Protein AF-A0AAV5VDM9-F1 (afdb_monomer)

Organism: NCBI:txid1538716

Foldseek 3Di:
DDWDQDPLRQIFDAFPPPRDTADPVFFWFADPVRDIGTQVLQPVVCDDPDRQQWDARPPPRDIDGHDPPDDGHGPVVVNVVNVVSVVVVVVSLVQWDAAPVPRDTHHLQQWKQWCAPPDPRHRHIHGVVCCVPVVNPTDIDRPVPCVLVVLPLCCPQVPDPAPQWAWEQAPNDTHTDRLLLVVLVDVVSVCQQPVDPVSVPHRYHYDPDDVSLVSVLVCLSPPPDQDDDFDDDPNDTDHDSDPRNPQDPVNSVVSSVVVVVVVVVVVVVVVVVVVVVVVVVVVVVVVVVVCCVPVVVVPPDPVVVVVVVVVPVVPPDPPDPDDDDDDDDDDDDDDPDPPAPEDDPDPPAPQWAWEDAPPYTYTDRQSLLCVQQVLSCCVCPPPVRVPDRYGYDHLAHPVLVVCVVCLSVVHHDPDDDPRNVVSCVVRVNVVSCVVVVPD

Sequence (439 aa):
VMVQVAQDGSVSVICPKFRCTITADNVPRTLDCGHSACTGCARVFRHAGRKQPYARCAVCGHVTRRQADWNPPINQPLLKIITELGKLTVTTRIGKTSCTSCKGFYEEKEMRICQTMKCNSFRQSLCLQCCVHKHEGHAFIKIQNDIHASFRGNHKRVDHSFSDRRVIDARGEQFAVSATYLSAHSPFFSRLFYGSPVAMVTASFPMDIDPATFADLLDMVYPCKDDDLPYIVNGAYTRKCCDHCTQTAADRLRLALKLELTLAIDRLNRVVEEKEKLEVYESLNDQWAALKKYVLPSITSEWDLERLLARDRQKIDWLKPFTRIGSGYGSTTKEVEPKRLVYHMRSDLPDSRVVRVGDASLLVSASILCLFAPRLVDFFYNEANRFKEDLNWTLCDVDTLRSFLDLISGKKPDEIDARLIDFLKSVGADSVIHNYEIV

Structure (mmCIF, N/CA/C/O backbone):
data_AF-A0AAV5VDM9-F1
#
_entry.id   AF-A0AAV5VDM9-F1
#
loop_
_atom_site.group_PDB
_atom_site.id
_atom_site.type_symbol
_atom_site.label_atom_id
_atom_site.label_alt_id
_atom_site.label_comp_id
_atom_site.label_asym_id
_atom_site.label_entity_id
_atom_site.label_seq_id
_atom_site.pdbx_PDB_ins_code
_atom_site.Cartn_x
_atom_site.Cartn_y
_atom_site.Cartn_z
_atom_site.occupancy
_atom_site.B_iso_or_equiv
_atom_site.auth_seq_id
_atom_site.auth_comp_id
_atom_site.auth_asym_id
_atom_site.auth_atom_id
_atom_site.pdbx_PDB_model_num
ATOM 1 N N . VAL A 1 1 ? 31.318 -3.558 -19.195 1.00 71.25 1 VAL A N 1
ATOM 2 C CA . VAL A 1 1 ? 30.755 -2.432 -18.410 1.00 71.25 1 VAL A CA 1
ATOM 3 C C . VAL A 1 1 ? 31.290 -2.515 -17.002 1.00 71.25 1 VAL A C 1
ATOM 5 O O . VAL A 1 1 ? 31.717 -3.597 -16.628 1.00 71.25 1 VAL A O 1
ATOM 8 N N . MET A 1 2 ? 31.323 -1.411 -16.264 1.00 76.38 2 MET A N 1
ATOM 9 C CA . MET A 1 2 ? 31.735 -1.427 -14.858 1.00 76.38 2 MET A CA 1
ATOM 10 C C . MET A 1 2 ? 30.532 -1.065 -13.996 1.00 76.38 2 MET A C 1
ATOM 12 O O . MET A 1 2 ? 29.749 -0.198 -14.382 1.00 76.38 2 MET A O 1
ATOM 16 N N . VAL A 1 3 ? 30.367 -1.748 -12.869 1.00 78.25 3 VAL A N 1
ATOM 17 C CA . VAL A 1 3 ? 29.392 -1.367 -11.847 1.00 78.25 3 VAL A CA 1
ATOM 18 C C . VAL A 1 3 ? 30.106 -0.417 -10.893 1.00 78.25 3 VAL A C 1
ATOM 20 O O . VAL A 1 3 ? 31.179 -0.743 -10.393 1.00 78.25 3 VAL A O 1
ATOM 23 N N . GLN A 1 4 ? 29.547 0.768 -10.689 1.00 79.31 4 GLN A N 1
ATOM 24 C CA . GLN A 1 4 ? 30.063 1.778 -9.779 1.00 79.31 4 GLN A CA 1
ATOM 25 C C . GLN A 1 4 ? 29.044 2.004 -8.665 1.00 79.31 4 GLN A C 1
ATOM 27 O O . GLN A 1 4 ? 27.889 2.335 -8.936 1.00 79.31 4 GLN A O 1
ATOM 32 N N . VAL A 1 5 ? 29.493 1.855 -7.421 1.00 75.69 5 VAL A N 1
ATOM 33 C CA . VAL A 1 5 ? 28.742 2.260 -6.230 1.00 75.69 5 VAL A CA 1
ATOM 34 C C . VAL A 1 5 ? 29.209 3.663 -5.854 1.00 75.69 5 VAL A C 1
ATOM 36 O O . VAL A 1 5 ? 30.402 3.882 -5.639 1.00 75.69 5 VAL A O 1
ATOM 39 N N . ALA A 1 6 ? 28.303 4.635 -5.862 1.00 71.69 6 ALA A N 1
ATOM 40 C CA . ALA A 1 6 ? 28.593 5.991 -5.416 1.00 71.69 6 ALA A CA 1
ATOM 41 C C . ALA A 1 6 ? 28.598 6.076 -3.881 1.00 71.69 6 ALA A C 1
ATOM 43 O O . ALA A 1 6 ? 28.094 5.194 -3.188 1.00 71.69 6 ALA A O 1
ATOM 44 N N . GLN A 1 7 ? 29.170 7.158 -3.344 1.00 59.56 7 GLN A N 1
ATOM 45 C CA . GLN A 1 7 ? 29.269 7.392 -1.894 1.00 59.56 7 GLN A CA 1
ATOM 46 C C . GLN A 1 7 ? 27.903 7.446 -1.194 1.00 59.56 7 GLN A C 1
ATOM 48 O O . GLN A 1 7 ? 27.811 7.157 -0.008 1.00 59.56 7 GLN A O 1
ATOM 53 N N . ASP A 1 8 ? 26.839 7.780 -1.927 1.00 61.28 8 ASP A N 1
ATOM 54 C CA . ASP A 1 8 ? 25.463 7.823 -1.427 1.00 61.28 8 ASP A CA 1
ATOM 55 C C . ASP A 1 8 ? 24.762 6.450 -1.421 1.00 61.28 8 ASP A C 1
ATOM 57 O O . ASP A 1 8 ? 23.557 6.380 -1.153 1.00 61.28 8 ASP A O 1
ATOM 61 N N . GLY A 1 9 ? 25.499 5.380 -1.746 1.00 62.44 9 GLY A N 1
ATOM 62 C CA . GLY A 1 9 ? 25.009 4.008 -1.853 1.00 62.44 9 GLY A CA 1
ATOM 63 C C . GLY A 1 9 ? 24.305 3.694 -3.175 1.00 62.44 9 GLY A C 1
ATOM 64 O O . GLY A 1 9 ? 23.832 2.572 -3.359 1.00 62.44 9 GLY A O 1
ATOM 65 N N . SER A 1 10 ? 24.215 4.647 -4.110 1.00 70.25 10 SER A N 1
ATOM 66 C CA . SER A 1 10 ? 23.583 4.389 -5.403 1.00 70.25 10 SER A CA 1
ATOM 67 C C . SER A 1 10 ? 24.472 3.515 -6.289 1.00 70.25 10 SER A C 1
ATOM 69 O O . SER A 1 10 ? 25.679 3.725 -6.414 1.00 70.25 10 SER A O 1
ATOM 71 N N . VAL A 1 11 ? 23.867 2.505 -6.914 1.00 73.69 11 VAL A N 1
ATOM 72 C CA . VAL A 1 11 ? 24.554 1.595 -7.835 1.00 73.69 11 VAL A CA 1
ATOM 73 C C . VAL A 1 11 ? 24.245 2.030 -9.259 1.00 73.69 11 VAL A C 1
ATOM 75 O O . VAL A 1 11 ? 23.087 2.119 -9.659 1.00 73.69 11 VAL A O 1
ATOM 78 N N . SER A 1 12 ? 25.285 2.291 -10.042 1.00 80.81 12 SER A N 1
ATOM 79 C CA . SER A 1 12 ? 25.173 2.682 -11.444 1.00 80.81 12 SER A CA 1
ATOM 80 C C . SER A 1 12 ? 26.043 1.793 -12.322 1.00 80.81 12 SER A C 1
ATOM 82 O O . SER A 1 12 ? 27.123 1.356 -11.931 1.00 80.81 12 SER A O 1
ATOM 84 N N . VAL A 1 13 ? 25.578 1.503 -13.535 1.00 83.25 13 VAL A N 1
ATOM 85 C CA . VAL A 1 13 ? 26.387 0.804 -14.537 1.00 83.25 13 VAL A CA 1
ATOM 86 C C . VAL A 1 13 ? 26.978 1.851 -15.466 1.00 83.25 13 VAL A C 1
ATOM 88 O O . VAL A 1 13 ? 26.241 2.630 -16.065 1.00 83.25 13 VAL A O 1
ATOM 91 N N . ILE A 1 14 ? 28.300 1.866 -15.611 1.00 85.81 14 ILE A N 1
ATOM 92 C CA . ILE A 1 14 ? 29.018 2.847 -16.425 1.00 85.81 14 ILE A CA 1
ATOM 93 C C . ILE A 1 14 ? 29.717 2.202 -17.626 1.00 85.81 14 ILE A C 1
ATOM 95 O O . ILE A 1 14 ? 30.230 1.073 -17.595 1.00 85.81 14 ILE A O 1
ATOM 99 N N . CYS A 1 15 ? 29.745 2.947 -18.731 1.00 82.75 15 CYS A N 1
ATOM 100 C CA . CYS A 1 15 ? 30.506 2.580 -19.916 1.00 82.75 15 CYS A CA 1
ATOM 101 C C . CYS A 1 15 ? 32.017 2.766 -19.659 1.00 82.75 15 CYS A C 1
ATOM 103 O O . CYS A 1 15 ? 32.419 3.848 -19.233 1.00 82.75 15 CYS A O 1
ATOM 105 N N . PRO A 1 16 ? 32.882 1.788 -19.994 1.00 75.50 16 PRO A N 1
ATOM 106 C CA . PRO A 1 16 ? 34.315 1.862 -19.683 1.00 75.50 16 PRO A CA 1
ATOM 107 C C . PRO A 1 16 ? 35.053 3.054 -20.308 1.00 75.50 16 PRO A C 1
ATOM 109 O O . PRO A 1 16 ? 35.965 3.597 -19.700 1.00 75.50 16 PRO A O 1
ATOM 112 N N . LYS A 1 17 ? 34.666 3.472 -21.522 1.00 74.94 17 LYS A N 1
ATOM 113 C CA . LYS A 1 17 ? 35.422 4.471 -22.297 1.00 74.94 17 LYS A CA 1
ATOM 114 C C . LYS A 1 17 ? 35.156 5.907 -21.872 1.00 74.94 17 LYS A C 1
ATOM 116 O O . LYS A 1 17 ? 36.079 6.688 -21.705 1.00 74.94 17 LYS A O 1
ATOM 121 N N . PHE A 1 18 ? 33.878 6.253 -21.772 1.00 78.62 18 PHE A N 1
ATOM 122 C CA . PHE A 1 18 ? 33.434 7.631 -21.568 1.00 78.62 18 PHE A CA 1
ATOM 123 C C . PHE A 1 18 ? 32.832 7.843 -20.179 1.00 78.62 18 PHE A C 1
ATOM 125 O O . PHE A 1 18 ? 32.313 8.919 -19.907 1.00 78.62 18 PHE A O 1
ATOM 132 N N . ARG A 1 19 ? 32.855 6.805 -19.325 1.00 81.06 19 ARG A N 1
ATOM 133 C CA . ARG A 1 19 ? 32.265 6.796 -17.977 1.00 81.06 19 ARG A CA 1
ATOM 134 C C . ARG A 1 19 ? 30.817 7.296 -17.930 1.00 81.06 19 ARG A C 1
ATOM 136 O O . ARG A 1 19 ? 30.356 7.775 -16.905 1.00 81.06 19 ARG A O 1
ATOM 143 N N . CYS A 1 20 ? 30.086 7.177 -19.036 1.00 83.62 20 CYS A N 1
ATOM 144 C CA . CYS A 1 20 ? 28.685 7.557 -19.080 1.00 83.62 20 CYS A CA 1
ATOM 145 C C . CYS A 1 20 ? 27.830 6.486 -18.405 1.00 83.62 20 CYS A C 1
ATOM 147 O O . CYS A 1 20 ? 28.059 5.283 -18.583 1.00 83.62 20 CYS A O 1
ATOM 149 N N . THR A 1 21 ? 26.835 6.939 -17.652 1.00 83.06 21 THR A N 1
ATOM 150 C CA . THR A 1 21 ? 25.845 6.075 -17.017 1.00 83.06 21 THR A CA 1
ATOM 151 C C . THR A 1 21 ? 24.978 5.414 -18.081 1.00 83.06 21 THR A C 1
ATOM 153 O O . THR A 1 21 ? 24.482 6.063 -19.006 1.00 83.06 21 THR A O 1
ATOM 156 N N . ILE A 1 22 ? 24.819 4.101 -17.969 1.00 81.44 22 ILE A N 1
ATOM 157 C CA . ILE A 1 22 ? 23.962 3.309 -18.840 1.00 81.44 22 ILE A CA 1
ATOM 158 C C . ILE A 1 22 ? 22.567 3.299 -18.221 1.00 81.44 22 ILE A C 1
ATOM 160 O O . ILE A 1 22 ? 22.356 2.725 -17.156 1.00 81.44 22 ILE A O 1
ATOM 164 N N . THR A 1 23 ? 21.630 3.963 -18.890 1.00 80.75 23 THR A N 1
ATOM 165 C CA . THR A 1 23 ? 20.212 4.041 -18.514 1.00 80.75 23 THR A CA 1
ATOM 166 C C . THR A 1 23 ? 19.351 3.299 -19.539 1.00 80.75 23 THR A C 1
ATOM 168 O O . THR A 1 23 ? 19.861 2.842 -20.567 1.00 80.75 23 THR A O 1
ATOM 171 N N . ALA A 1 24 ? 18.040 3.206 -19.291 1.00 73.12 24 ALA A N 1
ATOM 172 C CA . ALA A 1 24 ? 17.081 2.686 -20.269 1.00 73.12 24 ALA A CA 1
ATOM 173 C C . ALA A 1 24 ? 17.140 3.454 -21.606 1.00 73.12 24 ALA A C 1
ATOM 175 O O . ALA A 1 24 ? 17.076 2.844 -22.668 1.00 73.12 24 ALA A O 1
ATOM 176 N N . ASP A 1 25 ? 17.380 4.767 -21.561 1.00 74.00 25 ASP A N 1
ATOM 177 C CA . ASP A 1 25 ? 17.494 5.611 -22.759 1.00 74.00 25 ASP A CA 1
ATOM 178 C C . ASP A 1 25 ? 18.829 5.427 -23.501 1.00 74.00 25 ASP A C 1
ATOM 180 O O . ASP A 1 25 ? 18.956 5.753 -24.682 1.00 74.00 25 ASP A O 1
ATOM 184 N N . ASN A 1 26 ? 19.843 4.871 -22.829 1.00 81.44 26 ASN A N 1
ATOM 185 C CA . ASN A 1 26 ? 21.175 4.639 -23.383 1.00 81.44 26 ASN A CA 1
ATOM 186 C C . ASN A 1 26 ? 21.540 3.150 -23.371 1.00 81.44 26 ASN A C 1
ATOM 188 O O . ASN A 1 26 ? 22.602 2.749 -22.889 1.00 81.44 26 ASN A O 1
ATOM 192 N N . VAL A 1 27 ? 20.633 2.348 -23.934 1.00 86.31 27 VAL A N 1
ATOM 193 C CA . VAL A 1 27 ? 20.636 0.879 -23.956 1.00 86.31 27 VAL A CA 1
ATOM 194 C C . VAL A 1 27 ? 22.037 0.287 -24.190 1.00 86.31 27 VAL A C 1
ATOM 196 O O . VAL A 1 27 ? 22.712 0.693 -25.150 1.00 86.31 27 VAL A O 1
ATOM 199 N N . PRO A 1 28 ? 22.488 -0.677 -23.363 1.00 90.81 28 PRO A N 1
ATOM 200 C CA . PRO A 1 28 ? 23.756 -1.363 -23.568 1.00 90.81 28 PRO A CA 1
ATOM 201 C C . PRO A 1 28 ? 23.715 -2.252 -24.815 1.00 90.81 28 PRO A C 1
ATOM 203 O O . PRO A 1 28 ? 22.742 -2.954 -25.084 1.00 90.81 28 PRO A O 1
ATOM 206 N N . ARG A 1 29 ? 24.810 -2.245 -25.567 1.00 90.75 29 ARG A N 1
ATOM 207 C CA . ARG A 1 29 ? 24.992 -2.952 -26.833 1.00 90.75 29 ARG A CA 1
ATOM 208 C C . ARG A 1 29 ? 26.227 -3.836 -26.748 1.00 90.75 29 ARG A C 1
ATOM 210 O O . ARG A 1 29 ? 27.259 -3.379 -26.250 1.00 90.75 29 ARG A O 1
ATOM 217 N N . THR A 1 30 ? 26.133 -5.062 -27.246 1.00 91.94 30 THR A N 1
ATOM 218 C CA . THR A 1 30 ? 27.246 -6.019 -27.287 1.00 91.94 30 THR A CA 1
ATOM 219 C C . THR A 1 30 ? 28.047 -5.817 -28.571 1.00 91.94 30 THR A C 1
ATOM 221 O O . THR A 1 30 ? 27.494 -5.856 -29.664 1.00 91.94 30 THR A O 1
ATOM 224 N N . LEU A 1 31 ? 29.345 -5.559 -28.436 1.00 89.62 31 LEU A N 1
ATOM 225 C CA . LEU A 1 31 ? 30.304 -5.520 -29.541 1.00 89.62 31 LEU A CA 1
ATOM 226 C C . LEU A 1 31 ? 30.688 -6.952 -29.942 1.00 89.62 31 LEU A C 1
ATOM 228 O O . LEU A 1 31 ? 30.593 -7.850 -29.112 1.00 89.62 31 LEU A O 1
ATOM 232 N N . ASP A 1 32 ? 31.223 -7.157 -31.147 1.00 88.19 32 ASP A N 1
ATOM 233 C CA . ASP A 1 32 ? 31.579 -8.500 -31.651 1.00 88.19 32 ASP A CA 1
ATOM 234 C C . ASP A 1 32 ? 32.571 -9.250 -30.747 1.00 88.19 32 ASP A C 1
ATOM 236 O O . ASP A 1 32 ? 32.540 -10.469 -30.639 1.00 88.19 32 ASP A O 1
ATOM 240 N N . CYS A 1 33 ? 33.417 -8.515 -30.022 1.00 90.56 33 CYS A N 1
ATOM 241 C CA . CYS A 1 33 ? 34.331 -9.065 -29.017 1.00 90.56 33 CYS A CA 1
ATOM 242 C C . CYS A 1 33 ? 33.672 -9.452 -27.674 1.00 90.56 33 CYS A C 1
ATOM 244 O O . CYS A 1 33 ? 34.382 -9.638 -26.689 1.00 90.56 33 CYS A O 1
ATOM 246 N N . GLY A 1 34 ? 32.340 -9.446 -27.573 1.00 89.12 34 GLY A N 1
ATOM 247 C CA . GLY A 1 34 ? 31.571 -9.761 -26.360 1.00 89.12 34 GLY A CA 1
ATOM 248 C C . GLY A 1 34 ? 31.468 -8.627 -25.328 1.00 89.12 34 GLY A C 1
ATOM 249 O O . GLY A 1 34 ? 30.574 -8.625 -24.481 1.00 89.12 34 GLY A O 1
ATOM 250 N N . HIS A 1 35 ? 32.327 -7.608 -25.396 1.00 90.62 35 HIS A N 1
ATOM 251 C CA . HIS A 1 35 ? 32.248 -6.454 -24.497 1.00 90.62 35 HIS A CA 1
ATOM 252 C C . HIS A 1 35 ? 31.045 -5.562 -24.798 1.00 90.62 35 HIS A C 1
ATOM 254 O O . HIS A 1 35 ? 30.601 -5.442 -25.934 1.00 90.62 35 HIS A O 1
ATOM 260 N N . SER A 1 36 ? 30.543 -4.867 -23.775 1.00 90.00 36 SER A N 1
ATOM 261 C CA . SER A 1 36 ? 29.378 -3.987 -23.913 1.00 90.00 36 SER A CA 1
ATOM 262 C C . SER A 1 36 ? 29.710 -2.503 -23.782 1.00 90.00 36 SER A C 1
ATOM 264 O O . SER A 1 36 ? 30.506 -2.102 -22.927 1.00 90.00 36 SER A O 1
ATOM 266 N N . ALA A 1 37 ? 29.043 -1.686 -24.597 1.00 89.50 37 ALA A N 1
ATOM 267 C CA . ALA A 1 37 ? 29.070 -0.226 -24.559 1.00 89.50 37 ALA A CA 1
ATOM 268 C C . ALA A 1 37 ? 27.642 0.324 -24.677 1.00 89.50 37 ALA A C 1
ATOM 270 O O . ALA A 1 37 ? 26.775 -0.332 -25.242 1.00 89.50 37 ALA A O 1
ATOM 271 N N . CYS A 1 38 ? 27.371 1.521 -24.161 1.00 89.88 38 CYS A N 1
ATOM 272 C CA . CYS A 1 38 ? 26.055 2.134 -24.345 1.00 89.88 38 CYS A CA 1
ATOM 273 C C . CYS A 1 38 ? 25.830 2.536 -25.813 1.00 89.88 38 CYS A C 1
ATOM 275 O O . CYS A 1 38 ? 26.794 2.712 -26.563 1.00 89.88 38 CYS A O 1
ATOM 277 N N . THR A 1 39 ? 24.574 2.708 -26.230 1.00 87.44 39 THR A N 1
ATOM 278 C CA . THR A 1 39 ? 24.229 3.043 -27.624 1.00 87.44 39 THR A CA 1
ATOM 279 C C . THR A 1 39 ? 24.930 4.323 -28.097 1.00 87.44 39 THR A C 1
ATOM 281 O O . THR A 1 39 ? 25.437 4.362 -29.220 1.00 87.44 39 THR A O 1
ATOM 284 N N . GLY A 1 40 ? 25.054 5.336 -27.234 1.00 84.75 40 GLY A N 1
ATOM 285 C CA . GLY A 1 40 ? 25.814 6.553 -27.526 1.00 84.75 40 GLY A CA 1
ATOM 286 C C . GLY A 1 40 ? 27.288 6.267 -27.825 1.00 84.75 40 GLY A C 1
ATOM 287 O O . GLY A 1 40 ? 27.786 6.618 -28.889 1.00 84.75 40 GLY A O 1
ATOM 288 N N . CYS A 1 41 ? 27.990 5.549 -26.950 1.00 83.81 41 CYS A N 1
ATOM 289 C CA . CYS A 1 41 ? 29.415 5.249 -27.125 1.00 83.81 41 CYS A CA 1
ATOM 290 C C . CYS A 1 41 ? 29.680 4.233 -28.237 1.00 83.81 41 CYS A C 1
ATOM 292 O O . CYS A 1 41 ? 30.693 4.328 -28.929 1.00 83.81 41 CYS A O 1
ATOM 294 N N . ALA A 1 42 ? 28.744 3.312 -28.463 1.00 80.38 42 ALA A N 1
ATOM 295 C CA . ALA A 1 42 ? 28.728 2.465 -29.640 1.00 80.38 42 ALA A CA 1
ATOM 296 C C . ALA A 1 42 ? 28.542 3.300 -30.915 1.00 80.38 42 ALA A C 1
ATOM 298 O O . ALA A 1 42 ? 29.059 2.913 -31.949 1.00 80.38 42 ALA A O 1
ATOM 299 N N . ARG A 1 43 ? 27.905 4.478 -30.889 1.00 75.81 43 ARG A N 1
ATOM 300 C CA . ARG A 1 43 ? 27.804 5.375 -32.057 1.00 75.81 43 ARG A CA 1
ATOM 301 C C . ARG A 1 43 ? 28.979 6.353 -32.191 1.00 75.81 43 ARG A C 1
ATOM 303 O O . ARG A 1 43 ? 29.441 6.550 -33.312 1.00 75.81 43 ARG A O 1
ATOM 310 N N . VAL A 1 44 ? 29.508 6.895 -31.087 1.00 65.12 44 VAL A N 1
ATOM 311 C CA . VAL A 1 44 ? 30.556 7.950 -31.015 1.00 65.12 44 VAL A CA 1
ATOM 312 C C . VAL A 1 44 ? 31.929 7.533 -31.565 1.00 65.12 44 VAL A C 1
ATOM 314 O O . VAL A 1 44 ? 32.771 8.386 -31.827 1.00 65.12 44 VAL A O 1
ATOM 317 N N . PHE A 1 45 ? 32.131 6.272 -31.951 1.00 56.62 45 PHE A N 1
ATOM 318 C CA . PHE A 1 45 ? 33.189 5.919 -32.919 1.00 56.62 45 PHE A CA 1
ATOM 319 C C . PHE A 1 45 ? 33.091 6.666 -34.272 1.00 56.62 45 PHE A C 1
ATOM 321 O O . PHE A 1 45 ? 33.911 6.443 -35.152 1.00 56.62 45 PHE A O 1
ATOM 328 N N . ARG A 1 46 ? 32.104 7.555 -34.449 1.00 51.28 46 ARG A N 1
ATOM 329 C CA . ARG A 1 46 ? 31.901 8.408 -35.622 1.00 51.28 46 ARG A CA 1
ATOM 330 C C . ARG A 1 46 ? 32.698 9.720 -35.679 1.00 51.28 46 ARG A C 1
ATOM 332 O O . ARG A 1 46 ? 32.659 10.329 -36.742 1.00 51.28 46 ARG A O 1
ATOM 339 N N . HIS A 1 47 ? 33.414 10.182 -34.647 1.00 44.41 47 HIS A N 1
ATOM 340 C CA . HIS A 1 47 ? 33.972 11.548 -34.693 1.00 44.41 47 HIS A CA 1
ATOM 341 C C . HIS A 1 47 ? 35.491 11.677 -34.547 1.00 44.41 47 HIS A C 1
ATOM 343 O O . HIS A 1 47 ? 36.026 11.725 -33.447 1.00 44.41 47 HIS A O 1
ATOM 349 N N . ALA A 1 48 ? 36.133 11.848 -35.709 1.00 44.56 48 ALA A N 1
ATOM 350 C CA . ALA A 1 48 ? 37.109 12.908 -35.987 1.00 44.56 48 ALA A CA 1
ATOM 351 C C . ALA A 1 48 ? 37.230 13.090 -37.520 1.00 44.56 48 ALA A C 1
ATOM 353 O O . ALA A 1 48 ? 38.204 12.665 -38.133 1.00 44.56 48 ALA A O 1
ATOM 354 N N . GLY A 1 49 ? 36.183 13.612 -38.176 1.00 48.12 49 GLY A N 1
ATOM 355 C CA . GLY A 1 49 ? 36.226 14.086 -39.576 1.00 48.12 49 GLY A CA 1
ATOM 356 C C . GLY A 1 49 ? 36.470 13.053 -40.691 1.00 48.12 49 GLY A C 1
ATOM 357 O O . GLY A 1 49 ? 36.343 13.384 -41.864 1.00 48.12 49 GLY A O 1
ATOM 358 N N . ARG A 1 50 ? 36.782 11.797 -40.368 1.00 52.97 50 ARG A N 1
ATOM 359 C CA . ARG A 1 50 ? 36.974 10.713 -41.336 1.00 52.97 50 ARG A CA 1
ATOM 360 C C . ARG A 1 50 ? 35.931 9.640 -41.061 1.00 52.97 50 ARG A C 1
ATOM 362 O O . ARG A 1 50 ? 35.824 9.170 -39.931 1.00 52.97 50 ARG A O 1
ATOM 369 N N . LYS A 1 51 ? 35.165 9.255 -42.088 1.00 55.72 51 LYS A N 1
ATOM 370 C CA . LYS A 1 51 ? 34.264 8.090 -42.084 1.00 55.72 51 LYS A CA 1
ATOM 371 C C . LYS A 1 51 ? 35.099 6.821 -41.881 1.00 55.72 51 LYS A C 1
ATOM 373 O O . LYS A 1 51 ? 35.351 6.092 -42.831 1.00 55.72 51 LYS A O 1
ATOM 378 N N . GLN A 1 52 ? 35.605 6.578 -40.677 1.00 57.03 52 GLN A N 1
ATOM 379 C CA . GLN A 1 52 ? 36.272 5.320 -40.390 1.00 57.03 52 GLN A CA 1
ATOM 380 C C . GLN A 1 52 ? 35.186 4.258 -40.206 1.00 57.03 52 GLN A C 1
ATOM 382 O O . GLN A 1 52 ? 34.346 4.394 -39.313 1.00 57.03 52 GLN A O 1
ATOM 387 N N . PRO A 1 53 ? 35.162 3.208 -41.043 1.00 68.62 53 PRO A N 1
ATOM 388 C CA . PRO A 1 53 ? 34.150 2.164 -40.987 1.00 68.62 53 PRO A CA 1
ATOM 389 C C . PRO A 1 53 ? 34.467 1.180 -39.856 1.00 68.62 53 PRO A C 1
ATOM 391 O O . PRO A 1 53 ? 34.326 -0.018 -40.041 1.00 68.62 53 PRO A O 1
ATOM 394 N N . TYR A 1 54 ? 34.958 1.643 -38.704 1.00 74.25 54 TYR A N 1
ATOM 395 C CA . TYR A 1 54 ? 35.479 0.764 -37.664 1.00 74.25 54 TYR A CA 1
ATOM 396 C C . TYR A 1 54 ? 35.018 1.191 -36.266 1.00 74.25 54 TYR A C 1
ATOM 398 O O . TYR A 1 54 ? 35.075 2.366 -35.908 1.00 74.25 54 TYR A O 1
ATOM 406 N N . ALA A 1 55 ? 34.570 0.231 -35.457 1.00 77.50 55 ALA A N 1
ATOM 407 C CA . ALA A 1 55 ? 34.371 0.390 -34.017 1.00 77.50 55 ALA A CA 1
ATOM 408 C C . ALA A 1 55 ? 35.542 -0.265 -33.281 1.00 77.50 55 ALA A C 1
ATOM 410 O O . ALA A 1 55 ? 35.832 -1.422 -33.553 1.00 77.50 55 ALA A O 1
ATOM 411 N N . ARG A 1 56 ? 36.186 0.421 -32.331 1.00 83.50 56 ARG A N 1
ATOM 412 C CA . ARG A 1 56 ? 37.264 -0.166 -31.514 1.00 83.50 56 ARG A CA 1
ATOM 413 C C . ARG A 1 56 ? 36.797 -0.390 -30.079 1.00 83.50 56 ARG A C 1
ATOM 415 O O . ARG A 1 56 ? 36.577 0.577 -29.360 1.00 83.50 56 ARG A O 1
ATOM 422 N N . CYS A 1 57 ? 36.700 -1.632 -29.621 1.00 87.12 57 CYS A N 1
ATOM 423 C CA . CYS A 1 57 ? 36.373 -1.926 -28.229 1.00 87.12 57 CYS A CA 1
ATOM 424 C C . CYS A 1 57 ? 37.319 -1.188 -27.268 1.00 87.12 57 CYS A C 1
ATOM 426 O O . CYS A 1 57 ? 38.536 -1.245 -27.411 1.00 87.12 57 CYS A O 1
ATOM 428 N N . ALA A 1 58 ? 36.758 -0.497 -26.277 1.00 83.56 58 ALA A N 1
ATOM 429 C CA . ALA A 1 58 ? 37.541 0.269 -25.309 1.00 83.56 58 ALA A CA 1
ATOM 430 C C . ALA A 1 58 ? 38.253 -0.595 -24.262 1.00 83.56 58 ALA A C 1
ATOM 432 O O . ALA A 1 58 ? 39.130 -0.095 -23.573 1.00 83.56 58 ALA A O 1
ATOM 433 N N . VAL A 1 59 ? 37.831 -1.855 -24.120 1.00 85.50 59 VAL A N 1
ATOM 434 C CA . VAL A 1 59 ? 38.375 -2.791 -23.133 1.00 85.50 59 VAL A CA 1
ATOM 435 C C . VAL A 1 59 ? 39.510 -3.604 -23.748 1.00 85.50 59 VAL A C 1
ATOM 437 O O . VAL A 1 59 ? 40.627 -3.552 -23.258 1.00 85.50 59 VAL A O 1
ATOM 440 N N . CYS A 1 60 ? 39.253 -4.310 -24.855 1.00 89.56 60 CYS A N 1
ATOM 441 C CA . CYS A 1 60 ? 40.238 -5.206 -25.474 1.00 89.56 60 CYS A CA 1
ATOM 442 C C . CYS A 1 60 ? 40.862 -4.674 -26.774 1.00 89.56 60 CYS A C 1
ATOM 444 O O . CYS A 1 60 ? 41.668 -5.360 -27.391 1.00 89.56 60 CYS A O 1
ATOM 446 N N . GLY A 1 61 ? 40.458 -3.497 -27.260 1.00 88.25 61 GLY A N 1
ATOM 447 C CA . GLY A 1 61 ? 40.995 -2.926 -28.499 1.00 88.25 61 GLY A CA 1
ATOM 448 C C . GLY A 1 61 ? 40.520 -3.589 -29.801 1.00 88.25 61 GLY A C 1
ATOM 449 O O . GLY A 1 61 ? 40.885 -3.100 -30.869 1.00 88.25 61 GLY A O 1
ATOM 450 N N . HIS A 1 62 ? 39.694 -4.644 -29.745 1.00 89.50 62 HIS A N 1
ATOM 451 C CA . HIS A 1 62 ? 39.172 -5.331 -30.934 1.00 89.50 62 HIS A CA 1
ATOM 452 C C . HIS A 1 62 ? 38.456 -4.364 -31.884 1.00 89.50 62 HIS A C 1
ATOM 454 O O . HIS A 1 62 ? 37.661 -3.528 -31.442 1.00 89.50 62 HIS A O 1
ATOM 460 N N . VAL A 1 63 ? 38.741 -4.482 -33.182 1.00 86.38 63 VAL A N 1
ATOM 461 C CA . VAL A 1 63 ? 38.240 -3.576 -34.217 1.00 86.38 63 VAL A CA 1
ATOM 462 C C . VAL A 1 63 ? 37.201 -4.286 -35.080 1.00 86.38 63 VAL A C 1
ATOM 464 O O . VAL A 1 63 ? 37.538 -5.156 -35.872 1.00 86.38 63 VAL A O 1
ATOM 467 N N . THR A 1 64 ? 35.946 -3.865 -34.966 1.00 82.75 64 THR A N 1
ATOM 468 C CA . THR A 1 64 ? 34.832 -4.336 -35.795 1.00 82.75 64 THR A CA 1
ATOM 469 C C . THR A 1 64 ? 34.688 -3.457 -37.027 1.00 82.75 64 THR A C 1
ATOM 471 O O . THR A 1 64 ? 34.554 -2.237 -36.896 1.00 82.75 64 THR A O 1
ATOM 474 N N . ARG A 1 65 ? 34.639 -4.059 -38.220 1.00 79.69 65 ARG A N 1
ATOM 475 C CA . ARG A 1 65 ? 34.289 -3.353 -39.460 1.00 79.69 65 ARG A CA 1
ATOM 476 C C . ARG A 1 65 ? 32.779 -3.105 -39.509 1.00 79.69 65 ARG A C 1
ATOM 478 O O . ARG A 1 65 ? 31.984 -4.033 -39.474 1.00 79.69 65 ARG A O 1
ATOM 485 N N . ARG A 1 66 ? 32.384 -1.839 -39.599 1.00 71.12 66 ARG A N 1
ATOM 486 C CA . ARG A 1 66 ? 31.002 -1.387 -39.732 1.00 71.12 66 ARG A CA 1
ATOM 487 C C . ARG A 1 66 ? 30.560 -1.423 -41.181 1.00 71.12 66 ARG A C 1
ATOM 489 O O . ARG A 1 66 ? 31.138 -0.738 -42.025 1.00 71.12 66 ARG A O 1
ATOM 496 N N . GLN A 1 67 ? 29.475 -2.140 -41.426 1.00 75.25 67 GLN A N 1
ATOM 497 C CA . GLN A 1 67 ? 28.595 -1.863 -42.555 1.00 75.25 67 GLN A CA 1
ATOM 498 C C . GLN A 1 67 ? 27.758 -0.602 -42.251 1.00 75.25 67 GLN A C 1
ATOM 500 O O . GLN A 1 67 ? 27.710 -0.140 -41.104 1.00 75.25 67 GLN A O 1
ATOM 505 N N . ALA A 1 68 ? 27.176 0.027 -43.277 1.00 69.94 68 ALA A N 1
ATOM 506 C CA . ALA A 1 68 ? 26.476 1.315 -43.148 1.00 69.94 68 ALA A CA 1
ATOM 507 C C . ALA A 1 68 ? 25.304 1.277 -42.140 1.00 69.94 68 ALA A C 1
ATOM 509 O O . ALA A 1 68 ? 24.959 2.291 -41.533 1.00 69.94 68 ALA A O 1
ATOM 510 N N . ASP A 1 69 ? 24.767 0.085 -41.927 1.00 75.38 69 ASP A N 1
ATOM 511 C CA . ASP A 1 69 ? 23.647 -0.313 -41.086 1.00 75.38 69 ASP A CA 1
ATOM 512 C C . ASP A 1 69 ? 24.073 -1.006 -39.778 1.00 75.38 69 ASP A C 1
ATOM 514 O O . ASP A 1 69 ? 23.224 -1.498 -39.037 1.00 75.38 69 ASP A O 1
ATOM 518 N N . TRP A 1 70 ? 25.373 -1.026 -39.449 1.00 79.31 70 TRP A N 1
ATOM 519 C CA . TRP A 1 70 ? 25.865 -1.739 -38.269 1.00 79.31 70 TRP A CA 1
ATOM 520 C C . TRP A 1 70 ? 25.225 -1.215 -36.976 1.00 79.31 70 TRP A C 1
ATOM 522 O O . TRP A 1 70 ? 25.528 -0.116 -36.490 1.00 79.31 70 TRP A O 1
ATOM 532 N N . ASN A 1 71 ? 24.351 -2.044 -36.408 1.00 83.62 71 ASN A N 1
ATOM 533 C CA . ASN A 1 71 ? 23.630 -1.804 -35.172 1.00 83.62 71 ASN A CA 1
ATOM 534 C C . ASN A 1 71 ? 23.881 -2.988 -34.230 1.00 83.62 71 ASN A C 1
ATOM 536 O O . ASN A 1 71 ? 23.211 -4.013 -34.362 1.00 83.62 71 ASN A O 1
ATOM 540 N N . PRO A 1 72 ? 24.852 -2.887 -33.303 1.00 86.19 72 PRO A N 1
ATOM 541 C CA . PRO A 1 72 ? 25.189 -4.003 -32.431 1.00 86.19 72 PRO A CA 1
ATOM 542 C C . PRO A 1 72 ? 23.956 -4.483 -31.645 1.00 86.19 72 PRO A C 1
ATOM 544 O O . PRO A 1 72 ? 23.090 -3.667 -31.288 1.00 86.19 72 PRO A O 1
ATOM 547 N N . PRO A 1 73 ? 23.843 -5.791 -31.365 1.00 91.38 73 PRO A N 1
ATOM 548 C CA . PRO A 1 73 ? 22.707 -6.328 -30.633 1.00 91.38 73 PRO A CA 1
ATOM 549 C C . PRO A 1 73 ? 22.623 -5.712 -29.234 1.00 91.38 73 PRO A C 1
ATOM 551 O O . PRO A 1 73 ? 23.630 -5.363 -28.613 1.00 91.38 73 PRO A O 1
ATOM 554 N N . ILE A 1 74 ? 21.397 -5.553 -28.737 1.00 93.00 74 ILE A N 1
ATOM 555 C CA . ILE A 1 74 ? 21.150 -5.108 -27.363 1.00 93.00 74 ILE A CA 1
ATOM 556 C C . ILE A 1 74 ? 21.650 -6.195 -26.410 1.00 93.00 74 ILE A C 1
ATOM 558 O O . ILE A 1 74 ? 21.300 -7.364 -26.566 1.00 93.00 74 ILE A O 1
ATOM 562 N N . ASN A 1 75 ? 22.419 -5.811 -25.391 1.00 92.25 75 ASN A N 1
ATOM 563 C CA . ASN A 1 75 ? 22.763 -6.723 -24.308 1.00 92.25 75 ASN A CA 1
ATOM 564 C C . ASN A 1 75 ? 21.557 -6.855 -23.362 1.00 92.25 75 ASN A C 1
ATOM 566 O O . ASN A 1 75 ? 21.452 -6.130 -22.373 1.00 92.25 75 ASN A O 1
ATOM 570 N N . GLN A 1 76 ? 20.630 -7.753 -23.703 1.00 91.88 76 GLN A N 1
ATOM 571 C CA . GLN A 1 76 ? 19.392 -7.981 -22.950 1.00 91.88 76 GLN A CA 1
ATOM 572 C C . GLN A 1 76 ? 19.636 -8.374 -21.480 1.00 91.88 76 GLN A C 1
ATOM 574 O O . GLN A 1 76 ? 18.999 -7.774 -20.612 1.00 91.88 76 GLN A O 1
ATOM 579 N N . PRO A 1 77 ? 20.564 -9.299 -21.148 1.00 88.69 77 PRO A N 1
ATOM 580 C CA . PRO A 1 77 ? 20.889 -9.600 -19.752 1.00 88.69 77 PRO A CA 1
ATOM 581 C C . PRO A 1 77 ? 21.332 -8.366 -18.963 1.00 88.69 77 PRO A C 1
ATOM 583 O O . PRO A 1 77 ? 20.840 -8.115 -17.866 1.00 88.69 77 PRO A O 1
ATOM 586 N N . LEU A 1 78 ? 22.218 -7.553 -19.542 1.00 83.94 78 LEU A N 1
ATOM 587 C CA . LEU A 1 78 ? 22.708 -6.355 -18.873 1.00 83.94 78 LEU A CA 1
ATOM 588 C C . LEU A 1 78 ? 21.627 -5.277 -18.742 1.00 83.94 78 LEU A C 1
ATOM 590 O O . LEU A 1 78 ? 21.582 -4.585 -17.729 1.00 83.94 78 LEU A O 1
ATOM 594 N N . LEU A 1 79 ? 20.749 -5.142 -19.737 1.00 86.56 79 LEU A N 1
ATOM 595 C CA . LEU A 1 79 ? 19.600 -4.247 -19.654 1.00 86.56 79 LEU A CA 1
ATOM 596 C C . LEU A 1 79 ? 18.669 -4.658 -18.507 1.00 86.56 79 LEU A C 1
ATOM 598 O O . LEU A 1 79 ? 18.310 -3.802 -17.708 1.00 86.56 79 LEU A O 1
ATOM 602 N N . LYS A 1 80 ? 18.358 -5.956 -18.366 1.00 85.12 80 LYS A N 1
ATOM 603 C CA . LYS A 1 80 ? 17.573 -6.474 -17.233 1.00 85.12 80 LYS A CA 1
ATOM 604 C C . LYS A 1 80 ? 18.231 -6.146 -15.893 1.00 85.12 80 LYS A C 1
ATOM 606 O O . LYS A 1 80 ? 17.557 -5.635 -15.010 1.00 85.12 80 LYS A O 1
ATOM 611 N N . ILE A 1 81 ? 19.543 -6.357 -15.764 1.00 82.88 81 ILE A N 1
ATOM 612 C CA . ILE A 1 81 ? 20.288 -6.003 -14.543 1.00 82.88 81 ILE A CA 1
ATOM 613 C C . ILE A 1 81 ? 20.177 -4.503 -14.248 1.00 82.88 81 ILE A C 1
ATOM 615 O O . ILE A 1 81 ? 19.920 -4.130 -13.112 1.00 82.88 81 ILE A O 1
ATOM 619 N N . ILE A 1 82 ? 20.331 -3.635 -15.251 1.00 80.94 82 ILE A N 1
ATOM 620 C CA . ILE A 1 82 ? 20.190 -2.179 -15.080 1.00 80.94 82 ILE A CA 1
ATOM 621 C C . ILE A 1 82 ? 18.768 -1.811 -14.648 1.00 80.94 82 ILE A C 1
ATOM 623 O O . ILE A 1 82 ? 18.599 -0.960 -13.778 1.00 80.94 82 ILE A O 1
ATOM 627 N N . THR A 1 83 ? 17.751 -2.447 -15.227 1.00 80.75 83 THR A N 1
ATOM 628 C CA . THR A 1 83 ? 16.351 -2.232 -14.854 1.00 80.75 83 THR A CA 1
ATOM 629 C C . THR A 1 83 ? 16.081 -2.660 -13.412 1.00 80.75 83 THR A C 1
ATOM 631 O O . THR A 1 83 ? 15.497 -1.884 -12.661 1.00 80.75 83 THR A O 1
ATOM 634 N N . GLU A 1 84 ? 16.541 -3.843 -12.996 1.00 80.25 84 GLU A N 1
ATOM 635 C CA . GLU A 1 84 ? 16.378 -4.323 -11.618 1.00 80.25 84 GLU A CA 1
ATOM 636 C C . GLU A 1 84 ? 17.184 -3.485 -10.620 1.00 80.25 84 GLU A C 1
ATOM 638 O O . GLU A 1 84 ? 16.654 -3.079 -9.590 1.00 80.25 84 GLU A O 1
ATOM 643 N N . LEU A 1 85 ? 18.426 -3.114 -10.950 1.00 75.69 85 LEU A N 1
ATOM 644 C CA . LEU A 1 85 ? 19.208 -2.177 -10.142 1.00 75.69 85 LEU A CA 1
ATOM 645 C C . LEU A 1 85 ? 18.512 -0.821 -10.026 1.00 75.69 85 LEU A C 1
ATOM 647 O O . LEU A 1 85 ? 18.520 -0.241 -8.946 1.00 75.69 85 LEU A O 1
ATOM 651 N N . GLY A 1 86 ? 17.870 -0.342 -11.095 1.00 69.19 86 GLY A N 1
ATOM 652 C CA . GLY A 1 86 ? 17.053 0.870 -11.090 1.00 69.19 86 GLY A CA 1
ATOM 653 C C . GLY A 1 86 ? 15.866 0.771 -10.133 1.00 69.19 86 GLY A C 1
ATOM 654 O O . GLY A 1 86 ? 15.627 1.698 -9.362 1.00 69.19 86 GLY A O 1
ATOM 655 N N . LYS A 1 87 ? 15.167 -0.371 -10.110 1.00 69.44 87 LYS A N 1
ATOM 656 C CA . LYS A 1 87 ? 14.101 -0.645 -9.130 1.00 69.44 87 LYS A CA 1
ATOM 657 C C . LYS A 1 87 ? 14.650 -0.667 -7.701 1.00 69.44 87 LYS A C 1
ATOM 659 O O . LYS A 1 87 ? 14.066 -0.041 -6.821 1.00 69.44 87 LYS A O 1
ATOM 664 N N . LEU A 1 88 ? 15.812 -1.291 -7.495 1.00 59.28 88 LEU A N 1
ATOM 665 C CA . LEU A 1 88 ? 16.485 -1.340 -6.195 1.00 59.28 88 LEU A CA 1
ATOM 666 C C . LEU A 1 88 ? 16.975 0.041 -5.730 1.00 59.28 88 LEU A C 1
ATOM 668 O O . LEU A 1 88 ? 16.913 0.356 -4.542 1.00 59.28 88 LEU A O 1
ATOM 672 N N . THR A 1 89 ? 17.404 0.903 -6.659 1.00 55.47 89 THR A N 1
ATOM 673 C CA . THR A 1 89 ? 17.764 2.292 -6.336 1.00 55.47 89 THR A CA 1
ATOM 674 C C . THR A 1 89 ? 16.546 3.147 -6.013 1.00 55.47 89 THR A C 1
ATOM 676 O O . THR A 1 89 ? 16.653 4.085 -5.230 1.00 55.47 89 THR A O 1
ATOM 679 N N . VAL A 1 90 ? 15.376 2.843 -6.581 1.00 52.19 90 VAL A N 1
ATOM 680 C CA . VAL A 1 90 ? 14.113 3.480 -6.177 1.00 52.19 90 VAL A CA 1
ATOM 681 C C . VAL A 1 90 ? 13.731 3.061 -4.754 1.00 52.19 90 VAL A C 1
ATOM 683 O O . VAL A 1 90 ? 13.285 3.908 -3.985 1.00 52.19 90 VAL A O 1
ATOM 686 N N . THR A 1 91 ? 14.004 1.816 -4.349 1.00 44.56 91 THR A N 1
ATOM 687 C CA . THR A 1 91 ? 13.818 1.373 -2.956 1.00 44.56 91 THR A CA 1
ATOM 688 C C . THR A 1 91 ? 14.874 1.906 -1.977 1.00 44.56 91 THR A C 1
ATOM 690 O O . THR A 1 91 ? 14.547 2.106 -0.817 1.00 44.56 91 THR A O 1
ATOM 693 N N . THR A 1 92 ? 16.102 2.249 -2.389 1.00 49.03 92 THR A N 1
ATOM 694 C CA . THR A 1 92 ? 17.069 2.956 -1.507 1.00 49.03 92 THR A CA 1
ATOM 695 C C . THR A 1 92 ? 16.904 4.482 -1.491 1.00 49.03 92 THR A C 1
ATOM 697 O O . THR A 1 92 ? 17.594 5.173 -0.744 1.00 49.03 92 THR A O 1
ATOM 700 N N . ARG A 1 93 ? 15.955 5.033 -2.265 1.00 52.56 93 ARG A N 1
ATOM 701 C CA . ARG A 1 93 ? 15.512 6.441 -2.174 1.00 52.56 93 ARG A CA 1
ATOM 702 C C . ARG A 1 93 ? 14.439 6.674 -1.108 1.00 52.56 93 ARG A C 1
ATOM 704 O O . ARG A 1 93 ? 13.946 7.796 -0.993 1.00 52.56 93 ARG A O 1
ATOM 711 N N . ILE A 1 94 ? 14.075 5.653 -0.332 1.00 49.97 94 ILE A N 1
ATOM 712 C CA . ILE A 1 94 ? 13.188 5.814 0.823 1.00 49.97 94 ILE A CA 1
ATOM 713 C C . ILE A 1 94 ? 13.815 6.863 1.762 1.00 49.97 94 ILE A C 1
ATOM 715 O O . ILE A 1 94 ? 14.923 6.681 2.254 1.00 49.97 94 ILE A O 1
ATOM 719 N N . GLY A 1 95 ? 13.129 7.998 1.943 1.00 60.66 95 GLY A N 1
ATOM 720 C CA . GLY A 1 95 ? 13.583 9.120 2.779 1.00 60.66 95 GLY A CA 1
ATOM 721 C C . GLY A 1 95 ? 14.434 10.198 2.085 1.00 60.66 95 GLY A C 1
ATOM 722 O O . GLY A 1 95 ? 14.910 11.111 2.763 1.00 60.66 95 GLY A O 1
ATOM 723 N N . LYS A 1 96 ? 14.631 10.135 0.757 1.00 75.81 96 LYS A N 1
ATOM 724 C CA . LYS A 1 96 ? 15.359 11.168 -0.006 1.00 75.81 96 LYS A CA 1
ATOM 725 C C . LYS A 1 96 ? 14.438 11.943 -0.960 1.00 75.81 96 LYS A C 1
ATOM 727 O O . LYS A 1 96 ? 13.706 11.354 -1.751 1.00 75.81 96 LYS A O 1
ATOM 732 N N . THR A 1 97 ? 14.534 13.271 -0.947 1.00 79.31 97 THR A N 1
ATOM 733 C CA . THR A 1 97 ? 13.731 14.204 -1.759 1.00 79.31 97 THR A CA 1
ATOM 734 C C . THR A 1 97 ? 14.584 14.81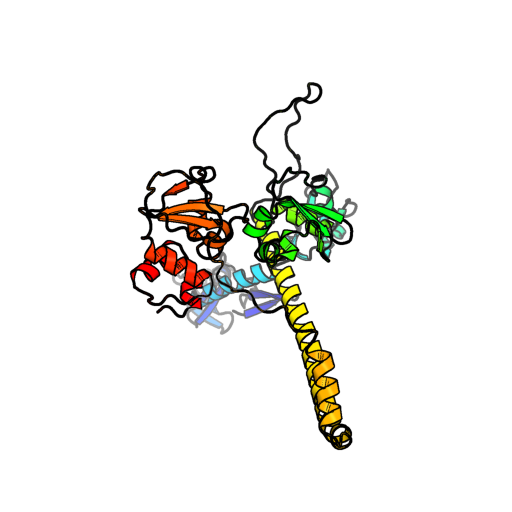3 -2.874 1.00 79.31 97 THR A C 1
ATOM 736 O O . THR A 1 97 ? 15.766 15.104 -2.678 1.00 79.31 97 THR A O 1
ATOM 739 N N . SER A 1 98 ? 14.012 15.034 -4.063 1.00 88.75 98 SER A N 1
ATOM 740 C CA . SER A 1 98 ? 14.737 15.664 -5.174 1.00 88.75 98 SER A CA 1
ATOM 741 C C . SER A 1 98 ? 14.836 17.184 -5.013 1.00 88.75 98 SER A C 1
ATOM 743 O O . SER A 1 98 ? 13.835 17.860 -4.762 1.00 88.75 98 SER A O 1
ATOM 745 N N . CYS A 1 99 ? 16.028 17.739 -5.219 1.00 92.44 99 CYS A N 1
ATOM 746 C CA . CYS A 1 99 ? 16.261 19.175 -5.315 1.00 92.44 99 CYS A CA 1
ATOM 747 C C . CYS A 1 99 ? 15.822 19.696 -6.685 1.00 92.44 99 CYS A C 1
ATOM 749 O O . CYS A 1 99 ? 16.285 19.231 -7.727 1.00 92.44 99 CYS A O 1
ATOM 751 N N . THR A 1 100 ? 14.978 20.721 -6.703 1.00 90.88 100 THR A N 1
ATOM 752 C CA . THR A 1 100 ? 14.401 21.239 -7.947 1.00 90.88 100 THR A CA 1
ATOM 753 C C . THR A 1 100 ? 15.432 21.961 -8.819 1.00 90.88 100 THR A C 1
ATOM 755 O O . THR A 1 100 ? 15.314 21.923 -10.046 1.00 90.88 100 THR A O 1
ATOM 758 N N . SER A 1 101 ? 16.477 22.528 -8.200 1.00 93.88 101 SER A N 1
ATOM 759 C CA . SER A 1 101 ? 17.540 23.296 -8.864 1.00 93.88 101 SER A CA 1
ATOM 760 C C . SER A 1 101 ? 18.657 22.425 -9.457 1.00 93.88 101 SER A C 1
ATOM 762 O O . SER A 1 101 ? 19.048 22.631 -10.603 1.00 93.88 101 SER A O 1
ATOM 764 N N . CYS A 1 102 ? 19.178 21.433 -8.720 1.00 91.38 102 CYS A N 1
ATOM 765 C CA . CYS A 1 102 ? 20.264 20.566 -9.213 1.00 91.38 102 CYS A CA 1
ATOM 766 C C . CYS A 1 102 ? 19.817 19.166 -9.652 1.00 91.38 102 CYS A C 1
ATOM 768 O O . CYS A 1 102 ? 20.636 18.419 -10.177 1.00 91.38 102 CYS A O 1
ATOM 770 N N . LYS A 1 103 ? 18.549 18.798 -9.428 1.00 89.06 103 LYS A N 1
ATOM 771 C CA . LYS A 1 103 ? 17.983 17.463 -9.700 1.00 89.06 103 LYS A CA 1
ATOM 772 C C . LYS A 1 103 ? 18.637 16.303 -8.928 1.00 89.06 103 LYS A C 1
ATOM 774 O O . LYS A 1 103 ? 18.317 15.149 -9.196 1.00 89.06 103 LYS A O 1
ATOM 779 N N . GLY A 1 104 ? 19.508 16.589 -7.955 1.00 83.88 104 GLY A N 1
ATOM 780 C CA . GLY A 1 104 ? 20.048 15.592 -7.024 1.00 83.88 104 GLY A CA 1
ATOM 781 C C . GLY A 1 104 ? 19.015 15.146 -5.984 1.00 83.88 104 GLY A C 1
ATOM 782 O O . GLY A 1 104 ? 18.036 15.853 -5.745 1.00 83.88 104 GLY A O 1
ATOM 783 N N . PHE A 1 105 ? 19.240 13.990 -5.358 1.00 83.25 105 PHE A N 1
ATOM 784 C CA . PHE A 1 105 ? 18.394 13.434 -4.297 1.00 83.25 105 PHE A CA 1
ATOM 785 C C . PHE A 1 105 ? 19.127 13.526 -2.961 1.00 83.25 105 PHE A C 1
ATOM 787 O O . PHE A 1 105 ? 20.261 13.066 -2.860 1.00 83.25 105 PHE A O 1
ATOM 794 N N . TYR A 1 106 ? 18.480 14.103 -1.954 1.00 86.06 106 TYR A N 1
ATOM 795 C CA . TYR A 1 106 ? 19.092 14.393 -0.658 1.00 86.06 106 TYR A CA 1
ATOM 796 C C . TYR A 1 106 ? 18.179 13.948 0.471 1.00 86.06 106 TYR A C 1
ATOM 798 O O . TYR A 1 106 ? 16.964 13.875 0.291 1.00 86.06 106 TYR A O 1
ATOM 806 N N . GLU A 1 107 ? 18.754 13.674 1.635 1.00 82.69 107 GLU A N 1
ATOM 807 C CA . GLU A 1 107 ? 17.961 13.378 2.825 1.00 82.69 107 GLU A CA 1
ATOM 808 C C . GLU A 1 107 ? 17.099 14.583 3.216 1.00 82.69 107 GLU A C 1
ATOM 810 O O . GLU A 1 107 ? 17.486 15.737 3.034 1.00 82.69 107 GLU A O 1
ATOM 815 N N . GLU A 1 108 ? 15.930 14.328 3.797 1.00 80.38 108 GLU A N 1
ATOM 816 C CA . GLU A 1 108 ? 14.966 15.369 4.171 1.00 80.38 108 GLU A CA 1
ATOM 817 C C . GLU A 1 108 ? 15.568 16.468 5.074 1.00 80.38 108 GLU A C 1
ATOM 819 O O . GLU A 1 108 ? 15.280 17.656 4.906 1.00 80.38 108 GLU A O 1
ATOM 824 N N . LYS A 1 109 ? 16.500 16.098 5.966 1.00 83.94 109 LYS A N 1
ATOM 825 C CA . LYS A 1 109 ? 17.239 17.029 6.843 1.00 83.94 109 LYS A CA 1
ATOM 826 C C . LYS A 1 109 ? 18.107 18.036 6.073 1.00 83.94 109 LYS A C 1
ATOM 828 O O . LYS A 1 109 ? 18.353 19.152 6.546 1.00 83.94 109 LYS A O 1
ATOM 833 N N . GLU A 1 110 ? 18.535 17.671 4.868 1.00 89.94 110 GLU A N 1
ATOM 834 C CA . GLU A 1 110 ? 19.370 18.476 3.970 1.00 89.94 110 GLU A CA 1
ATOM 835 C C . GLU A 1 110 ? 18.543 19.292 2.970 1.00 89.94 110 GLU A C 1
ATOM 837 O O . GLU A 1 110 ? 19.096 19.972 2.103 1.00 89.94 110 GLU A O 1
ATOM 842 N N . MET A 1 111 ? 17.217 19.240 3.090 1.00 92.81 111 MET A N 1
ATOM 843 C CA . MET A 1 111 ? 16.295 19.865 2.158 1.00 92.81 111 MET A CA 1
ATOM 844 C C . MET A 1 111 ? 15.569 21.053 2.797 1.00 92.81 111 MET A C 1
ATOM 846 O O . MET A 1 111 ? 15.293 21.097 4.001 1.00 92.81 111 MET A O 1
ATOM 850 N N . ARG A 1 112 ? 15.297 22.072 1.984 1.00 93.38 112 ARG A N 1
ATOM 851 C CA . ARG A 1 112 ? 14.625 23.316 2.365 1.00 93.38 112 ARG A CA 1
ATOM 852 C C . ARG A 1 112 ? 13.578 23.702 1.327 1.00 93.38 112 ARG A C 1
ATOM 854 O O . ARG A 1 112 ? 13.724 23.356 0.160 1.00 93.38 112 ARG A O 1
ATOM 861 N N . ILE A 1 113 ? 12.562 24.457 1.731 1.00 90.38 113 ILE A N 1
ATOM 862 C CA . ILE A 1 113 ? 11.596 25.083 0.820 1.00 90.38 113 ILE A CA 1
ATOM 863 C C . ILE A 1 113 ? 11.896 26.576 0.725 1.00 90.38 113 ILE A C 1
ATOM 865 O O . ILE A 1 113 ? 12.001 27.243 1.753 1.00 90.38 113 ILE A O 1
ATOM 869 N N . CYS A 1 114 ? 12.024 27.113 -0.490 1.00 94.44 114 CYS A N 1
ATOM 870 C CA . CYS A 1 114 ? 12.228 28.550 -0.690 1.00 94.44 114 CYS A CA 1
ATOM 871 C C . CYS A 1 114 ? 10.933 29.345 -0.452 1.00 94.44 114 CYS A C 1
ATOM 873 O O . CYS A 1 114 ? 9.884 29.000 -0.991 1.00 94.44 114 CYS A O 1
ATOM 875 N N . GLN A 1 115 ? 11.020 30.443 0.298 1.00 93.56 115 GLN A N 1
ATOM 876 C CA . GLN A 1 115 ? 9.913 31.356 0.620 1.00 93.56 115 GLN A CA 1
ATOM 877 C C . GLN A 1 115 ? 10.030 32.729 -0.057 1.00 93.56 115 GLN A C 1
ATOM 879 O O . GLN A 1 115 ? 9.196 33.609 0.138 1.00 93.56 115 GLN A O 1
ATOM 884 N N . THR A 1 116 ? 11.045 32.937 -0.890 1.00 95.56 116 THR A N 1
ATOM 885 C CA . THR A 1 116 ? 11.212 34.203 -1.608 1.00 95.56 116 THR A CA 1
ATOM 886 C C . THR A 1 116 ? 10.239 34.274 -2.786 1.00 95.56 116 THR A C 1
ATOM 888 O O . THR A 1 116 ? 10.459 33.611 -3.796 1.00 95.56 116 THR A O 1
ATOM 891 N N . MET A 1 117 ? 9.192 35.104 -2.691 1.00 89.12 117 MET A N 1
ATOM 892 C CA . MET A 1 117 ? 8.106 35.174 -3.692 1.00 89.12 117 MET A CA 1
ATOM 893 C C . MET A 1 117 ? 8.565 35.460 -5.132 1.00 89.12 117 MET A C 1
ATOM 895 O O . MET A 1 117 ? 7.909 35.035 -6.075 1.00 89.12 117 MET A O 1
ATOM 899 N N . LYS A 1 118 ? 9.693 36.160 -5.324 1.00 94.31 118 LYS A N 1
ATOM 9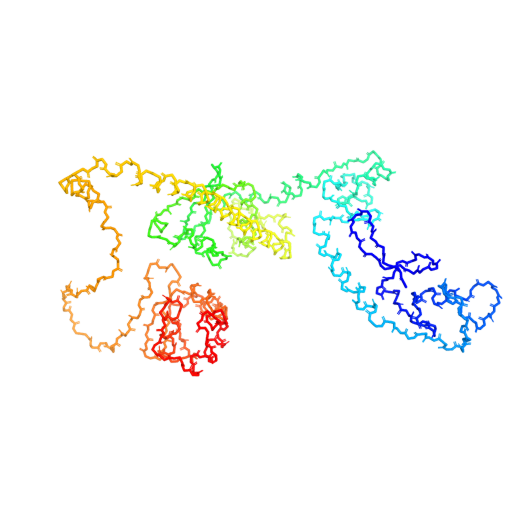00 C CA . LYS A 1 118 ? 10.245 36.472 -6.658 1.00 94.31 118 LYS A CA 1
ATOM 901 C C . LYS A 1 118 ? 11.204 35.405 -7.204 1.00 94.31 118 LYS A C 1
ATOM 903 O O . LYS A 1 118 ? 11.777 35.589 -8.272 1.00 94.31 118 LYS A O 1
ATOM 908 N N . CYS A 1 119 ? 11.429 34.314 -6.475 1.00 94.19 119 CYS A N 1
ATOM 909 C CA . CYS A 1 119 ? 12.306 33.240 -6.921 1.00 94.19 119 CYS A CA 1
ATOM 910 C C . CYS A 1 119 ? 11.552 32.259 -7.826 1.00 94.19 119 CYS A C 1
ATOM 912 O O . CYS A 1 119 ? 10.476 31.788 -7.470 1.00 94.19 119 CYS A O 1
ATOM 914 N N . ASN A 1 120 ? 12.182 31.830 -8.924 1.00 93.94 120 ASN A N 1
ATOM 915 C CA . ASN A 1 120 ? 11.671 30.746 -9.779 1.00 93.94 120 ASN A CA 1
ATOM 916 C C . ASN A 1 120 ? 11.504 29.404 -9.039 1.00 93.94 120 ASN A C 1
ATOM 918 O O . ASN A 1 120 ? 10.840 28.500 -9.536 1.00 93.94 120 ASN A O 1
ATOM 922 N N . SER A 1 121 ? 12.113 29.275 -7.858 1.00 92.75 121 SER A N 1
ATOM 923 C CA . SER A 1 121 ? 11.996 28.121 -6.967 1.00 92.75 121 SER A CA 1
ATOM 924 C C . SER A 1 121 ? 11.134 28.387 -5.733 1.00 92.75 121 SER A C 1
ATOM 926 O O . SER A 1 121 ? 11.228 27.634 -4.765 1.00 92.75 121 SER A O 1
ATOM 928 N N . PHE A 1 122 ? 10.294 29.430 -5.734 1.00 92.81 122 PHE A N 1
ATOM 929 C CA . PHE A 1 122 ? 9.337 29.681 -4.654 1.00 92.81 122 PHE A CA 1
ATOM 930 C C . PHE A 1 122 ? 8.466 28.443 -4.402 1.00 92.81 122 PHE A C 1
ATOM 932 O O . PHE A 1 122 ? 7.917 27.855 -5.333 1.00 92.81 122 PHE A O 1
ATOM 939 N N . ARG A 1 123 ? 8.376 28.032 -3.133 1.00 85.25 123 ARG A N 1
ATOM 940 C CA . ARG A 1 123 ? 7.703 26.814 -2.651 1.00 85.25 123 ARG A CA 1
ATOM 941 C C . ARG A 1 123 ? 8.244 25.490 -3.203 1.00 85.25 123 ARG A C 1
ATOM 943 O O . ARG A 1 123 ? 7.618 24.452 -3.017 1.00 85.25 123 ARG A O 1
ATOM 950 N N . GLN A 1 124 ? 9.417 25.490 -3.829 1.00 89.94 124 GLN A N 1
ATOM 951 C CA . GLN A 1 124 ? 10.063 24.271 -4.310 1.00 89.94 124 GLN A CA 1
ATOM 952 C C . GLN A 1 124 ? 11.123 23.775 -3.326 1.00 89.94 124 GLN A C 1
ATOM 954 O O . GLN A 1 124 ? 11.759 24.559 -2.616 1.00 89.94 124 GLN A O 1
ATOM 959 N N . SER A 1 125 ? 11.331 22.457 -3.312 1.00 92.69 125 SER A N 1
ATOM 960 C CA . SER A 1 125 ? 12.352 21.799 -2.503 1.00 92.69 125 SER A CA 1
ATOM 961 C C . SER A 1 125 ? 13.746 22.008 -3.100 1.00 92.69 125 SER A C 1
ATOM 963 O O . SER A 1 125 ? 13.983 21.763 -4.288 1.00 92.69 125 SER A O 1
ATOM 965 N N . LEU A 1 126 ? 14.692 22.438 -2.272 1.00 94.88 126 LEU A N 1
ATOM 966 C CA . LEU A 1 126 ? 16.078 22.724 -2.626 1.00 94.88 126 LEU A CA 1
ATOM 967 C C . LEU A 1 126 ? 17.015 22.067 -1.614 1.00 94.88 126 LEU A C 1
ATOM 969 O O . LEU A 1 126 ? 16.750 22.094 -0.414 1.00 94.88 126 LEU A O 1
ATOM 973 N N . CYS A 1 127 ? 18.129 21.508 -2.080 1.00 96.06 127 CYS A N 1
ATOM 974 C CA . CYS A 1 127 ? 19.175 21.033 -1.179 1.00 96.06 127 CYS A CA 1
ATOM 975 C C . CYS A 1 127 ? 19.921 22.211 -0.547 1.00 96.06 127 CYS A C 1
ATOM 977 O O . CYS A 1 127 ? 20.013 23.288 -1.146 1.00 96.06 127 CYS A O 1
ATOM 979 N N . LEU A 1 128 ? 20.498 21.996 0.636 1.00 94.06 128 LEU A N 1
ATOM 980 C CA . LEU A 1 128 ? 21.277 22.998 1.372 1.00 94.06 128 LEU A CA 1
ATOM 981 C C . LEU A 1 128 ? 22.338 23.684 0.506 1.00 94.06 128 LEU A C 1
ATOM 983 O O . LEU A 1 128 ? 22.465 24.904 0.533 1.00 94.06 128 LEU A O 1
ATOM 987 N N . GLN A 1 129 ? 23.042 22.921 -0.326 1.00 95.12 129 GLN A N 1
ATOM 988 C CA . GLN A 1 129 ? 24.086 23.466 -1.188 1.00 95.12 129 GLN A CA 1
ATOM 989 C C . GLN A 1 129 ? 23.526 24.425 -2.253 1.00 95.12 129 GLN A C 1
ATOM 991 O O . GLN A 1 129 ? 24.111 25.472 -2.521 1.00 95.12 129 GLN A O 1
ATOM 996 N N . CYS A 1 130 ? 22.357 24.121 -2.830 1.00 96.75 130 CYS A N 1
ATOM 997 C CA . CYS A 1 130 ? 21.679 25.060 -3.727 1.00 96.75 130 CYS A CA 1
ATOM 998 C C . CYS A 1 130 ? 21.157 26.285 -2.970 1.00 96.75 130 CYS A C 1
ATOM 1000 O O . CYS A 1 130 ? 21.214 27.382 -3.520 1.00 96.75 130 CYS A O 1
ATOM 1002 N N . CYS A 1 131 ? 20.691 26.118 -1.728 1.00 96.12 131 CYS A N 1
ATOM 1003 C CA . CYS A 1 131 ? 20.251 27.236 -0.893 1.00 96.12 131 CYS A CA 1
ATOM 1004 C C . CYS A 1 131 ? 21.385 28.242 -0.668 1.00 96.12 131 CYS A C 1
ATOM 1006 O O . CYS A 1 131 ? 21.171 29.434 -0.838 1.00 96.12 131 CYS A O 1
ATOM 1008 N N . VAL A 1 132 ? 22.590 27.756 -0.354 1.00 94.69 132 VAL A N 1
ATOM 1009 C CA . VAL A 1 132 ? 23.757 28.609 -0.087 1.00 94.69 132 VAL A CA 1
ATOM 1010 C C . VAL A 1 132 ? 24.306 29.243 -1.365 1.00 94.69 132 VAL A C 1
ATOM 1012 O O . VAL A 1 132 ? 24.562 30.436 -1.377 1.00 94.69 132 VAL A O 1
ATOM 1015 N N . HIS A 1 133 ? 24.485 28.477 -2.446 1.00 94.19 133 HIS A N 1
ATOM 1016 C CA . HIS A 1 133 ? 25.261 28.968 -3.597 1.00 94.19 133 HIS A CA 1
ATOM 1017 C C . HIS A 1 133 ? 24.434 29.534 -4.751 1.00 94.19 133 HIS A C 1
ATOM 1019 O O . HIS A 1 133 ? 24.933 30.351 -5.515 1.00 94.19 133 HIS A O 1
ATOM 1025 N N . LYS A 1 134 ? 23.201 29.055 -4.949 1.00 95.19 134 LYS A N 1
ATOM 1026 C CA . LYS A 1 134 ? 22.356 29.472 -6.087 1.00 95.19 134 LYS A CA 1
ATOM 1027 C C . LYS A 1 134 ? 21.198 30.370 -5.677 1.00 95.19 134 LYS A C 1
ATOM 1029 O O . LYS A 1 134 ? 20.598 31.016 -6.528 1.00 95.19 134 LYS A O 1
ATOM 1034 N N . HIS A 1 135 ? 20.857 30.354 -4.397 1.00 94.75 135 HIS A N 1
ATOM 1035 C CA . HIS A 1 135 ? 19.717 31.061 -3.832 1.00 94.75 135 HIS A CA 1
ATOM 1036 C C . HIS A 1 135 ? 20.151 31.866 -2.595 1.00 94.75 135 HIS A C 1
ATOM 1038 O O . HIS A 1 135 ? 19.411 31.971 -1.619 1.00 94.75 135 HIS A O 1
ATOM 1044 N N . GLU A 1 136 ? 21.369 32.413 -2.628 1.00 9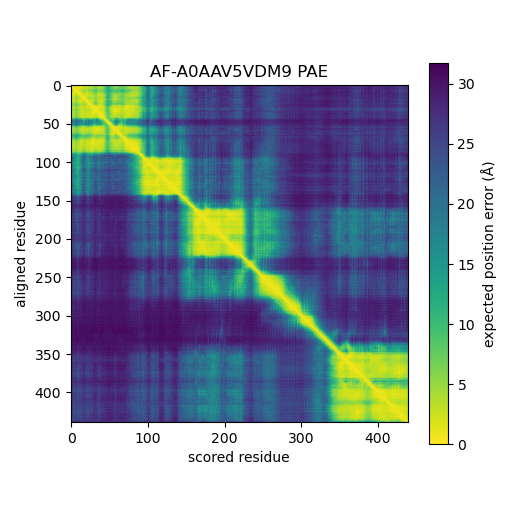4.94 136 GLU A N 1
ATOM 1045 C CA . GLU A 1 136 ? 21.909 33.237 -1.549 1.00 94.94 136 GLU A CA 1
ATOM 1046 C C . GLU A 1 136 ? 20.978 34.427 -1.251 1.00 94.94 136 GLU A C 1
ATOM 1048 O O . GLU A 1 136 ? 20.419 35.045 -2.157 1.00 94.94 136 GLU A O 1
ATOM 1053 N N . GLY A 1 137 ? 20.757 34.713 0.035 1.00 94.00 137 GLY A N 1
ATOM 1054 C CA . GLY A 1 137 ? 19.852 35.778 0.482 1.00 94.00 137 GLY A CA 1
ATOM 1055 C C . GLY A 1 137 ? 18.356 35.445 0.407 1.00 94.00 137 GLY A C 1
ATOM 1056 O O . GLY A 1 137 ? 17.529 36.288 0.753 1.00 94.00 137 GLY A O 1
ATOM 1057 N N . HIS A 1 138 ? 17.967 34.239 -0.021 1.00 97.38 138 HIS A N 1
ATOM 1058 C CA . HIS A 1 138 ? 16.565 33.821 0.015 1.00 97.38 138 HIS A CA 1
ATOM 1059 C C . HIS A 1 138 ? 16.132 33.356 1.411 1.00 97.38 138 HIS A C 1
ATOM 1061 O O . HIS A 1 138 ? 16.924 32.837 2.196 1.00 97.38 138 HIS A O 1
ATOM 1067 N N . ALA A 1 139 ? 14.837 33.496 1.698 1.00 93.31 139 ALA A N 1
ATOM 1068 C CA . ALA A 1 139 ? 14.228 32.903 2.881 1.00 93.31 139 ALA A CA 1
ATOM 1069 C C . ALA A 1 139 ? 13.941 31.416 2.628 1.00 93.31 139 ALA A C 1
ATOM 1071 O O . ALA A 1 139 ? 13.440 31.044 1.561 1.00 93.31 139 ALA A O 1
ATOM 1072 N N . PHE A 1 140 ? 14.232 30.566 3.614 1.00 92.88 140 PHE A N 1
ATOM 1073 C CA . PHE A 1 140 ? 14.056 29.119 3.519 1.00 92.88 140 PHE A CA 1
ATOM 1074 C C . PHE A 1 140 ? 13.410 28.540 4.773 1.00 92.88 140 PHE A C 1
ATOM 1076 O O . PHE A 1 140 ? 13.689 28.991 5.881 1.00 92.88 140 PHE A O 1
ATOM 1083 N N . ILE A 1 141 ? 12.626 27.478 4.600 1.00 87.88 141 ILE A N 1
ATOM 1084 C CA . ILE A 1 141 ? 12.022 26.710 5.695 1.00 87.88 141 ILE A CA 1
ATOM 1085 C C . ILE A 1 141 ? 12.535 25.267 5.663 1.00 87.88 141 ILE A C 1
ATOM 1087 O O . ILE A 1 141 ? 12.744 24.695 4.590 1.00 87.88 141 ILE A O 1
ATOM 1091 N N . LYS A 1 142 ? 12.770 24.674 6.842 1.00 86.31 142 LYS A N 1
ATOM 1092 C CA . LYS A 1 142 ? 13.117 23.250 6.987 1.00 86.31 142 LYS A CA 1
ATOM 1093 C C . LYS A 1 142 ? 11.901 22.381 6.674 1.00 86.31 142 LYS A C 1
ATOM 1095 O O . LYS A 1 142 ? 10.828 22.615 7.218 1.00 86.31 142 LYS A O 1
ATOM 1100 N N . ILE A 1 143 ? 12.089 21.341 5.862 1.00 75.75 143 ILE A N 1
ATOM 1101 C CA . ILE A 1 143 ? 10.995 20.430 5.489 1.00 75.75 143 ILE A CA 1
ATOM 1102 C C . ILE A 1 143 ? 10.416 19.688 6.710 1.00 75.75 143 ILE A C 1
ATOM 1104 O O . ILE A 1 143 ? 9.207 19.494 6.773 1.00 75.75 143 ILE A O 1
ATOM 1108 N N . GLN A 1 144 ? 11.235 19.413 7.732 1.00 56.88 144 GLN A N 1
ATOM 1109 C CA . GLN A 1 144 ? 10.826 18.666 8.931 1.00 56.88 144 GLN A CA 1
ATOM 1110 C C . GLN A 1 144 ? 9.764 19.337 9.822 1.00 56.88 144 GLN A C 1
ATOM 1112 O O . GLN A 1 144 ? 9.145 18.628 10.607 1.00 56.88 144 GLN A O 1
ATOM 1117 N N . ASN A 1 145 ? 9.526 20.652 9.721 1.00 41.94 145 ASN A N 1
ATOM 1118 C CA . ASN A 1 145 ? 8.651 21.341 10.683 1.00 41.94 145 ASN A CA 1
ATOM 1119 C C . ASN A 1 145 ? 7.338 21.849 10.078 1.00 41.94 145 ASN A C 1
ATOM 1121 O O . ASN A 1 145 ? 6.297 21.682 10.704 1.00 41.94 145 ASN A O 1
ATOM 1125 N N . ASP A 1 146 ? 7.338 22.372 8.849 1.00 42.75 146 ASP A N 1
ATOM 1126 C CA . ASP A 1 146 ? 6.144 23.061 8.341 1.00 42.75 146 ASP A CA 1
ATOM 1127 C C . ASP A 1 146 ? 5.341 22.273 7.312 1.00 42.75 146 ASP A C 1
ATOM 1129 O O . ASP A 1 146 ? 4.151 22.531 7.206 1.00 42.75 146 ASP A O 1
ATOM 1133 N N . ILE A 1 147 ? 5.877 21.270 6.603 1.00 44.34 147 ILE A N 1
ATOM 1134 C CA . ILE A 1 147 ? 4.987 20.441 5.758 1.00 44.34 147 ILE A CA 1
ATOM 1135 C C . ILE A 1 147 ? 4.027 19.637 6.645 1.00 44.34 147 ILE A C 1
ATOM 1137 O O . ILE A 1 147 ? 2.864 19.475 6.309 1.00 44.34 147 ILE A O 1
ATOM 1141 N N . HIS A 1 148 ? 4.461 19.224 7.834 1.00 38.91 148 HIS A N 1
ATOM 1142 C CA . HIS A 1 148 ? 3.531 18.666 8.806 1.00 38.91 148 HIS A CA 1
ATOM 1143 C C . HIS A 1 148 ? 2.712 19.786 9.471 1.00 38.91 148 HIS A C 1
ATOM 1145 O O . HIS A 1 148 ? 1.498 19.721 9.430 1.00 38.91 148 HIS A O 1
ATOM 1151 N N . ALA A 1 149 ? 3.302 20.868 9.998 1.00 37.19 149 ALA A N 1
ATOM 1152 C CA . ALA A 1 149 ? 2.524 21.873 10.743 1.00 37.19 149 ALA A CA 1
ATOM 1153 C C . ALA A 1 149 ? 1.551 22.740 9.914 1.00 37.19 149 ALA A C 1
ATOM 1155 O O . ALA A 1 149 ? 0.528 23.162 10.444 1.00 37.19 149 ALA A O 1
ATOM 1156 N N . SER A 1 150 ? 1.833 23.006 8.634 1.00 36.81 150 SER A N 1
ATOM 1157 C CA . SER A 1 150 ? 0.993 23.851 7.764 1.00 36.81 150 SER A CA 1
ATOM 1158 C C . SER A 1 150 ? 0.016 23.070 6.875 1.00 36.81 150 SER A C 1
ATOM 1160 O O . SER A 1 150 ? -0.925 23.667 6.355 1.00 36.81 150 SER A O 1
ATOM 1162 N N . PHE A 1 151 ? 0.180 21.743 6.759 1.00 40.75 151 PHE A N 1
ATOM 1163 C CA . PHE A 1 151 ? -0.829 20.835 6.188 1.00 40.75 151 PHE A CA 1
ATOM 1164 C C . PHE A 1 151 ? -1.571 20.004 7.243 1.00 40.75 151 PHE A C 1
ATOM 1166 O O . PHE A 1 151 ? -2.513 19.299 6.884 1.00 40.75 151 PHE A O 1
ATOM 1173 N N . ARG A 1 152 ? -1.189 20.102 8.527 1.00 44.34 152 ARG A N 1
ATOM 1174 C CA . ARG A 1 152 ? -1.984 19.634 9.667 1.00 44.34 152 ARG A CA 1
ATOM 1175 C C . ARG A 1 152 ? -3.326 20.334 9.591 1.00 44.34 152 ARG A C 1
ATOM 1177 O O . ARG A 1 152 ? -3.454 21.511 9.938 1.00 44.34 152 ARG A O 1
ATOM 1184 N N . GLY A 1 153 ? -4.331 19.620 9.101 1.00 42.88 153 GLY A N 1
ATOM 1185 C CA . GLY A 1 153 ? -5.692 20.026 9.353 1.00 42.88 153 GLY A CA 1
ATOM 1186 C C . GLY A 1 153 ? -5.805 20.147 10.864 1.00 42.88 153 GLY A C 1
ATOM 1187 O O . GLY A 1 153 ? -5.570 19.189 11.592 1.00 42.88 153 GLY A O 1
ATOM 1188 N N . ASN A 1 154 ? -6.141 21.334 11.360 1.00 43.97 154 ASN A N 1
ATOM 1189 C CA . ASN A 1 154 ? -6.706 21.473 12.694 1.00 43.97 154 ASN A CA 1
ATOM 1190 C C . ASN A 1 154 ? -8.091 20.803 12.679 1.00 43.97 154 ASN A C 1
ATOM 1192 O O . ASN A 1 154 ? -9.098 21.468 12.932 1.00 43.97 154 ASN A O 1
ATOM 1196 N N . HIS A 1 155 ? -8.162 19.508 12.346 1.00 50.47 155 HIS A N 1
ATOM 1197 C CA . HIS A 1 155 ? -9.301 18.653 12.610 1.00 50.47 155 HIS A CA 1
ATOM 1198 C C . HIS A 1 155 ? -9.351 18.570 14.129 1.00 50.47 155 HIS A C 1
ATOM 1200 O O . HIS A 1 155 ? -8.806 17.669 14.759 1.00 50.47 155 HIS A O 1
ATOM 1206 N N . LYS A 1 156 ? -9.901 19.630 14.736 1.00 46.03 156 LYS A N 1
ATOM 1207 C CA . LYS A 1 156 ? -10.210 19.714 16.154 1.00 46.03 156 LYS A CA 1
ATOM 1208 C C . LYS A 1 156 ? -10.838 18.381 16.506 1.00 46.03 156 LYS A C 1
ATOM 1210 O O . LYS A 1 156 ? -11.945 18.134 16.045 1.00 46.03 156 LYS A O 1
ATOM 1215 N N . ARG A 1 157 ? -10.087 17.564 17.254 1.00 50.50 157 ARG A N 1
ATOM 1216 C CA . ARG A 1 157 ? -10.529 16.376 17.988 1.00 50.50 157 ARG A CA 1
ATOM 1217 C C . ARG A 1 157 ? -11.788 15.791 17.370 1.00 50.50 157 ARG A C 1
ATOM 1219 O O . ARG A 1 157 ? -12.862 16.147 17.830 1.00 50.50 157 ARG A O 1
ATOM 1226 N N . VAL A 1 158 ? -11.623 15.004 16.309 1.00 49.41 158 VAL A N 1
ATOM 1227 C CA . VAL A 1 158 ? -12.668 14.284 15.567 1.00 49.41 158 VAL A CA 1
ATOM 1228 C C . VAL A 1 158 ? -13.874 13.954 16.468 1.00 49.41 158 VAL A C 1
ATOM 1230 O O . VAL A 1 158 ? -13.912 12.911 17.115 1.00 49.41 158 VAL A O 1
ATOM 1233 N N . ASP A 1 159 ? -14.846 14.866 16.570 1.00 48.16 159 ASP A N 1
ATOM 1234 C CA . ASP A 1 159 ? -16.064 14.667 17.365 1.00 48.16 159 ASP A CA 1
ATOM 1235 C C . ASP A 1 159 ? -17.133 14.185 16.401 1.00 48.16 159 ASP A C 1
ATOM 1237 O O . ASP A 1 159 ? -18.074 14.880 16.022 1.00 48.16 159 ASP A O 1
ATOM 1241 N N . HIS A 1 160 ? -16.894 12.986 15.889 1.00 56.97 160 HIS A N 1
ATOM 1242 C CA . HIS A 1 160 ? -17.906 12.249 15.170 1.00 56.97 160 HIS A CA 1
ATOM 1243 C C . HIS A 1 160 ? -18.723 11.474 16.204 1.00 56.97 160 HIS A C 1
ATOM 1245 O O . HIS A 1 160 ? -18.179 10.795 17.081 1.00 56.97 160 HIS A O 1
ATOM 1251 N N . SER A 1 161 ? -20.046 11.581 16.109 1.00 59.56 161 SER A N 1
ATOM 1252 C CA . SER A 1 161 ? -21.007 10.832 16.917 1.00 59.56 161 SER A CA 1
ATOM 1253 C C . SER A 1 161 ? -21.043 9.360 16.492 1.00 59.56 161 SER A C 1
ATOM 1255 O O . SER A 1 161 ? -22.028 8.862 15.954 1.00 59.56 161 SER A O 1
ATOM 1257 N N . PHE A 1 162 ? -19.938 8.651 16.706 1.00 73.06 162 PHE A N 1
ATOM 1258 C CA . PHE A 1 162 ? -19.860 7.214 16.494 1.00 73.06 162 PHE A CA 1
ATOM 1259 C C . PHE A 1 162 ? -20.666 6.485 17.573 1.00 73.06 162 PHE A C 1
ATOM 1261 O O . PHE A 1 162 ? -20.485 6.738 18.766 1.00 73.06 162 PHE A O 1
ATOM 1268 N N . SER A 1 163 ? -21.529 5.551 17.175 1.00 76.44 163 SER A N 1
ATOM 1269 C CA . SER A 1 163 ? -22.280 4.704 18.114 1.00 76.44 163 SER A CA 1
ATOM 1270 C C . SER A 1 163 ? -21.369 3.781 18.930 1.00 76.44 163 SER A C 1
ATOM 1272 O O . SER A 1 163 ? -21.713 3.364 20.029 1.00 76.44 163 SER A O 1
ATOM 1274 N N . ASP A 1 164 ? -20.186 3.484 18.402 1.00 82.44 164 ASP A N 1
ATOM 1275 C CA . ASP A 1 164 ? -19.161 2.616 18.972 1.00 82.44 164 ASP A CA 1
ATOM 1276 C C . ASP A 1 164 ? -17.907 3.398 19.404 1.00 82.44 164 ASP A C 1
ATOM 1278 O O . ASP A 1 164 ? -16.787 2.881 19.379 1.00 82.44 164 ASP A O 1
ATOM 1282 N N . ARG A 1 165 ? -18.099 4.665 19.790 1.00 87.25 165 ARG A N 1
ATOM 1283 C CA . ARG A 1 165 ? -17.028 5.568 20.212 1.00 87.25 165 ARG A CA 1
ATOM 1284 C C . ARG A 1 165 ? -16.146 4.925 21.288 1.00 87.25 165 ARG A C 1
ATOM 1286 O O . ARG A 1 165 ? -16.629 4.405 22.298 1.00 87.25 165 ARG A O 1
ATOM 1293 N N . ARG A 1 166 ? -14.835 5.009 21.082 1.00 90.81 166 ARG A N 1
ATOM 1294 C CA . ARG A 1 166 ? -13.785 4.724 22.066 1.00 90.81 166 ARG A CA 1
ATOM 1295 C C . ARG A 1 166 ? -12.833 5.905 22.154 1.00 90.81 166 ARG A C 1
ATOM 1297 O O . ARG A 1 166 ? -12.780 6.737 21.249 1.00 90.81 166 ARG A O 1
ATOM 1304 N N . VAL A 1 167 ? -12.111 5.989 23.262 1.00 93.56 167 VAL A N 1
ATOM 1305 C CA . VAL A 1 167 ? -11.061 6.982 23.478 1.00 93.56 167 VAL A CA 1
ATOM 1306 C C . VAL A 1 167 ? -9.711 6.280 23.408 1.00 93.56 167 VAL A C 1
ATOM 1308 O O . VAL A 1 167 ? -9.508 5.254 24.050 1.00 93.56 167 VAL A O 1
ATOM 1311 N N . ILE A 1 168 ? -8.789 6.817 22.621 1.00 93.44 168 ILE A N 1
ATOM 1312 C CA . ILE A 1 168 ? -7.371 6.463 22.691 1.00 93.44 168 ILE A CA 1
ATOM 1313 C C . ILE A 1 168 ? -6.656 7.616 23.383 1.00 93.44 168 ILE A C 1
ATOM 1315 O O . ILE A 1 168 ? -6.772 8.759 22.950 1.00 93.44 168 ILE A O 1
ATOM 1319 N N . ASP A 1 169 ? -5.945 7.317 24.462 1.00 94.62 169 ASP A N 1
ATOM 1320 C CA . ASP A 1 169 ? -5.115 8.265 25.198 1.00 94.62 169 ASP A CA 1
ATOM 1321 C C . ASP A 1 169 ? -3.664 8.114 24.731 1.00 94.62 169 ASP A C 1
ATOM 1323 O O . ASP A 1 169 ? -2.948 7.211 25.162 1.00 94.62 169 ASP A O 1
ATOM 1327 N N . ALA A 1 170 ? -3.243 8.968 23.801 1.00 92.81 170 ALA A N 1
ATOM 1328 C CA . ALA A 1 170 ? -1.863 9.036 23.354 1.00 92.81 170 ALA A CA 1
ATOM 1329 C C . ALA A 1 170 ? -1.115 10.038 24.236 1.00 92.81 170 ALA A C 1
ATOM 1331 O O . ALA A 1 170 ? -1.285 11.243 24.083 1.00 92.81 170 ALA A O 1
ATOM 1332 N N . ARG A 1 171 ? -0.305 9.549 25.183 1.00 92.25 171 ARG A N 1
ATOM 1333 C CA . ARG A 1 171 ? 0.549 10.376 26.068 1.00 92.25 171 ARG A CA 1
ATOM 1334 C C . ARG A 1 171 ? -0.163 11.583 26.721 1.00 92.25 171 ARG A C 1
ATOM 1336 O O . ARG A 1 171 ? 0.435 12.648 26.867 1.00 92.25 171 ARG A O 1
ATOM 1343 N N . GLY A 1 172 ? -1.417 11.421 27.143 1.00 91.06 172 GLY A N 1
ATOM 1344 C CA . GLY A 1 172 ? -2.227 12.456 27.795 1.00 91.06 172 GLY A CA 1
ATOM 1345 C C . GLY A 1 172 ? -3.167 13.216 26.854 1.00 91.06 172 GLY A C 1
ATOM 1346 O O . GLY A 1 172 ? -4.007 13.988 27.322 1.00 91.06 172 GLY A O 1
ATOM 1347 N N . GLU A 1 173 ? -3.067 13.003 25.541 1.00 90.81 173 GLU A N 1
ATOM 1348 C CA . GLU A 1 173 ? -4.010 13.531 24.559 1.00 90.81 173 GLU A CA 1
ATOM 1349 C C . GLU A 1 173 ? -5.053 12.480 24.176 1.00 90.81 173 GLU A C 1
ATOM 1351 O O . GLU A 1 173 ? -4.736 11.369 23.759 1.00 90.81 173 GLU A O 1
ATOM 1356 N N . GLN A 1 174 ? -6.327 12.852 24.297 1.00 92.75 174 GLN A N 1
ATOM 1357 C CA . GLN A 1 174 ? -7.448 11.952 24.055 1.00 92.75 174 GLN A CA 1
ATOM 1358 C C . GLN A 1 174 ? -8.028 12.123 22.651 1.00 92.75 174 GLN A C 1
ATOM 1360 O O . GLN A 1 174 ? -8.460 13.212 22.264 1.00 92.75 174 GLN A O 1
ATOM 1365 N N . PHE A 1 175 ? -8.117 11.008 21.934 1.00 90.00 175 PHE A N 1
ATOM 1366 C CA . PHE A 1 175 ? -8.656 10.901 20.586 1.00 90.00 175 PHE A CA 1
ATOM 1367 C C . PHE A 1 175 ? -9.928 10.057 20.605 1.00 90.00 175 PHE A C 1
ATOM 1369 O O . PHE A 1 175 ? -9.894 8.881 20.966 1.00 90.00 175 PHE A O 1
ATOM 1376 N N . ALA A 1 176 ? -11.057 10.651 20.218 1.00 89.19 176 ALA A N 1
ATOM 1377 C CA . ALA A 1 176 ? -12.304 9.919 20.034 1.00 89.19 176 ALA A CA 1
ATOM 1378 C C . ALA A 1 176 ? -12.305 9.236 18.660 1.00 89.19 176 ALA A C 1
ATOM 1380 O O . ALA A 1 176 ? -12.101 9.883 17.637 1.00 89.19 176 ALA A O 1
ATOM 1381 N N . VAL A 1 177 ? -12.527 7.924 18.640 1.00 90.12 177 VAL A N 1
ATOM 1382 C CA . VAL A 1 177 ? -12.442 7.090 17.433 1.00 90.12 177 VAL A CA 1
ATOM 1383 C C . VAL A 1 177 ? -13.608 6.101 17.374 1.00 90.12 177 VAL A C 1
ATOM 1385 O O . VAL A 1 177 ? -14.149 5.718 18.410 1.00 90.12 177 VAL A O 1
ATOM 1388 N N . SER A 1 178 ? -13.995 5.663 16.175 1.00 87.75 178 SER A N 1
ATOM 1389 C CA . SER A 1 178 ? -14.867 4.498 15.982 1.00 87.75 178 SER A CA 1
ATOM 1390 C C . SER A 1 178 ? -14.040 3.221 16.111 1.00 87.75 178 SER A C 1
ATOM 1392 O O . SER A 1 178 ? -13.096 2.995 15.344 1.00 87.75 178 SER A O 1
ATOM 1394 N N . ALA A 1 179 ? -14.387 2.384 17.090 1.00 86.06 179 ALA A N 1
ATOM 1395 C CA . ALA A 1 179 ? -13.693 1.124 17.328 1.00 86.06 179 ALA A CA 1
ATOM 1396 C C . ALA A 1 179 ? -13.825 0.159 16.148 1.00 86.06 179 ALA A C 1
ATOM 1398 O O . ALA A 1 179 ? -12.835 -0.436 15.729 1.00 86.06 179 ALA A O 1
ATOM 1399 N N . THR A 1 180 ? -15.018 0.051 15.574 1.00 79.50 180 THR A N 1
ATOM 1400 C CA . THR A 1 180 ? -15.359 -0.802 14.432 1.00 79.50 180 THR A CA 1
ATOM 1401 C C . THR A 1 180 ? -14.574 -0.363 13.213 1.00 79.50 180 THR A C 1
ATOM 1403 O O . THR A 1 180 ? -13.949 -1.189 12.555 1.00 79.50 180 THR A O 1
ATOM 1406 N N . TYR A 1 181 ? -14.550 0.943 12.938 1.00 81.19 181 TYR A N 1
ATOM 1407 C CA . TYR A 1 181 ? -13.855 1.474 11.775 1.00 81.19 181 TYR A CA 1
ATOM 1408 C C . TYR A 1 181 ? -12.345 1.234 11.866 1.00 81.19 181 TYR A C 1
ATOM 1410 O O . TYR A 1 181 ? -11.755 0.638 10.967 1.00 81.19 181 TYR A O 1
ATOM 1418 N N . LEU A 1 182 ? -11.713 1.601 12.986 1.00 86.31 182 LEU A N 1
ATOM 1419 C CA . LEU A 1 182 ? -10.286 1.329 13.176 1.00 86.31 182 LEU A CA 1
ATOM 1420 C C . LEU A 1 182 ? -9.965 -0.170 13.181 1.00 86.31 182 LEU A C 1
ATOM 1422 O O . LEU A 1 182 ? -8.916 -0.562 12.677 1.00 86.31 182 LEU A O 1
ATOM 1426 N N . SER A 1 183 ? -10.854 -1.010 13.714 1.00 85.62 183 SER A N 1
ATOM 1427 C CA . SER A 1 183 ? -10.670 -2.466 13.732 1.00 85.62 183 SER A CA 1
ATOM 1428 C C . SER A 1 183 ? -10.754 -3.089 12.346 1.00 85.62 183 SER A C 1
ATOM 1430 O O . SER A 1 183 ? -9.975 -3.991 12.049 1.00 85.62 183 SER A O 1
ATOM 1432 N N . ALA A 1 184 ? -11.646 -2.588 11.487 1.00 72.38 184 ALA A N 1
ATOM 1433 C CA . ALA A 1 184 ? -11.744 -3.015 10.094 1.00 72.38 184 ALA A CA 1
ATOM 1434 C C . ALA A 1 184 ? -10.472 -2.676 9.300 1.00 72.38 184 ALA A C 1
ATOM 1436 O O . ALA A 1 184 ? -10.086 -3.414 8.398 1.00 72.38 184 ALA A O 1
ATOM 1437 N N . HIS A 1 185 ? -9.798 -1.581 9.662 1.00 76.06 185 HIS A N 1
ATOM 1438 C CA . HIS A 1 185 ? -8.569 -1.129 9.009 1.00 76.06 185 HIS A CA 1
ATOM 1439 C C . HIS A 1 185 ? -7.279 -1.602 9.690 1.00 76.06 185 HIS A C 1
ATOM 1441 O O . HIS A 1 185 ? -6.198 -1.408 9.136 1.00 76.06 185 HIS A O 1
ATOM 1447 N N . SER A 1 186 ? -7.351 -2.208 10.878 1.00 81.19 186 SER A N 1
ATOM 1448 C CA . SER A 1 186 ? -6.164 -2.655 11.603 1.00 81.19 186 SER A CA 1
ATOM 1449 C C . SER A 1 186 ? -6.450 -3.814 12.567 1.00 81.19 186 SER A C 1
ATOM 1451 O O . SER A 1 186 ? -7.150 -3.639 13.572 1.00 81.19 186 SER A O 1
ATOM 1453 N N . PRO A 1 187 ? -5.786 -4.972 12.381 1.00 75.00 187 PRO A N 1
ATOM 1454 C CA . PRO A 1 187 ? -5.831 -6.080 13.338 1.00 75.00 187 PRO A CA 1
ATOM 1455 C C . PRO A 1 187 ? -5.300 -5.715 14.733 1.00 75.00 187 PRO A C 1
ATOM 1457 O O . PRO A 1 187 ? -5.574 -6.413 15.712 1.00 75.00 187 PRO A O 1
ATOM 1460 N N . PHE A 1 188 ? -4.497 -4.650 14.841 1.00 86.19 188 PHE A N 1
ATOM 1461 C CA . PHE A 1 188 ? -4.074 -4.113 16.132 1.00 86.19 188 PHE A CA 1
ATOM 1462 C C . PHE A 1 188 ? -5.273 -3.538 16.891 1.00 86.19 188 PHE A C 1
ATOM 1464 O O . PHE A 1 188 ? -5.535 -3.970 18.011 1.00 86.19 188 PHE A O 1
ATOM 1471 N N . PHE A 1 189 ? -6.041 -2.643 16.263 1.00 88.38 189 PHE A N 1
ATOM 1472 C CA . PHE A 1 189 ? -7.218 -2.033 16.882 1.00 88.38 189 PHE A CA 1
ATOM 1473 C C . PHE A 1 189 ? -8.345 -3.041 17.119 1.00 88.38 189 PHE A C 1
ATOM 1475 O O . PHE A 1 189 ? -8.988 -2.980 18.162 1.00 88.38 189 PHE A O 1
ATOM 1482 N N . SER A 1 190 ? -8.499 -4.041 16.242 1.00 84.25 190 SER A N 1
ATOM 1483 C CA . SER A 1 190 ? -9.431 -5.155 16.467 1.00 84.25 190 SER A CA 1
ATOM 1484 C C . SER A 1 190 ? -9.139 -5.889 17.777 1.00 84.25 190 SER A C 1
ATOM 1486 O O . SER A 1 190 ? -10.021 -6.050 18.620 1.00 84.25 190 SER A O 1
ATOM 1488 N N . ARG A 1 191 ? -7.874 -6.257 18.013 1.00 81.69 191 ARG A N 1
ATOM 1489 C CA . ARG A 1 191 ? -7.470 -6.883 19.279 1.00 81.69 191 ARG A CA 1
ATOM 1490 C C . ARG A 1 191 ? -7.542 -5.919 20.457 1.00 81.69 191 ARG A C 1
ATOM 1492 O O . ARG A 1 191 ? -7.940 -6.338 21.539 1.00 81.69 191 ARG A O 1
ATOM 1499 N N . LEU A 1 192 ? -7.186 -4.651 20.256 1.00 88.81 192 LEU A N 1
ATOM 1500 C CA . LEU A 1 192 ? -7.233 -3.638 21.308 1.00 88.81 192 LEU A CA 1
ATOM 1501 C C . LEU A 1 192 ? -8.659 -3.437 21.831 1.00 88.81 192 LEU A C 1
ATOM 1503 O O . LEU A 1 192 ? -8.843 -3.388 23.039 1.00 88.81 192 LEU A O 1
ATOM 1507 N N . PHE A 1 193 ? -9.651 -3.353 20.942 1.00 89.56 193 PHE A N 1
ATOM 1508 C CA . PHE A 1 193 ? -11.034 -3.036 21.304 1.00 89.56 193 PHE A CA 1
ATOM 1509 C C . PHE A 1 193 ? -11.902 -4.265 21.585 1.00 89.56 193 PHE A C 1
ATOM 1511 O O . PHE A 1 193 ? -12.794 -4.199 22.429 1.00 89.56 193 PHE A O 1
ATOM 1518 N N . TYR A 1 194 ? -11.641 -5.387 20.910 1.00 86.25 194 TYR A N 1
ATOM 1519 C CA . TYR A 1 194 ? -12.501 -6.576 20.948 1.00 86.25 194 TYR A CA 1
ATOM 1520 C C . TYR A 1 194 ? -11.772 -7.857 21.376 1.00 86.25 194 TYR A C 1
ATOM 1522 O O . TYR A 1 194 ? -12.393 -8.911 21.486 1.00 86.25 194 TYR A O 1
ATOM 1530 N N . GLY A 1 195 ? -10.465 -7.798 21.654 1.00 81.06 195 GLY A N 1
ATOM 1531 C CA . GLY A 1 195 ? -9.660 -8.981 21.983 1.00 81.06 195 GLY A CA 1
ATOM 1532 C C . GLY A 1 195 ? -9.915 -9.576 23.371 1.00 81.06 195 GLY A C 1
ATOM 1533 O O . GLY A 1 195 ? -9.432 -10.668 23.659 1.00 81.06 195 GLY A O 1
ATOM 1534 N N . SER A 1 196 ? -10.657 -8.891 24.246 1.00 86.12 196 SER A N 1
ATOM 1535 C CA . SER A 1 196 ? -11.058 -9.431 25.550 1.00 86.12 196 SER A CA 1
ATOM 1536 C C . SER A 1 196 ? -12.377 -8.824 26.045 1.00 86.12 196 SER A C 1
ATOM 1538 O O . SER A 1 196 ? -12.706 -7.698 25.670 1.00 86.12 196 SER A O 1
ATOM 1540 N N . PRO A 1 197 ? -13.115 -9.504 26.947 1.00 78.69 197 PRO A N 1
ATOM 1541 C CA . PRO A 1 197 ? -14.313 -8.935 27.568 1.00 78.69 197 PRO A CA 1
ATOM 1542 C C . PRO A 1 197 ? -14.046 -7.615 28.304 1.00 78.69 197 PRO A C 1
ATOM 1544 O O . PRO A 1 197 ? -14.900 -6.735 28.311 1.00 78.69 197 PRO A O 1
ATOM 1547 N N . VAL A 1 198 ? -12.852 -7.466 28.892 1.00 81.44 198 VAL A N 1
ATOM 1548 C CA . VAL A 1 198 ? -12.431 -6.230 29.567 1.00 81.44 198 VAL A CA 1
ATOM 1549 C C . VAL A 1 198 ? -12.282 -5.104 28.549 1.00 81.44 198 VAL A C 1
ATOM 1551 O O . VAL A 1 198 ? -12.873 -4.047 28.732 1.00 81.44 198 VAL A O 1
ATOM 1554 N N . ALA A 1 199 ? -11.587 -5.353 27.436 1.00 79.31 199 ALA A N 1
ATOM 1555 C CA . ALA A 1 199 ? -11.436 -4.375 26.361 1.00 79.31 199 ALA A CA 1
ATOM 1556 C C . ALA A 1 199 ? -12.789 -3.885 25.816 1.00 79.31 199 ALA A C 1
ATOM 1558 O O . ALA A 1 199 ? -12.964 -2.695 25.574 1.00 79.31 199 ALA A O 1
ATOM 1559 N N . MET A 1 200 ? -13.785 -4.767 25.703 1.00 73.81 200 MET A N 1
ATOM 1560 C CA . MET A 1 200 ? -15.102 -4.381 25.186 1.00 73.81 200 MET A CA 1
ATOM 1561 C C . MET A 1 200 ? -15.816 -3.349 26.070 1.00 73.81 200 MET A C 1
ATOM 1563 O O . MET A 1 200 ? -16.538 -2.505 25.536 1.00 73.81 200 MET A O 1
ATOM 1567 N N . VAL A 1 201 ? -15.596 -3.378 27.390 1.00 81.81 201 VAL A N 1
ATOM 1568 C CA . VAL A 1 201 ? -16.170 -2.408 28.343 1.00 81.81 201 VAL A CA 1
ATOM 1569 C C . VAL A 1 201 ? -15.237 -1.231 28.645 1.00 81.81 2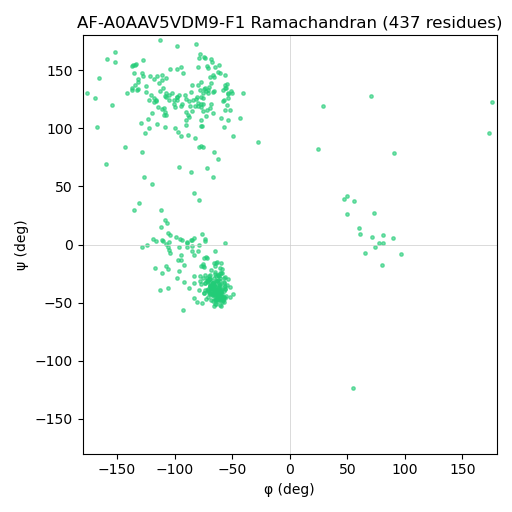01 VAL A C 1
ATOM 1571 O O . VAL A 1 201 ? -15.675 -0.221 29.195 1.00 81.81 201 VAL A O 1
ATOM 1574 N N . THR A 1 202 ? -13.959 -1.325 28.275 1.00 87.31 202 THR A N 1
ATOM 1575 C CA . THR A 1 202 ? -12.990 -0.241 28.431 1.00 87.31 202 THR A CA 1
ATOM 1576 C C . THR A 1 202 ? -13.326 0.915 27.486 1.00 87.31 202 THR A C 1
ATOM 1578 O O . THR A 1 202 ? -13.351 0.771 26.265 1.00 87.31 202 THR A O 1
ATOM 1581 N N . ALA A 1 203 ? -13.569 2.095 28.061 1.00 85.62 203 ALA A N 1
ATOM 1582 C CA . ALA A 1 203 ? -13.880 3.302 27.297 1.00 85.62 203 ALA A CA 1
ATOM 1583 C C . ALA A 1 203 ? -12.629 4.029 26.770 1.00 85.62 203 ALA A C 1
ATOM 1585 O O . ALA A 1 203 ? -12.721 4.709 25.748 1.00 85.62 203 ALA A O 1
ATOM 1586 N N . SER A 1 204 ? -11.485 3.892 27.454 1.00 93.50 204 SER A N 1
ATOM 1587 C CA . SER A 1 204 ? -10.238 4.600 27.145 1.00 93.50 204 SER A CA 1
ATOM 1588 C C . SER A 1 204 ? -9.030 3.666 27.121 1.00 93.50 204 SER A C 1
ATOM 1590 O O . SER A 1 204 ? -8.841 2.882 28.050 1.00 93.50 204 SER A O 1
ATOM 1592 N N . PHE A 1 205 ? -8.204 3.777 26.082 1.00 93.81 205 PHE A N 1
ATOM 1593 C CA . PHE A 1 205 ? -7.038 2.928 25.851 1.00 93.81 205 PHE A CA 1
ATOM 1594 C C . PHE A 1 205 ? -5.758 3.763 25.815 1.00 93.81 205 PHE A C 1
ATOM 1596 O O . PHE A 1 205 ? -5.583 4.539 24.873 1.00 93.81 205 PHE A O 1
ATOM 1603 N N . PRO A 1 206 ? -4.849 3.608 26.791 1.00 94.19 206 PRO A N 1
ATOM 1604 C CA . PRO A 1 206 ? -3.572 4.300 26.758 1.00 94.19 206 PRO A CA 1
ATOM 1605 C C . PRO A 1 206 ? -2.672 3.728 25.658 1.00 94.19 206 PRO A C 1
ATOM 1607 O O . PRO A 1 206 ? -2.538 2.511 25.506 1.00 94.19 206 PRO A O 1
ATOM 1610 N N . MET A 1 207 ? -2.024 4.614 24.910 1.00 90.38 207 MET A N 1
ATOM 1611 C CA . MET A 1 207 ? -1.033 4.294 23.894 1.00 90.38 207 MET A CA 1
ATOM 1612 C C . MET A 1 207 ? 0.201 5.174 24.073 1.00 90.38 207 MET A C 1
ATOM 1614 O O . MET A 1 207 ? 0.117 6.394 24.212 1.00 90.38 207 MET A O 1
ATOM 1618 N N . ASP A 1 208 ? 1.372 4.548 24.023 1.00 90.75 208 ASP A N 1
ATOM 1619 C CA . ASP A 1 208 ? 2.651 5.255 24.035 1.00 90.75 208 ASP A CA 1
ATOM 1620 C C . ASP A 1 208 ? 3.041 5.684 22.614 1.00 90.75 208 ASP A C 1
ATOM 1622 O O . ASP A 1 208 ? 4.021 5.220 22.038 1.00 90.75 208 ASP A O 1
ATOM 1626 N N . ILE A 1 209 ? 2.215 6.535 22.011 1.00 85.81 209 ILE A N 1
ATOM 1627 C CA . ILE A 1 209 ? 2.464 7.116 20.693 1.00 85.81 209 ILE A CA 1
ATOM 1628 C C . ILE A 1 209 ? 2.497 8.635 20.810 1.00 85.81 209 ILE A C 1
ATOM 1630 O O . ILE A 1 209 ? 1.790 9.227 21.623 1.00 85.81 209 ILE A O 1
ATOM 1634 N N . ASP A 1 210 ? 3.349 9.267 20.008 1.00 85.88 210 ASP A N 1
ATOM 1635 C CA . ASP A 1 210 ? 3.352 10.718 19.872 1.00 85.88 210 ASP A CA 1
ATOM 1636 C C . ASP A 1 210 ? 1.960 11.206 19.408 1.00 85.88 210 ASP A C 1
ATOM 1638 O O . ASP A 1 210 ? 1.486 10.746 18.362 1.00 85.88 210 ASP A O 1
ATOM 1642 N N . PRO A 1 211 ? 1.295 12.112 20.152 1.00 88.00 211 PRO A N 1
ATOM 1643 C CA . PRO A 1 211 ? -0.066 12.546 19.840 1.00 88.00 211 PRO A CA 1
ATOM 1644 C C . PRO A 1 211 ? -0.211 13.133 18.440 1.00 88.00 211 PRO A C 1
ATOM 1646 O O . PRO A 1 211 ? -1.182 12.843 17.744 1.00 88.00 211 PRO A O 1
ATOM 1649 N N . ALA A 1 212 ? 0.772 13.926 18.000 1.00 80.38 212 ALA A N 1
ATOM 1650 C CA . ALA A 1 212 ? 0.748 14.557 16.684 1.00 80.38 212 ALA A CA 1
ATOM 1651 C C . ALA A 1 212 ? 0.845 13.511 15.570 1.00 80.38 212 ALA A C 1
ATOM 1653 O O . ALA A 1 212 ? 0.092 13.559 14.601 1.00 80.38 212 ALA A O 1
ATOM 1654 N N . THR A 1 213 ? 1.723 12.524 15.746 1.00 81.62 213 THR A N 1
ATOM 1655 C CA . THR A 1 213 ? 1.807 11.372 14.849 1.00 81.62 213 THR A CA 1
ATOM 1656 C C . THR A 1 213 ? 0.480 10.618 14.820 1.00 81.62 213 THR A C 1
ATOM 1658 O O . THR A 1 213 ? -0.002 10.289 13.745 1.00 81.62 213 THR A O 1
ATOM 1661 N N . PHE A 1 214 ? -0.148 10.369 15.971 1.00 86.88 214 PHE A N 1
ATOM 1662 C CA . PHE A 1 214 ? -1.427 9.660 16.023 1.00 86.88 214 PHE A CA 1
ATOM 1663 C C . PHE A 1 214 ? -2.575 10.427 15.357 1.00 86.88 214 PHE A C 1
ATOM 1665 O O . PHE A 1 214 ? -3.356 9.826 14.622 1.00 86.88 214 PHE A O 1
ATOM 1672 N N . ALA A 1 215 ? -2.631 11.747 15.528 1.00 82.75 215 ALA A N 1
ATOM 1673 C CA . ALA A 1 215 ? -3.579 12.613 14.833 1.00 82.75 215 ALA A CA 1
ATOM 1674 C C . ALA A 1 215 ? -3.427 12.517 13.305 1.00 82.75 215 ALA A C 1
ATOM 1676 O O . ALA A 1 215 ? -4.406 12.237 12.616 1.00 82.75 215 ALA A O 1
ATOM 1677 N N . ASP A 1 216 ? -2.194 12.641 12.793 1.00 76.81 216 ASP A N 1
ATOM 1678 C CA . ASP A 1 216 ? -1.891 12.514 11.358 1.00 76.81 216 ASP A CA 1
ATOM 1679 C C . ASP A 1 216 ? -2.359 11.148 10.811 1.00 76.81 216 ASP A C 1
ATOM 1681 O O . ASP A 1 216 ? -2.835 11.035 9.680 1.00 76.81 216 ASP A O 1
ATOM 1685 N N . LEU A 1 217 ? -2.244 10.090 11.620 1.00 77.81 217 LEU A N 1
ATOM 1686 C CA . LEU A 1 217 ? -2.684 8.743 11.259 1.00 77.81 217 LEU A CA 1
ATOM 1687 C C . LEU A 1 217 ? -4.206 8.617 11.215 1.00 77.81 217 LEU A C 1
ATOM 1689 O O . LEU A 1 217 ? -4.738 7.972 10.311 1.00 77.81 217 LEU A O 1
ATOM 1693 N N . LEU A 1 218 ? -4.910 9.233 12.163 1.00 81.81 218 LEU A N 1
ATOM 1694 C CA . LEU A 1 218 ? -6.368 9.256 12.157 1.00 81.81 218 LEU A CA 1
ATOM 1695 C C . LEU A 1 218 ? -6.902 10.043 10.960 1.00 81.81 218 LEU A C 1
ATOM 1697 O O . LEU A 1 218 ? -7.799 9.543 10.290 1.00 81.81 218 LEU A O 1
ATOM 1701 N N . ASP A 1 219 ? -6.312 11.190 10.628 1.00 74.19 219 ASP A N 1
ATOM 1702 C CA . ASP A 1 219 ? -6.717 12.007 9.475 1.00 74.19 219 ASP A CA 1
ATOM 1703 C C . ASP A 1 219 ? -6.548 11.275 8.130 1.00 74.19 219 ASP A C 1
ATOM 1705 O O . ASP A 1 219 ? -7.266 11.541 7.165 1.00 74.19 219 ASP A O 1
ATOM 1709 N N . MET A 1 220 ? -5.625 10.313 8.043 1.00 68.69 220 MET A N 1
ATOM 1710 C CA . MET A 1 220 ? -5.530 9.441 6.870 1.00 68.69 220 MET A CA 1
ATOM 1711 C C . MET A 1 220 ? -6.633 8.393 6.805 1.00 68.69 220 MET A C 1
ATOM 1713 O O . MET A 1 220 ? -7.113 8.063 5.718 1.00 68.69 220 MET A O 1
ATOM 1717 N N . VAL A 1 221 ? -6.938 7.791 7.957 1.00 73.19 221 VAL A N 1
ATOM 1718 C CA . VAL A 1 221 ? -7.829 6.635 8.058 1.00 73.19 221 VAL A CA 1
ATOM 1719 C C . VAL A 1 221 ? -9.278 7.091 7.985 1.00 73.19 221 VAL A C 1
ATOM 1721 O O . VAL A 1 221 ? -10.072 6.442 7.311 1.00 73.19 221 VAL A O 1
ATOM 1724 N N . TYR A 1 222 ? -9.614 8.220 8.606 1.00 71.81 222 TYR A N 1
ATOM 1725 C CA . TYR A 1 222 ? -10.902 8.890 8.484 1.00 71.81 222 TYR A CA 1
ATOM 1726 C C . TYR A 1 222 ? -10.847 9.854 7.299 1.00 71.81 222 TYR A C 1
ATOM 1728 O O . TYR A 1 222 ? -10.405 10.990 7.466 1.00 71.81 222 TYR A O 1
ATOM 1736 N N . PRO A 1 223 ? -11.279 9.445 6.088 1.00 58.59 223 PRO A N 1
ATOM 1737 C CA . PRO A 1 223 ? -11.342 10.376 4.981 1.00 58.59 223 PRO A CA 1
ATOM 1738 C C . PRO A 1 223 ? -12.238 11.536 5.395 1.00 58.59 223 PRO A C 1
ATOM 1740 O O . PRO A 1 223 ? -13.398 11.345 5.769 1.00 58.59 223 PRO A O 1
ATOM 1743 N N . CYS A 1 224 ? -11.686 12.741 5.309 1.00 58.50 224 CYS A N 1
ATOM 1744 C CA . CYS A 1 224 ? -12.475 13.952 5.310 1.00 58.50 224 CYS A CA 1
ATOM 1745 C C . CYS A 1 224 ? -13.528 13.807 4.200 1.00 58.50 224 CYS A C 1
ATOM 1747 O O . CYS A 1 224 ? -13.181 13.766 3.018 1.00 58.50 224 CYS A O 1
ATOM 1749 N N . LYS A 1 225 ? -14.794 13.594 4.574 1.00 51.72 225 LYS A N 1
ATOM 1750 C CA . LYS A 1 225 ? -15.884 13.514 3.603 1.00 51.72 225 LYS A CA 1
ATOM 1751 C C . LYS A 1 225 ? -16.123 14.923 3.079 1.00 51.72 225 LYS A C 1
ATOM 1753 O O . LYS A 1 225 ? -16.511 15.794 3.853 1.00 51.72 225 LYS A O 1
ATOM 1758 N N . ASP A 1 226 ? -15.893 15.127 1.788 1.00 44.88 226 ASP A N 1
ATOM 1759 C CA . ASP A 1 226 ? -16.215 16.389 1.119 1.00 44.88 226 ASP A CA 1
ATOM 1760 C C . ASP A 1 226 ? -17.710 16.513 0.753 1.00 44.88 226 ASP A C 1
ATOM 1762 O O . ASP A 1 226 ? -18.132 17.601 0.368 1.00 44.88 226 ASP A O 1
ATOM 1766 N N . ASP A 1 227 ? -18.540 15.479 0.959 1.00 41.91 227 ASP A N 1
ATOM 1767 C CA . ASP A 1 227 ? -19.916 15.465 0.443 1.00 41.91 227 ASP A CA 1
ATOM 1768 C C . ASP A 1 227 ? -21.023 15.392 1.529 1.00 41.91 227 ASP A C 1
ATOM 1770 O O . ASP A 1 227 ? -21.099 14.457 2.333 1.00 41.91 227 ASP A O 1
ATOM 1774 N N . ASP A 1 228 ? -21.892 16.415 1.456 1.00 40.53 228 ASP A N 1
ATOM 1775 C CA . ASP A 1 228 ? -23.352 16.437 1.668 1.00 40.53 228 ASP A CA 1
ATOM 1776 C C . ASP A 1 228 ? -23.975 16.703 3.055 1.00 40.53 228 ASP A C 1
ATOM 1778 O O . ASP A 1 228 ? -24.531 15.823 3.709 1.00 40.53 228 ASP A O 1
ATOM 1782 N N . LEU A 1 229 ? -24.015 17.988 3.440 1.00 38.41 229 LEU A N 1
ATOM 1783 C CA . LEU A 1 229 ? -25.253 18.801 3.504 1.00 38.41 229 LEU A CA 1
ATOM 1784 C C . LEU A 1 229 ? -24.896 20.258 3.888 1.00 38.41 229 LEU A C 1
ATOM 1786 O O . LEU A 1 229 ? -24.187 20.473 4.873 1.00 38.41 229 LEU A O 1
ATOM 1790 N N . PRO A 1 230 ? -25.378 21.288 3.165 1.00 40.50 230 PRO A N 1
ATOM 1791 C CA . PRO A 1 230 ? -25.212 22.670 3.599 1.00 40.50 230 PRO A CA 1
ATOM 1792 C C . PRO A 1 230 ? -26.075 22.910 4.842 1.00 40.50 230 PRO A C 1
ATOM 1794 O O . PRO A 1 230 ? -27.300 22.837 4.767 1.00 40.50 230 PRO A O 1
ATOM 1797 N N . TYR A 1 231 ? -25.459 23.238 5.976 1.00 42.28 231 TYR A N 1
ATOM 1798 C CA . TYR A 1 231 ? -26.183 23.823 7.102 1.00 42.28 231 TYR A CA 1
ATOM 1799 C C . TYR A 1 231 ? -25.780 25.290 7.260 1.00 42.28 231 TYR A C 1
ATOM 1801 O O . TYR A 1 231 ? -24.611 25.656 7.135 1.00 42.28 231 TYR A O 1
ATOM 1809 N N . ILE A 1 232 ? -26.779 26.146 7.459 1.00 39.06 232 ILE A N 1
ATOM 1810 C CA . ILE A 1 232 ? -26.602 27.593 7.555 1.00 39.06 232 ILE A CA 1
ATOM 1811 C C . ILE A 1 232 ? -26.282 27.940 9.008 1.00 39.06 232 ILE A C 1
ATOM 1813 O O . ILE A 1 232 ? -27.117 27.748 9.890 1.00 39.06 232 ILE A O 1
ATOM 1817 N N . VAL A 1 233 ? -25.112 28.534 9.243 1.00 39.81 233 VAL A N 1
ATOM 1818 C CA . VAL A 1 233 ? -24.840 29.315 10.456 1.00 39.81 233 VAL A CA 1
ATOM 1819 C C . VAL A 1 233 ? -24.722 30.771 10.038 1.00 39.81 233 VAL A C 1
ATOM 1821 O O . VAL A 1 233 ? -23.838 31.131 9.267 1.00 39.81 233 VAL A O 1
ATOM 1824 N N . ASN A 1 234 ? -25.629 31.618 10.526 1.00 40.50 234 ASN A N 1
ATOM 1825 C CA . ASN A 1 234 ? -25.583 33.075 10.350 1.00 40.50 234 ASN A CA 1
ATOM 1826 C C . ASN A 1 234 ? -25.508 33.568 8.889 1.00 40.50 234 ASN A C 1
ATOM 1828 O O . ASN A 1 234 ? -24.826 34.546 8.594 1.00 40.50 234 ASN A O 1
ATOM 1832 N N . GLY A 1 235 ? -26.210 32.908 7.963 1.00 39.69 235 GLY A N 1
ATOM 1833 C CA . GLY A 1 235 ? -26.395 33.409 6.593 1.00 39.69 235 GLY A CA 1
ATOM 1834 C C . GLY A 1 235 ? -25.157 33.361 5.687 1.00 39.69 235 GLY A C 1
ATOM 1835 O O . GLY A 1 235 ? -25.227 33.848 4.561 1.00 39.69 235 GLY A O 1
ATOM 1836 N N . ALA A 1 236 ? -24.050 32.759 6.131 1.00 33.62 236 ALA A N 1
ATOM 1837 C CA . ALA A 1 236 ? -22.856 32.561 5.316 1.00 33.62 236 ALA A CA 1
ATOM 1838 C C . ALA A 1 236 ? -22.701 31.083 4.925 1.00 33.62 236 ALA A C 1
ATOM 1840 O O . ALA A 1 236 ? -22.693 30.197 5.777 1.00 33.62 236 ALA A O 1
ATOM 1841 N N . TYR A 1 237 ? -22.558 30.819 3.624 1.00 38.00 237 TYR A N 1
ATOM 1842 C CA . TYR A 1 237 ? -22.184 29.503 3.104 1.00 38.00 237 TYR A CA 1
ATOM 1843 C C . TYR A 1 237 ? -20.700 29.248 3.395 1.00 38.00 237 TYR A C 1
ATOM 1845 O O . TYR A 1 237 ? -19.841 29.867 2.768 1.00 38.00 237 TYR A O 1
ATOM 1853 N N . THR A 1 238 ? -20.373 28.324 4.295 1.00 36.78 238 THR A N 1
ATOM 1854 C CA . THR A 1 238 ? -19.001 27.822 4.451 1.00 36.78 238 THR A CA 1
ATOM 1855 C C . THR A 1 238 ? -18.868 26.477 3.728 1.00 36.78 238 THR A C 1
ATOM 1857 O O . THR A 1 238 ? -19.579 25.521 4.022 1.00 36.78 238 THR A O 1
ATOM 1860 N N . ARG A 1 239 ? -17.987 26.413 2.717 1.00 40.25 239 ARG A N 1
ATOM 1861 C CA . ARG A 1 239 ? -17.615 25.185 1.988 1.00 40.25 239 ARG A CA 1
ATOM 1862 C C . ARG A 1 239 ? -16.238 24.702 2.451 1.00 40.25 239 ARG A C 1
ATOM 1864 O O . ARG A 1 239 ? -15.386 25.537 2.735 1.00 40.25 239 ARG A O 1
ATOM 1871 N N . LYS A 1 240 ? -16.040 23.378 2.377 1.00 43.38 240 LYS A N 1
ATOM 1872 C CA . LYS A 1 240 ? -14.827 22.591 2.675 1.00 43.38 240 LYS A CA 1
ATOM 1873 C C . LYS A 1 240 ? -14.456 22.512 4.150 1.00 43.38 240 LYS A C 1
ATOM 1875 O O . LYS A 1 240 ? -14.257 23.518 4.821 1.00 43.38 240 LYS A O 1
ATOM 1880 N N . CYS A 1 241 ? -14.263 21.287 4.626 1.00 46.78 241 CYS A N 1
ATOM 1881 C CA . CYS A 1 241 ? -13.683 21.047 5.943 1.00 46.78 241 CYS A CA 1
ATOM 1882 C C . CYS A 1 241 ? -12.249 21.616 6.042 1.00 46.78 241 CYS A C 1
ATOM 1884 O O . CYS A 1 241 ? -11.849 22.046 7.121 1.00 46.78 241 CYS A O 1
ATOM 1886 N N . CYS A 1 242 ? -11.507 21.731 4.926 1.00 51.03 242 CYS A N 1
ATOM 1887 C CA . CYS A 1 242 ? -10.292 22.552 4.845 1.00 51.03 242 CYS A CA 1
ATOM 1888 C C . CYS A 1 242 ? -9.827 22.806 3.393 1.00 51.03 242 CYS A C 1
ATOM 1890 O O . CYS A 1 242 ? -9.858 21.921 2.545 1.00 51.03 242 CYS A O 1
ATOM 1892 N N . ASP A 1 243 ? -9.299 24.000 3.105 1.00 44.16 243 ASP A N 1
ATOM 1893 C CA . ASP A 1 243 ? -8.657 24.338 1.818 1.00 44.16 243 ASP A CA 1
ATOM 1894 C C . ASP A 1 243 ? -7.255 23.704 1.637 1.00 44.16 243 ASP A C 1
ATOM 1896 O O . ASP A 1 243 ? -6.546 24.006 0.673 1.00 44.16 243 ASP A O 1
ATOM 1900 N N . HIS A 1 244 ? -6.812 22.856 2.574 1.00 47.41 244 HIS A N 1
ATOM 1901 C CA . HIS A 1 244 ? -5.414 22.421 2.701 1.00 47.41 244 HIS A CA 1
ATOM 1902 C C . HIS A 1 244 ? -5.202 20.897 2.774 1.00 47.41 244 HIS A C 1
ATOM 1904 O O . HIS A 1 244 ? -4.049 20.464 2.764 1.00 47.41 244 HIS A O 1
ATOM 1910 N N . CYS A 1 245 ? -6.249 20.059 2.768 1.00 51.19 245 CYS A N 1
ATOM 1911 C CA . CYS A 1 245 ? -6.070 18.601 2.699 1.00 51.19 245 CYS A CA 1
ATOM 1912 C C . CYS A 1 245 ? -5.690 18.179 1.268 1.00 51.19 245 CYS A C 1
ATOM 1914 O O . CYS A 1 245 ? -6.528 17.829 0.444 1.00 51.19 245 CYS A O 1
ATOM 1916 N N . THR A 1 246 ? -4.399 18.270 0.947 1.00 43.22 246 THR A N 1
ATOM 1917 C CA . THR A 1 246 ? -3.837 17.937 -0.378 1.00 43.22 246 THR A CA 1
ATOM 1918 C C . THR A 1 246 ? -3.226 16.538 -0.438 1.00 43.22 246 THR A C 1
ATOM 1920 O O . THR A 1 246 ? -2.621 16.17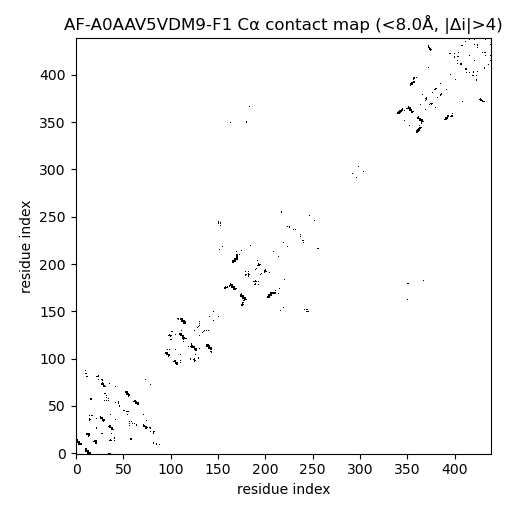6 -1.446 1.00 43.22 246 THR A O 1
ATOM 1923 N N . GLN A 1 247 ? -3.371 15.733 0.622 1.00 52.00 247 GLN A N 1
ATOM 1924 C CA . GLN A 1 247 ? -2.774 14.402 0.659 1.00 52.00 247 GLN A CA 1
ATOM 1925 C C . GLN A 1 247 ? -3.425 13.495 -0.384 1.00 52.00 247 GLN A C 1
ATOM 1927 O O . GLN A 1 247 ? -4.603 13.136 -0.276 1.00 52.00 247 GLN A O 1
ATOM 1932 N N . THR A 1 248 ? -2.632 13.112 -1.384 1.00 51.97 248 THR A N 1
ATOM 1933 C CA . THR A 1 248 ? -3.049 12.168 -2.418 1.00 51.97 248 THR A CA 1
ATOM 1934 C C . THR A 1 248 ? -3.254 10.782 -1.805 1.00 51.97 248 THR A C 1
ATOM 1936 O O . THR A 1 248 ? -2.648 10.443 -0.786 1.00 51.97 248 THR A O 1
ATOM 1939 N N . ALA A 1 249 ? -4.060 9.927 -2.440 1.00 45.16 249 ALA A N 1
ATOM 1940 C CA . ALA A 1 249 ? -4.214 8.531 -2.016 1.00 45.16 249 ALA A CA 1
ATOM 1941 C C . ALA A 1 249 ? -2.861 7.790 -1.906 1.00 45.16 249 ALA A C 1
ATOM 1943 O O . ALA A 1 249 ? -2.695 6.919 -1.056 1.00 45.16 249 ALA A O 1
ATOM 1944 N N . ALA A 1 250 ? -1.869 8.176 -2.718 1.00 43.31 250 ALA A N 1
ATOM 1945 C CA . ALA A 1 250 ? -0.517 7.629 -2.661 1.00 43.31 250 ALA A CA 1
ATOM 1946 C C . ALA A 1 250 ? 0.248 8.050 -1.392 1.00 43.31 250 ALA A C 1
ATOM 1948 O O . ALA A 1 250 ? 0.997 7.244 -0.841 1.00 43.31 250 ALA A O 1
ATOM 1949 N N . ASP A 1 251 ? 0.056 9.279 -0.909 1.00 49.03 251 ASP A N 1
ATOM 1950 C CA . ASP A 1 251 ? 0.677 9.752 0.335 1.00 49.03 251 ASP A CA 1
ATOM 1951 C C . ASP A 1 251 ? 0.037 9.081 1.557 1.00 49.03 251 ASP A C 1
ATOM 1953 O O . ASP A 1 251 ? 0.755 8.623 2.448 1.00 49.03 251 ASP A O 1
ATOM 1957 N N . ARG A 1 252 ? -1.291 8.895 1.527 1.00 52.78 252 ARG A N 1
ATOM 1958 C CA . ARG A 1 252 ? -2.035 8.130 2.544 1.00 52.78 252 ARG A CA 1
ATOM 1959 C C . ARG A 1 252 ? -1.573 6.669 2.604 1.00 52.78 252 ARG A C 1
ATOM 1961 O O . ARG A 1 252 ? -1.307 6.142 3.679 1.00 52.78 252 ARG A O 1
ATOM 1968 N N . LEU A 1 253 ? -1.382 6.025 1.448 1.00 45.47 253 LEU A N 1
ATOM 1969 C CA . LEU A 1 253 ? -0.882 4.648 1.372 1.00 45.47 253 LEU A CA 1
ATOM 1970 C C . LEU A 1 253 ? 0.563 4.518 1.887 1.00 45.47 253 LEU A C 1
ATOM 1972 O O . LEU A 1 253 ? 0.886 3.567 2.597 1.00 45.47 253 LEU A O 1
ATOM 1976 N N . ARG A 1 254 ? 1.442 5.475 1.560 1.00 48.53 254 ARG A N 1
ATOM 1977 C CA . ARG A 1 254 ? 2.835 5.483 2.043 1.00 48.53 254 ARG A CA 1
ATOM 1978 C C . ARG A 1 254 ? 2.921 5.590 3.559 1.00 48.53 254 ARG A C 1
ATOM 1980 O O . ARG A 1 254 ? 3.741 4.907 4.170 1.00 48.53 254 ARG A O 1
ATOM 1987 N N . LEU A 1 255 ? 2.105 6.447 4.161 1.00 51.50 255 LEU A N 1
ATOM 1988 C CA . LEU A 1 255 ? 2.129 6.662 5.601 1.00 51.50 255 LEU A CA 1
ATOM 1989 C C . LEU A 1 255 ? 1.415 5.515 6.354 1.00 51.50 255 LEU A C 1
ATOM 1991 O O . LEU A 1 255 ? 1.906 5.106 7.404 1.00 51.50 255 LEU A O 1
ATOM 1995 N N . ALA A 1 256 ? 0.386 4.884 5.769 1.00 49.97 256 ALA A N 1
ATOM 1996 C CA . ALA A 1 256 ? -0.185 3.624 6.269 1.00 49.97 256 ALA A CA 1
ATOM 1997 C C . ALA A 1 256 ? 0.835 2.465 6.270 1.00 49.97 256 ALA A C 1
ATOM 1999 O O . ALA A 1 256 ? 0.975 1.764 7.271 1.00 49.97 256 ALA A O 1
ATOM 2000 N N . LEU A 1 257 ? 1.618 2.306 5.195 1.00 47.25 257 LEU A N 1
ATOM 2001 C CA . LEU A 1 257 ? 2.714 1.327 5.147 1.00 47.25 257 LEU A CA 1
ATOM 2002 C C . LEU A 1 257 ? 3.788 1.621 6.201 1.00 47.25 257 LEU A C 1
ATOM 2004 O O . LEU A 1 257 ? 4.278 0.705 6.858 1.00 47.25 257 LEU A O 1
ATOM 2008 N N . LYS A 1 258 ? 4.137 2.899 6.399 1.00 50.28 258 LYS A N 1
ATOM 2009 C CA . LYS A 1 258 ? 5.067 3.314 7.458 1.00 50.28 258 LYS A CA 1
ATOM 2010 C C . LYS A 1 258 ? 4.545 2.914 8.841 1.00 50.28 258 LYS A C 1
ATOM 2012 O O . LYS A 1 258 ? 5.333 2.455 9.658 1.00 50.28 258 LYS A O 1
ATOM 2017 N N . LEU A 1 259 ? 3.241 3.047 9.090 1.00 54.12 259 LEU A N 1
ATOM 2018 C CA . LEU A 1 259 ? 2.613 2.642 10.348 1.00 54.12 259 LEU A CA 1
ATOM 2019 C C . LEU A 1 259 ? 2.693 1.130 10.580 1.00 54.12 259 LEU A C 1
ATOM 2021 O O . LEU A 1 259 ? 3.127 0.700 11.645 1.00 54.12 259 LEU A O 1
ATOM 2025 N N . GLU A 1 260 ? 2.281 0.336 9.592 1.00 51.94 260 GLU A N 1
ATOM 2026 C CA . GLU A 1 260 ? 2.365 -1.128 9.636 1.00 51.94 260 GLU A CA 1
ATOM 2027 C C . GLU A 1 260 ? 3.785 -1.584 9.994 1.00 51.94 260 GLU A C 1
ATOM 2029 O O . GLU A 1 260 ? 3.965 -2.411 10.891 1.00 51.94 260 GLU A O 1
ATOM 2034 N N . LEU A 1 261 ? 4.792 -0.971 9.361 1.00 46.66 261 LEU A N 1
ATOM 2035 C CA . LEU A 1 261 ? 6.206 -1.208 9.645 1.00 46.66 261 LEU A CA 1
ATOM 2036 C C . LEU A 1 261 ? 6.605 -0.784 11.062 1.00 46.66 261 LEU A C 1
ATOM 2038 O O . LEU A 1 261 ? 7.225 -1.580 11.759 1.00 46.66 261 LEU A O 1
ATOM 2042 N N . THR A 1 262 ? 6.240 0.416 11.519 1.00 52.56 262 THR A N 1
ATOM 2043 C CA . THR A 1 262 ? 6.559 0.875 12.884 1.00 52.56 262 THR A CA 1
ATOM 2044 C C . THR A 1 262 ? 5.941 -0.043 13.936 1.00 52.56 262 THR A C 1
ATOM 2046 O O . THR A 1 262 ? 6.628 -0.481 14.851 1.00 52.56 262 THR A O 1
ATOM 2049 N N . LEU A 1 263 ? 4.668 -0.416 13.779 1.00 54.66 263 LEU A N 1
ATOM 2050 C CA . LEU A 1 263 ? 3.983 -1.327 14.699 1.00 54.66 263 LEU A CA 1
ATOM 2051 C C . LEU A 1 263 ? 4.527 -2.759 14.617 1.00 54.66 263 LEU A C 1
ATOM 2053 O O . LEU A 1 263 ? 4.457 -3.507 15.592 1.00 54.66 263 LEU A O 1
ATOM 2057 N N . ALA A 1 264 ? 5.022 -3.195 13.458 1.00 48.69 264 ALA A N 1
ATOM 2058 C CA . ALA A 1 264 ? 5.717 -4.474 13.324 1.00 48.69 264 ALA A CA 1
ATOM 2059 C C . ALA A 1 264 ? 7.082 -4.450 14.028 1.00 48.69 264 ALA A C 1
ATOM 2061 O O . ALA A 1 264 ? 7.405 -5.399 14.738 1.00 48.69 264 ALA A O 1
ATOM 2062 N N . ILE A 1 265 ? 7.840 -3.359 13.889 1.00 50.72 265 ILE A N 1
ATOM 2063 C CA . ILE A 1 265 ? 9.119 -3.151 14.580 1.00 50.72 265 ILE A CA 1
ATOM 2064 C C . ILE A 1 265 ? 8.905 -3.114 16.095 1.00 50.72 265 ILE A C 1
ATOM 2066 O O . ILE A 1 265 ? 9.585 -3.840 16.808 1.00 50.72 265 ILE A O 1
ATOM 2070 N N . ASP A 1 266 ? 7.918 -2.367 16.590 1.00 53.09 266 ASP A N 1
ATOM 2071 C CA . ASP A 1 266 ? 7.591 -2.334 18.021 1.00 53.09 266 ASP A CA 1
ATOM 2072 C C . ASP A 1 266 ? 7.201 -3.714 18.559 1.00 53.09 266 ASP A C 1
ATOM 2074 O O . ASP A 1 266 ? 7.613 -4.099 19.652 1.00 53.09 266 ASP A O 1
ATOM 2078 N N . ARG A 1 267 ? 6.433 -4.495 17.787 1.00 55.75 267 ARG A N 1
ATOM 2079 C CA . ARG A 1 267 ? 6.109 -5.885 18.143 1.00 55.75 267 ARG A CA 1
ATOM 2080 C C . ARG A 1 267 ? 7.362 -6.753 18.219 1.00 55.75 267 ARG A C 1
ATOM 2082 O O . ARG A 1 267 ? 7.502 -7.506 19.177 1.00 55.75 267 ARG A O 1
ATOM 2089 N N . LEU A 1 268 ? 8.260 -6.646 17.240 1.00 45.78 268 LEU A N 1
ATOM 2090 C CA . LEU A 1 268 ? 9.525 -7.381 17.235 1.00 45.78 268 LEU A CA 1
ATOM 2091 C C . LEU A 1 268 ? 10.404 -6.983 18.422 1.00 45.78 268 LEU A C 1
ATOM 2093 O O . LEU A 1 268 ? 10.921 -7.865 19.096 1.00 45.78 268 LEU A O 1
ATOM 2097 N N . ASN A 1 269 ? 10.504 -5.690 18.725 1.00 51.84 269 ASN A N 1
ATOM 2098 C CA . ASN A 1 269 ? 11.260 -5.192 19.870 1.00 51.84 269 ASN A CA 1
ATOM 2099 C C . ASN A 1 269 ? 10.701 -5.740 21.188 1.00 51.84 269 ASN A C 1
ATOM 2101 O O . ASN A 1 269 ? 11.472 -6.222 22.007 1.00 51.84 269 ASN A O 1
ATOM 2105 N N . ARG A 1 270 ? 9.372 -5.780 21.367 1.00 57.00 270 ARG A N 1
ATOM 2106 C CA . ARG A 1 270 ? 8.756 -6.396 22.558 1.00 57.00 270 ARG A CA 1
ATOM 2107 C C . ARG A 1 270 ? 9.039 -7.891 22.664 1.00 57.00 270 ARG A C 1
ATOM 2109 O O . ARG A 1 270 ? 9.319 -8.364 23.755 1.00 57.00 270 ARG A O 1
ATOM 2116 N N . VAL A 1 271 ? 9.000 -8.627 21.551 1.00 52.66 271 VAL A N 1
ATOM 2117 C CA . VAL A 1 271 ? 9.350 -10.059 21.537 1.00 52.66 271 VAL A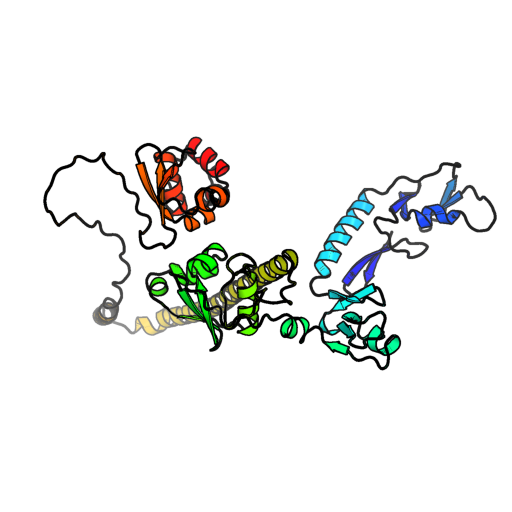 CA 1
ATOM 2118 C C . VAL A 1 271 ? 10.825 -10.265 21.883 1.00 52.66 271 VAL A C 1
ATOM 2120 O O . VAL A 1 271 ? 11.147 -11.200 22.608 1.00 52.66 271 VAL A O 1
ATOM 2123 N N . VAL A 1 272 ? 11.720 -9.398 21.402 1.00 55.34 272 VAL A N 1
ATOM 2124 C CA . VAL A 1 272 ? 13.146 -9.428 21.761 1.00 55.34 272 VAL A CA 1
ATOM 2125 C C . VAL A 1 272 ? 13.333 -9.123 23.247 1.00 55.34 272 VAL A C 1
ATOM 2127 O O . VAL A 1 272 ? 13.985 -9.901 23.930 1.00 55.34 272 VAL A O 1
ATOM 2130 N N . GLU A 1 273 ? 12.694 -8.079 23.778 1.00 63.53 273 GLU A N 1
ATOM 2131 C CA . GLU A 1 273 ? 12.734 -7.748 25.209 1.00 63.53 273 GLU A CA 1
ATOM 2132 C C . GLU A 1 273 ? 12.148 -8.863 26.089 1.00 63.53 273 GLU A C 1
ATOM 2134 O O . GLU A 1 273 ? 12.662 -9.142 27.170 1.00 63.53 273 GLU A O 1
ATOM 2139 N N . GLU A 1 274 ? 11.058 -9.507 25.665 1.00 61.75 274 GLU A N 1
ATOM 2140 C CA . GLU A 1 274 ? 10.467 -10.653 26.363 1.00 61.75 274 GLU A CA 1
ATOM 2141 C C . GLU A 1 274 ? 11.367 -11.885 26.291 1.00 61.75 274 GLU A C 1
ATOM 2143 O O . GLU A 1 274 ? 11.474 -12.611 27.277 1.00 61.75 274 GLU A O 1
ATOM 2148 N N . LYS A 1 275 ? 12.058 -12.099 25.167 1.00 56.22 275 LYS A N 1
ATOM 2149 C CA . LYS A 1 275 ? 13.025 -13.185 25.013 1.00 56.22 275 LYS A CA 1
ATOM 2150 C C . LYS A 1 275 ? 14.276 -12.956 25.862 1.00 56.22 275 LYS A C 1
ATOM 2152 O O . LYS A 1 275 ? 14.714 -13.882 26.529 1.00 56.22 275 LYS A O 1
ATOM 2157 N N . GLU A 1 276 ? 14.793 -11.732 25.925 1.00 60.09 276 GLU A N 1
ATOM 2158 C CA . GLU A 1 276 ? 15.881 -11.363 26.839 1.00 60.09 276 GLU A CA 1
ATOM 2159 C C . GLU A 1 276 ? 15.450 -11.526 28.307 1.00 60.09 276 GLU A C 1
ATOM 2161 O O . GLU A 1 276 ? 16.205 -12.043 29.129 1.00 60.09 276 GLU A O 1
ATOM 2166 N N . LYS A 1 277 ? 14.201 -11.178 28.648 1.00 57.06 277 LYS A N 1
ATOM 2167 C CA . LYS A 1 277 ? 13.625 -11.456 29.977 1.00 57.06 277 LYS A CA 1
ATOM 2168 C C . LYS A 1 277 ? 13.465 -12.955 30.246 1.00 57.06 277 LYS A C 1
ATOM 2170 O O . LYS A 1 277 ? 13.638 -13.365 31.390 1.00 57.06 277 LYS A O 1
ATOM 2175 N N . LEU A 1 278 ? 13.151 -13.762 29.231 1.00 50.97 278 LEU A N 1
ATOM 2176 C CA . LEU A 1 278 ? 13.076 -15.224 29.318 1.00 50.97 278 LEU A CA 1
ATOM 2177 C C . LEU A 1 278 ? 14.460 -15.862 29.472 1.00 50.97 278 LEU A C 1
ATOM 2179 O O . LEU A 1 278 ? 14.591 -16.767 30.283 1.00 50.97 278 LEU A O 1
ATOM 2183 N N . GLU A 1 279 ? 15.497 -15.354 28.807 1.00 54.91 279 GLU A N 1
ATOM 2184 C CA . GLU A 1 279 ? 16.889 -15.791 29.007 1.00 54.91 279 GLU A CA 1
ATOM 2185 C C . GLU A 1 279 ? 17.386 -15.433 30.426 1.00 54.91 279 GLU A C 1
ATOM 2187 O O . GLU A 1 279 ? 18.068 -16.222 31.083 1.00 54.91 279 GLU A O 1
ATOM 2192 N N . VAL A 1 280 ? 16.947 -14.294 30.979 1.00 52.44 280 VAL A N 1
ATOM 2193 C CA . VAL A 1 280 ? 17.124 -13.966 32.409 1.00 52.44 280 VAL A CA 1
ATOM 2194 C C . VAL A 1 280 ? 16.311 -14.910 33.314 1.00 52.44 280 VAL A C 1
ATOM 2196 O O . VAL A 1 280 ? 16.757 -15.255 34.409 1.00 52.44 280 VAL A O 1
ATOM 2199 N N . TYR A 1 281 ? 15.144 -15.377 32.862 1.00 44.19 281 TYR A N 1
ATOM 2200 C CA . TYR A 1 281 ? 14.308 -16.344 33.580 1.00 44.19 281 TYR A CA 1
ATOM 2201 C C . TYR A 1 281 ? 14.888 -17.767 33.550 1.00 44.19 281 TYR A C 1
ATOM 2203 O O . TYR A 1 281 ? 14.763 -18.487 34.535 1.00 44.19 281 TYR A O 1
ATOM 2211 N N . GLU A 1 282 ? 15.566 -18.165 32.471 1.00 48.75 282 GLU A N 1
ATOM 2212 C CA . GLU A 1 282 ? 16.300 -19.433 32.359 1.00 48.75 282 GLU A CA 1
ATOM 2213 C C . GLU A 1 282 ? 17.527 -19.441 33.283 1.00 48.75 282 GLU A C 1
ATOM 2215 O O . GLU A 1 282 ? 17.735 -20.411 34.008 1.00 48.75 282 GLU A O 1
ATOM 2220 N N . SER A 1 283 ? 18.232 -18.309 33.402 1.00 51.06 283 SER A N 1
ATOM 2221 C CA . SER A 1 283 ? 19.265 -18.090 34.431 1.00 51.06 283 SER A CA 1
ATOM 2222 C C . SER A 1 283 ? 18.711 -18.191 35.866 1.00 51.06 283 SER A C 1
ATOM 2224 O O . SER A 1 283 ? 19.333 -18.785 36.751 1.00 51.06 283 SER A O 1
ATOM 2226 N N . LEU A 1 284 ? 17.497 -17.684 36.109 1.00 44.03 284 LEU A N 1
ATOM 2227 C CA . LEU A 1 284 ? 16.774 -17.876 37.374 1.00 44.03 284 LEU A CA 1
ATOM 2228 C C . LEU A 1 284 ? 16.304 -19.324 37.576 1.00 44.03 284 LEU A C 1
ATOM 2230 O O . LEU A 1 284 ? 16.232 -19.781 38.715 1.00 44.03 284 LEU A O 1
ATOM 2234 N N . ASN A 1 285 ? 16.020 -20.065 36.505 1.00 49.97 285 ASN A N 1
ATOM 2235 C CA . ASN A 1 285 ? 15.618 -21.469 36.559 1.00 49.97 285 ASN A CA 1
ATOM 2236 C C . ASN A 1 285 ? 16.811 -22.382 36.899 1.00 49.97 285 ASN A C 1
ATOM 2238 O O . ASN A 1 285 ? 16.652 -23.345 37.649 1.00 49.97 285 ASN A O 1
ATOM 2242 N N . ASP A 1 286 ? 18.019 -22.024 36.459 1.00 55.75 286 ASP A N 1
ATOM 2243 C CA . ASP A 1 286 ? 19.269 -22.660 36.891 1.00 55.75 286 ASP A CA 1
ATOM 2244 C C . ASP A 1 286 ? 19.580 -22.358 38.367 1.00 55.75 286 ASP A C 1
ATOM 2246 O O . ASP A 1 286 ? 19.977 -23.248 39.129 1.00 55.75 286 ASP A O 1
ATOM 2250 N N . GLN A 1 287 ? 19.307 -21.131 38.826 1.00 50.06 287 GLN A N 1
ATOM 2251 C CA . GLN A 1 287 ? 19.364 -20.784 40.253 1.00 50.06 287 GLN A CA 1
ATOM 2252 C C . GLN A 1 287 ? 18.286 -21.521 41.066 1.00 50.06 287 GLN A C 1
ATOM 2254 O O . GLN A 1 287 ? 18.548 -21.949 42.190 1.00 50.06 287 GLN A O 1
ATOM 2259 N N . TRP A 1 288 ? 17.101 -21.745 40.493 1.00 43.47 288 TRP A N 1
ATOM 2260 C CA . TRP A 1 288 ? 16.020 -22.534 41.088 1.00 43.47 288 TRP A CA 1
ATOM 2261 C C . TRP A 1 288 ? 16.358 -24.030 41.152 1.00 43.47 288 TRP A C 1
ATOM 2263 O O . TRP A 1 288 ? 16.047 -24.699 42.139 1.00 43.47 288 TRP A O 1
ATOM 2273 N N . ALA A 1 289 ? 17.063 -24.561 40.150 1.00 55.91 289 ALA A N 1
ATOM 2274 C CA . ALA A 1 289 ? 17.601 -25.918 40.152 1.00 55.91 289 ALA A CA 1
ATOM 2275 C C . ALA A 1 289 ? 18.700 -26.093 41.215 1.00 55.91 289 ALA A C 1
ATOM 2277 O O . ALA A 1 289 ? 18.732 -27.115 41.907 1.00 55.91 289 ALA A O 1
ATOM 2278 N N . ALA A 1 290 ? 19.545 -25.077 41.424 1.00 51.94 290 ALA A N 1
ATOM 2279 C CA . ALA A 1 290 ? 20.492 -25.040 42.537 1.00 51.94 290 ALA A CA 1
ATOM 2280 C C . ALA A 1 290 ? 19.764 -24.982 43.895 1.00 51.94 290 ALA A C 1
ATOM 2282 O O . ALA A 1 290 ? 20.080 -25.754 44.800 1.00 51.94 290 ALA A O 1
ATOM 2283 N N . LEU A 1 291 ? 18.718 -24.163 44.026 1.00 39.50 291 LEU A N 1
ATOM 2284 C CA . LEU A 1 291 ? 17.863 -24.115 45.219 1.00 39.50 291 LEU A CA 1
ATOM 2285 C C . LEU A 1 291 ? 17.203 -25.476 45.510 1.00 39.50 291 LEU A C 1
ATOM 2287 O O . LEU A 1 291 ? 17.240 -25.948 46.645 1.00 39.50 291 LEU A O 1
ATOM 2291 N N . LYS A 1 292 ? 16.699 -26.181 44.489 1.00 45.62 292 LYS A N 1
ATOM 2292 C CA . LYS A 1 292 ? 16.195 -27.563 44.616 1.00 45.62 292 LYS A CA 1
ATOM 2293 C C . LYS A 1 292 ? 17.263 -28.562 45.058 1.00 45.62 292 LYS A C 1
ATOM 2295 O O . LYS A 1 292 ? 16.960 -29.502 45.784 1.00 45.62 292 LYS A O 1
ATOM 2300 N N . LYS A 1 293 ? 18.506 -28.382 44.622 1.00 57.81 293 LYS A N 1
ATOM 2301 C CA . LYS A 1 293 ? 19.603 -29.295 44.953 1.00 57.81 293 LYS A CA 1
ATOM 2302 C C . LYS A 1 293 ? 20.135 -29.089 46.372 1.00 57.81 293 LYS A C 1
ATOM 2304 O O . LYS A 1 293 ? 20.540 -30.060 47.003 1.00 57.81 293 LYS A O 1
ATOM 2309 N N . TYR A 1 294 ? 20.137 -27.849 46.864 1.00 49.16 294 TYR A N 1
ATOM 2310 C CA . TYR A 1 294 ? 20.815 -27.483 48.113 1.00 49.16 294 TYR A CA 1
ATOM 2311 C C . TYR A 1 294 ? 19.875 -27.111 49.269 1.00 49.16 294 TYR A C 1
ATOM 2313 O O . TYR A 1 294 ? 20.269 -27.248 50.422 1.00 49.16 294 TYR A O 1
ATOM 2321 N N . VAL A 1 295 ? 18.644 -26.666 48.993 1.00 42.00 295 VAL A N 1
ATOM 2322 C CA . VAL A 1 295 ? 17.690 -26.198 50.020 1.00 42.00 295 VAL A CA 1
ATOM 2323 C C . VAL A 1 295 ? 16.568 -27.209 50.264 1.00 42.00 295 VAL A C 1
ATOM 2325 O O . VAL A 1 295 ? 16.173 -27.417 51.408 1.00 42.00 295 VAL A O 1
ATOM 2328 N N . LEU A 1 296 ? 16.086 -27.886 49.216 1.00 42.00 296 LEU A N 1
ATOM 2329 C CA . LEU A 1 296 ? 15.008 -28.880 49.330 1.00 42.00 296 LEU A CA 1
ATOM 2330 C C . LEU A 1 296 ? 15.335 -30.118 50.196 1.00 42.00 296 LEU A C 1
ATOM 2332 O O . LEU A 1 296 ? 14.411 -30.606 50.842 1.00 42.00 296 LEU A O 1
ATOM 2336 N N . PRO A 1 297 ? 16.589 -30.614 50.298 1.00 50.12 297 PRO A N 1
ATOM 2337 C CA . PRO A 1 297 ? 16.919 -31.718 51.210 1.00 50.12 297 PRO A CA 1
ATOM 2338 C C . PRO A 1 297 ? 16.707 -31.393 52.699 1.00 50.12 297 PRO A C 1
ATOM 2340 O O . PRO A 1 297 ? 16.666 -32.300 53.525 1.00 50.12 297 PRO A O 1
ATOM 2343 N N . SER A 1 298 ? 16.563 -30.110 53.044 1.00 46.75 298 SER A N 1
ATOM 2344 C CA . SER A 1 298 ? 16.323 -29.628 54.410 1.00 46.75 298 SER A CA 1
ATOM 2345 C C . SER A 1 298 ? 14.842 -29.655 54.814 1.00 46.75 298 SER A C 1
ATOM 2347 O O . SER A 1 298 ? 14.520 -29.359 55.962 1.00 46.75 298 SER A O 1
ATOM 2349 N N . ILE A 1 299 ? 13.937 -29.992 53.888 1.00 45.97 299 ILE A N 1
ATOM 2350 C CA . ILE A 1 299 ? 12.506 -30.177 54.153 1.00 45.97 299 ILE A CA 1
ATOM 2351 C C . ILE A 1 299 ? 12.292 -31.668 54.416 1.00 45.97 299 ILE A C 1
ATOM 2353 O O . ILE A 1 299 ? 12.168 -32.467 53.493 1.00 45.97 299 ILE A O 1
ATOM 2357 N N . THR A 1 300 ? 12.329 -32.061 55.687 1.00 43.66 300 THR A N 1
ATOM 2358 C CA . THR A 1 300 ? 12.377 -33.474 56.097 1.00 43.66 300 THR A CA 1
ATOM 2359 C C . THR A 1 300 ? 11.013 -34.079 56.423 1.00 43.66 300 THR A C 1
ATOM 2361 O O . THR A 1 300 ? 10.956 -35.237 56.834 1.00 43.66 300 THR A O 1
ATOM 2364 N N . SER A 1 301 ? 9.908 -33.346 56.232 1.00 58.72 301 SER A N 1
ATOM 2365 C CA . SER A 1 301 ? 8.569 -33.881 56.482 1.00 58.72 301 SER A CA 1
ATOM 2366 C C . SER A 1 301 ? 7.572 -33.571 55.364 1.00 58.72 301 SER A C 1
ATOM 2368 O O . SER A 1 301 ? 7.488 -32.457 54.847 1.00 58.72 301 SER A O 1
ATOM 2370 N N . GLU A 1 302 ? 6.778 -34.585 55.023 1.00 39.94 302 GLU A N 1
ATOM 2371 C CA . GLU A 1 302 ? 5.667 -34.544 54.061 1.00 39.94 302 GLU A CA 1
ATOM 2372 C C . GLU A 1 302 ? 4.593 -33.505 54.462 1.00 39.94 302 GLU A C 1
ATOM 2374 O O . GLU A 1 302 ? 3.884 -32.957 53.618 1.00 39.94 302 GLU A O 1
ATOM 2379 N N . TRP A 1 303 ? 4.560 -33.139 55.750 1.00 46.34 303 TRP A N 1
ATOM 2380 C CA . TRP A 1 303 ? 3.640 -32.171 56.347 1.00 46.34 303 TRP A CA 1
ATOM 2381 C C . TRP A 1 303 ? 3.935 -30.711 55.953 1.00 46.34 303 TRP A C 1
ATOM 2383 O O . TRP A 1 303 ? 3.015 -29.903 55.812 1.00 46.34 303 TRP A O 1
ATOM 2393 N N . ASP A 1 304 ? 5.204 -30.362 55.717 1.00 49.38 304 ASP A N 1
ATOM 2394 C CA . ASP A 1 304 ? 5.604 -29.007 55.306 1.00 49.38 304 ASP A CA 1
ATOM 2395 C C . ASP A 1 304 ? 5.271 -28.729 53.829 1.00 49.38 304 ASP A C 1
ATOM 2397 O O . ASP A 1 304 ? 4.958 -27.596 53.449 1.00 49.38 304 ASP A O 1
ATOM 2401 N N . LEU A 1 305 ? 5.267 -29.782 53.004 1.00 45.19 305 LEU A N 1
ATOM 2402 C CA . LEU A 1 305 ? 4.944 -29.718 51.579 1.00 45.19 305 LEU A CA 1
ATOM 2403 C C . LEU A 1 305 ? 3.434 -29.536 51.346 1.00 45.19 305 LEU A C 1
ATOM 2405 O O . LEU A 1 305 ? 3.028 -28.711 50.523 1.00 45.19 305 LEU A O 1
ATOM 2409 N N . GLU A 1 306 ? 2.588 -30.243 52.104 1.00 46.12 306 GLU A N 1
ATOM 2410 C CA . GLU A 1 306 ? 1.128 -30.109 52.003 1.00 46.12 306 GLU A CA 1
ATOM 2411 C C . GLU A 1 306 ? 0.629 -28.729 52.451 1.00 46.12 306 GLU A C 1
ATOM 2413 O O . GLU A 1 306 ? -0.289 -28.172 51.846 1.00 46.12 306 GLU A O 1
ATOM 2418 N N . ARG A 1 307 ? 1.269 -28.118 53.454 1.00 51.72 307 ARG A N 1
ATOM 2419 C CA . ARG A 1 307 ? 0.896 -26.786 53.956 1.00 51.72 307 ARG A CA 1
ATOM 2420 C C . ARG A 1 307 ? 1.232 -25.662 52.968 1.00 51.72 307 ARG A C 1
ATOM 2422 O O . ARG A 1 307 ? 0.495 -24.678 52.885 1.00 51.72 307 ARG A O 1
ATOM 2429 N N . LEU A 1 308 ? 2.311 -25.823 52.199 1.00 45.72 308 LEU A N 1
ATOM 2430 C CA . LEU A 1 308 ? 2.688 -24.931 51.096 1.00 45.72 308 LEU A CA 1
ATOM 2431 C C . LEU A 1 308 ? 1.736 -25.083 49.900 1.00 45.72 308 LEU A C 1
ATOM 2433 O O . LEU A 1 308 ? 1.238 -24.086 49.380 1.00 45.72 308 LEU A O 1
ATOM 2437 N N . LEU A 1 309 ? 1.403 -26.319 49.520 1.00 47.66 309 LEU A N 1
ATOM 2438 C CA . LEU A 1 309 ? 0.505 -26.604 48.395 1.00 47.66 309 LEU A CA 1
ATOM 2439 C C . LEU A 1 309 ? -0.964 -26.235 48.681 1.00 47.66 309 LEU A C 1
ATOM 2441 O O . LEU A 1 309 ? -1.682 -25.810 47.772 1.00 47.66 309 LEU A O 1
ATOM 2445 N N . ALA A 1 310 ? -1.416 -26.335 49.935 1.00 45.94 310 ALA A N 1
ATOM 2446 C CA . ALA A 1 310 ? -2.759 -25.921 50.349 1.00 45.94 310 ALA A CA 1
ATOM 2447 C C . ALA A 1 310 ? -2.956 -24.394 50.315 1.00 45.94 310 ALA A C 1
ATOM 2449 O O . ALA A 1 310 ? -4.074 -23.921 50.109 1.00 45.94 310 ALA A O 1
ATOM 2450 N N . ARG A 1 311 ? -1.878 -23.614 50.469 1.00 43.41 311 ARG A N 1
ATOM 2451 C CA . ARG A 1 311 ? -1.919 -22.145 50.445 1.00 43.41 311 ARG A CA 1
ATOM 2452 C C . ARG A 1 311 ? -2.027 -21.571 49.024 1.00 43.41 311 ARG A C 1
ATOM 2454 O O . ARG A 1 311 ? -2.617 -20.505 48.856 1.00 43.41 311 ARG A O 1
ATOM 2461 N N . ASP A 1 312 ? -1.536 -22.292 48.013 1.00 42.59 312 ASP A N 1
ATOM 2462 C CA . ASP A 1 312 ? -1.548 -21.849 46.608 1.00 42.59 312 ASP A CA 1
ATOM 2463 C C . ASP A 1 312 ? -2.736 -22.382 45.787 1.00 42.59 312 ASP A C 1
ATOM 2465 O O . ASP A 1 312 ? -3.163 -21.736 44.827 1.00 42.59 312 ASP A O 1
ATOM 2469 N N . ARG A 1 313 ? -3.366 -23.495 46.196 1.00 38.38 313 ARG A N 1
ATOM 2470 C CA . ARG A 1 313 ? -4.581 -24.019 45.530 1.00 38.38 313 ARG A CA 1
ATOM 2471 C C . ARG A 1 313 ? -5.802 -23.098 45.622 1.00 38.38 313 ARG A C 1
ATOM 2473 O O . ARG A 1 313 ? -6.723 -23.249 44.830 1.00 38.38 313 ARG A O 1
ATOM 2480 N N . GLN A 1 314 ? -5.807 -22.114 46.520 1.00 38.66 314 GLN A N 1
ATOM 2481 C CA . GLN A 1 314 ? -6.906 -21.149 46.648 1.00 38.66 314 GLN A CA 1
ATOM 2482 C C . GLN A 1 314 ? -6.887 -20.018 45.597 1.00 38.66 314 GLN A C 1
ATOM 2484 O O . GLN A 1 314 ? -7.769 -19.163 45.623 1.00 38.66 314 GLN A O 1
ATOM 2489 N N . LYS A 1 315 ? -5.910 -19.980 44.676 1.00 38.25 315 LYS A N 1
ATOM 2490 C CA . LYS A 1 315 ? -5.733 -18.858 43.729 1.00 38.25 315 LYS A CA 1
ATOM 2491 C C . LYS A 1 315 ? -5.913 -19.183 42.242 1.00 38.25 315 LYS A C 1
ATOM 2493 O O . LYS A 1 315 ? -5.749 -18.283 41.423 1.00 38.25 315 LYS A O 1
ATOM 2498 N N . ILE A 1 316 ? -6.276 -20.409 41.862 1.00 34.69 316 ILE A N 1
ATOM 2499 C CA . ILE A 1 316 ? -6.370 -20.798 40.442 1.00 34.69 316 ILE A CA 1
ATOM 2500 C C . ILE A 1 316 ? -7.733 -21.438 40.158 1.00 34.69 316 ILE A C 1
ATOM 2502 O O . ILE A 1 316 ? -7.851 -22.654 40.092 1.00 34.69 316 ILE A O 1
ATOM 2506 N N . ASP A 1 317 ? -8.759 -20.601 39.986 1.00 34.41 317 ASP A N 1
ATOM 2507 C CA . ASP A 1 317 ? -10.112 -21.041 39.594 1.00 34.41 317 ASP A CA 1
ATOM 2508 C C . ASP A 1 317 ? -10.738 -20.149 38.495 1.00 34.41 317 ASP A C 1
ATOM 2510 O O . ASP A 1 317 ? -11.950 -19.987 38.406 1.00 34.41 317 ASP A O 1
ATOM 2514 N N . TRP A 1 318 ? -9.908 -19.547 37.629 1.00 33.94 318 TRP A N 1
ATOM 2515 C CA . TRP A 1 318 ? -10.353 -18.618 36.567 1.00 33.94 318 TRP A CA 1
ATOM 2516 C C . TRP A 1 318 ? -10.182 -19.134 35.125 1.00 33.94 318 TRP A C 1
ATOM 2518 O O . TRP A 1 318 ? -10.299 -18.363 34.176 1.00 33.94 318 TRP A O 1
ATOM 2528 N N . LEU A 1 319 ? -9.956 -20.436 34.914 1.00 28.48 319 LEU A N 1
ATOM 2529 C CA . LEU A 1 319 ? -9.794 -21.019 33.568 1.00 28.48 319 LEU A CA 1
ATOM 2530 C C . LEU A 1 319 ? -10.731 -22.203 33.297 1.00 28.48 319 LEU A C 1
ATOM 2532 O O . LEU A 1 319 ? -10.307 -23.292 32.915 1.00 28.48 319 LEU A O 1
ATOM 2536 N N . LYS A 1 320 ? -12.039 -21.963 33.420 1.00 32.47 320 LYS A N 1
ATOM 2537 C CA . LYS A 1 320 ? -13.052 -22.756 32.710 1.00 32.47 320 LYS A CA 1
ATOM 2538 C C . LYS A 1 320 ? -14.031 -21.838 31.978 1.00 32.47 320 LYS A C 1
ATOM 2540 O O . LYS A 1 320 ? -14.945 -21.317 32.611 1.00 32.47 320 LYS A O 1
ATOM 2545 N N . PRO A 1 321 ? -13.931 -21.702 30.648 1.00 29.70 321 PRO A N 1
ATOM 2546 C CA . PRO A 1 321 ? -15.074 -21.324 29.841 1.00 29.70 321 PRO A CA 1
ATOM 2547 C C . PRO A 1 321 ? -15.404 -22.487 28.909 1.00 29.70 321 PRO A C 1
ATOM 2549 O O . PRO A 1 321 ? -14.670 -22.722 27.968 1.00 29.70 321 PRO A O 1
ATOM 2552 N N . PHE A 1 322 ? -16.454 -23.243 29.227 1.00 31.25 322 PHE A N 1
ATOM 2553 C CA . PHE A 1 322 ? -17.442 -23.825 28.305 1.00 31.25 322 PHE A CA 1
ATOM 2554 C C . PHE A 1 322 ? -18.340 -24.741 29.140 1.00 31.25 322 PHE A C 1
ATOM 2556 O O . PHE A 1 322 ? -18.025 -25.901 29.396 1.00 31.25 322 PHE A O 1
ATOM 2563 N N . THR A 1 323 ? -19.480 -24.211 29.575 1.00 34.31 323 THR A N 1
ATOM 2564 C CA . THR A 1 323 ? -20.586 -25.017 30.090 1.00 34.31 323 THR A CA 1
ATOM 2565 C C . THR A 1 323 ? -21.852 -24.690 29.319 1.00 34.31 323 THR A C 1
ATOM 2567 O O . THR A 1 323 ? -22.217 -23.540 29.089 1.00 34.31 323 THR A O 1
ATOM 2570 N N . ARG A 1 324 ? -22.499 -25.774 28.901 1.00 32.28 324 ARG A N 1
ATOM 2571 C CA . ARG A 1 324 ? -23.824 -25.874 28.299 1.00 32.28 324 ARG A CA 1
ATOM 2572 C C . ARG A 1 324 ? -24.839 -25.149 29.196 1.00 32.28 324 ARG A C 1
ATOM 2574 O O . ARG A 1 324 ? -25.054 -25.587 30.323 1.00 32.28 324 ARG A O 1
ATOM 2581 N N . ILE A 1 325 ? -25.466 -24.075 28.717 1.00 31.98 325 ILE A N 1
ATOM 2582 C CA . ILE A 1 325 ? -26.608 -23.472 29.416 1.00 31.98 325 ILE A CA 1
ATOM 2583 C C . ILE A 1 325 ? -27.868 -24.184 28.929 1.00 31.98 325 ILE A C 1
ATOM 2585 O O . ILE A 1 325 ? -28.257 -24.080 27.767 1.00 31.98 325 ILE A O 1
ATOM 2589 N N . GLY A 1 326 ? -28.453 -24.971 29.831 1.00 31.09 326 GLY A N 1
ATOM 2590 C CA . GLY A 1 326 ? -29.782 -25.540 29.676 1.00 31.09 326 GLY A CA 1
ATOM 2591 C C . GLY A 1 326 ? -30.854 -24.457 29.760 1.00 31.09 326 GLY A C 1
ATOM 2592 O O . GLY A 1 326 ? -30.740 -23.494 30.514 1.00 31.09 326 GLY A O 1
ATOM 2593 N N . SER A 1 327 ? -31.890 -24.649 28.954 1.00 36.22 327 SER A N 1
ATOM 2594 C CA . SER A 1 327 ? -33.093 -23.834 28.847 1.00 36.22 327 SER A CA 1
ATOM 2595 C C . SER A 1 327 ? -33.832 -23.678 30.177 1.00 36.22 327 SER A C 1
ATOM 2597 O O . SER A 1 327 ? -34.147 -24.671 30.833 1.00 36.22 327 SER A O 1
ATOM 2599 N N . GLY A 1 328 ? -34.235 -22.451 30.490 1.00 30.55 328 GLY A N 1
ATOM 2600 C CA . GLY A 1 328 ? -35.253 -22.185 31.496 1.00 30.55 328 GLY A CA 1
ATOM 2601 C C . GLY A 1 328 ? -35.724 -20.744 31.416 1.00 30.55 328 GLY A C 1
ATOM 2602 O O . GLY A 1 328 ? -35.003 -19.859 31.846 1.00 30.55 328 GLY A O 1
ATOM 2603 N N . TYR A 1 329 ? -36.887 -20.526 30.801 1.00 28.05 329 TYR A N 1
ATOM 2604 C CA . TYR A 1 329 ? -38.026 -19.751 31.317 1.00 28.05 329 TYR A CA 1
ATOM 2605 C C . TYR A 1 329 ? -39.095 -19.690 30.219 1.00 28.05 329 TYR A C 1
ATOM 2607 O O . TYR A 1 329 ? -38.823 -19.304 29.085 1.00 28.05 329 TYR A O 1
ATOM 2615 N N . GLY A 1 330 ? -40.300 -20.156 30.546 1.00 31.67 330 GLY A N 1
ATOM 2616 C CA . GLY A 1 330 ? -41.432 -20.184 29.629 1.00 31.67 330 GLY A CA 1
ATOM 2617 C C . GLY A 1 330 ? -42.334 -18.961 29.758 1.00 31.67 330 GLY A C 1
ATOM 2618 O O . GLY A 1 330 ? -42.476 -18.420 30.848 1.00 31.67 330 GLY A O 1
ATOM 2619 N N . SER A 1 331 ? -43.012 -18.612 28.663 1.00 30.06 331 SER A N 1
ATOM 2620 C CA . SER A 1 331 ? -44.474 -18.462 28.620 1.00 30.06 331 SER A CA 1
ATOM 2621 C C . SER A 1 331 ? -44.956 -18.328 27.166 1.00 30.06 331 SER A C 1
ATOM 2623 O O . SER A 1 331 ? -44.451 -17.481 26.439 1.00 30.06 331 SER A O 1
ATOM 2625 N N . THR A 1 332 ? -45.908 -19.193 26.789 1.00 36.56 332 THR A N 1
ATOM 2626 C CA . THR A 1 332 ? -47.109 -18.973 25.936 1.00 36.56 332 THR A CA 1
ATOM 2627 C C . THR A 1 332 ? -47.030 -17.868 24.863 1.00 36.56 332 THR A C 1
ATOM 2629 O O . THR A 1 332 ? -46.904 -16.707 25.217 1.00 36.56 332 THR A O 1
ATOM 2632 N N . THR A 1 333 ? -47.163 -18.097 23.554 1.00 33.44 333 THR A N 1
ATOM 2633 C CA . THR A 1 333 ? -48.167 -18.873 22.799 1.00 33.44 333 THR A CA 1
ATOM 2634 C C . THR A 1 333 ? -47.629 -19.271 21.413 1.00 33.44 333 THR A C 1
ATOM 2636 O O . THR A 1 333 ? -46.704 -18.665 20.891 1.00 33.44 333 THR A O 1
ATOM 2639 N N . LYS A 1 334 ? -48.251 -20.301 20.831 1.00 40.38 334 LYS A N 1
ATOM 2640 C CA . LYS A 1 334 ? -47.954 -20.962 19.551 1.00 40.38 334 LYS A CA 1
ATOM 2641 C C . LYS A 1 334 ? -47.879 -20.025 18.332 1.00 40.38 334 LYS A C 1
ATOM 2643 O O . LYS A 1 334 ? -48.896 -19.457 17.961 1.00 40.38 334 LYS A O 1
ATOM 2648 N N . GLU A 1 335 ? -46.764 -20.101 17.615 1.00 30.95 335 GLU A N 1
ATOM 2649 C CA . GLU A 1 335 ? -46.711 -20.296 16.161 1.00 30.95 335 GLU A CA 1
ATOM 2650 C C . GLU A 1 335 ? -45.531 -21.238 15.883 1.00 30.95 335 GLU A C 1
ATOM 2652 O O . GLU A 1 335 ? -44.454 -21.092 16.461 1.00 30.95 335 GLU A O 1
ATOM 2657 N N . VAL A 1 336 ? -45.753 -22.290 15.093 1.00 34.00 336 VAL A N 1
ATOM 2658 C CA . VAL A 1 336 ? -44.694 -23.236 14.715 1.00 34.00 336 VAL A CA 1
ATOM 2659 C C . VAL A 1 336 ? -43.883 -22.570 13.607 1.00 34.00 336 VAL A C 1
ATOM 2661 O O . VAL A 1 336 ? -44.152 -22.776 12.428 1.00 34.00 336 VAL A O 1
ATOM 2664 N N . GLU A 1 337 ? -42.924 -21.727 13.992 1.00 35.88 337 GLU A N 1
ATOM 2665 C CA . GLU A 1 337 ? -41.902 -21.234 13.070 1.00 35.88 337 GLU A CA 1
ATOM 2666 C C . GLU A 1 337 ? -41.006 -22.402 12.609 1.00 35.88 337 GLU A C 1
ATOM 2668 O O . GLU A 1 337 ? -40.726 -23.322 13.393 1.00 35.88 337 GLU A O 1
ATOM 2673 N N . PRO A 1 338 ? -40.545 -22.401 11.342 1.00 35.38 338 PRO A N 1
ATOM 2674 C CA . PRO A 1 338 ? -39.592 -23.394 10.857 1.00 35.38 338 PRO A CA 1
ATOM 2675 C C . PRO A 1 338 ? -38.360 -23.401 11.767 1.00 35.38 338 PRO A C 1
ATOM 2677 O O . PRO A 1 338 ? -37.907 -22.343 12.195 1.00 35.38 338 PRO A O 1
ATOM 2680 N N . LYS A 1 339 ? -37.840 -24.597 12.089 1.00 39.84 339 LYS A N 1
ATOM 2681 C CA . LYS A 1 339 ? -36.693 -24.811 12.992 1.00 39.84 339 LYS A CA 1
ATOM 2682 C C . LYS A 1 339 ? -35.519 -23.902 12.598 1.00 39.84 339 LYS A C 1
ATOM 2684 O O . LYS A 1 339 ? -34.701 -24.256 11.755 1.00 39.84 339 LYS A O 1
ATOM 2689 N N . ARG A 1 340 ? -35.447 -22.731 13.229 1.00 45.06 340 ARG A N 1
ATOM 2690 C CA . ARG A 1 340 ? -34.454 -21.693 12.972 1.00 45.06 340 ARG A CA 1
ATOM 2691 C C . ARG A 1 340 ? -33.147 -22.136 13.616 1.00 45.06 340 ARG A C 1
ATOM 2693 O O . ARG A 1 340 ? -32.990 -22.096 14.833 1.00 45.06 340 ARG A O 1
ATOM 2700 N N . LEU A 1 341 ? -32.230 -22.640 12.801 1.00 43.28 341 LEU A N 1
ATOM 2701 C CA . LEU A 1 341 ? -30.912 -23.073 13.252 1.00 43.28 341 LEU A CA 1
ATOM 2702 C C . LEU A 1 341 ? -30.021 -21.830 13.349 1.00 43.28 341 LEU A C 1
ATOM 2704 O O . LEU A 1 341 ? -29.446 -21.394 12.357 1.00 43.28 341 LEU A O 1
ATOM 2708 N N . VAL A 1 342 ? -29.981 -21.212 14.531 1.00 46.97 342 VAL A N 1
ATOM 2709 C CA . VAL A 1 342 ? -29.216 -19.981 14.762 1.00 46.97 342 VAL A CA 1
ATOM 2710 C C . VAL A 1 342 ? -27.804 -20.343 15.217 1.00 46.97 342 VAL A C 1
ATOM 2712 O O . VAL A 1 342 ? -27.596 -20.779 16.348 1.00 46.97 342 VAL A O 1
ATOM 2715 N N . TYR A 1 343 ? -26.817 -20.159 14.340 1.00 50.22 343 TYR A N 1
ATOM 2716 C CA . TYR A 1 343 ? -25.426 -20.049 14.781 1.00 50.22 343 TYR A CA 1
ATOM 2717 C C . TYR A 1 343 ? -25.206 -18.634 15.305 1.00 50.22 343 TYR A C 1
ATOM 2719 O O . TYR A 1 343 ? -25.403 -17.658 14.579 1.00 50.22 343 TYR A O 1
ATOM 2727 N N . HIS A 1 344 ? -24.792 -18.538 16.564 1.00 47.31 344 HIS A N 1
ATOM 2728 C CA . HIS A 1 344 ? -24.402 -17.282 17.182 1.00 47.31 344 HIS A CA 1
ATOM 2729 C C . HIS A 1 344 ? -22.876 -17.169 17.186 1.00 47.31 344 HIS A C 1
ATOM 2731 O O . HIS A 1 344 ? -22.212 -17.705 18.075 1.00 47.31 344 HIS A O 1
ATOM 2737 N N . MET A 1 345 ? -22.317 -16.408 16.239 1.00 53.44 345 MET A N 1
ATOM 2738 C CA . MET A 1 345 ? -21.212 -15.530 16.632 1.00 53.44 345 MET A CA 1
ATOM 2739 C C . MET A 1 345 ? -21.802 -14.467 17.568 1.00 53.44 345 MET A C 1
ATOM 2741 O O . MET A 1 345 ? -22.990 -14.152 17.454 1.00 53.44 345 MET A O 1
ATOM 2745 N N . ARG A 1 346 ? -21.044 -14.008 18.574 1.00 49.22 346 ARG A N 1
ATOM 2746 C CA . ARG A 1 346 ? -21.611 -13.178 19.650 1.00 49.22 346 ARG A CA 1
ATOM 2747 C C . ARG A 1 346 ? -22.436 -12.016 19.076 1.00 49.22 346 ARG A C 1
ATOM 2749 O O . ARG A 1 346 ? -21.971 -11.292 18.202 1.00 49.22 346 ARG A O 1
ATOM 2756 N N . SER A 1 347 ? -23.656 -11.847 19.583 1.00 52.53 347 SER A N 1
ATOM 2757 C CA . SER A 1 347 ? -24.631 -10.857 19.103 1.00 52.53 347 SER A CA 1
ATOM 2758 C C . SER A 1 347 ? -24.303 -9.410 19.486 1.00 52.53 347 SER A C 1
ATOM 2760 O O . SER A 1 347 ? -25.105 -8.518 19.232 1.00 52.53 347 SER A O 1
ATOM 2762 N N . ASP A 1 348 ? -23.172 -9.178 20.151 1.00 62.53 348 ASP A N 1
ATOM 2763 C CA . ASP A 1 348 ? -22.720 -7.878 20.645 1.00 62.53 348 ASP A CA 1
ATOM 2764 C C . ASP A 1 348 ? -21.739 -7.176 19.692 1.00 62.53 348 ASP A C 1
ATOM 2766 O O . ASP A 1 348 ? -21.330 -6.045 19.961 1.00 62.53 348 ASP A O 1
ATOM 2770 N N . LEU A 1 349 ? -21.373 -7.804 18.568 1.00 65.69 349 LEU A N 1
ATOM 2771 C CA . LEU A 1 349 ? -20.520 -7.162 17.573 1.00 65.69 349 LEU A CA 1
ATOM 2772 C C . LEU A 1 349 ? -21.334 -6.123 16.774 1.00 65.69 349 LEU A C 1
ATOM 2774 O O . LEU A 1 349 ? -22.382 -6.467 16.220 1.00 65.69 349 LEU A O 1
ATOM 2778 N N . PRO A 1 350 ? -20.878 -4.856 16.694 1.00 71.19 350 PRO A N 1
ATOM 2779 C CA . PRO A 1 350 ? -21.643 -3.739 16.119 1.00 71.19 350 PRO A CA 1
ATOM 2780 C C . PRO A 1 350 ? -21.915 -3.876 14.614 1.00 71.19 350 PRO A C 1
ATOM 2782 O O . PRO A 1 350 ? -22.789 -3.203 14.071 1.00 71.19 350 PRO A O 1
ATOM 2785 N N . ASP A 1 351 ? -21.189 -4.760 13.935 1.00 80.75 351 ASP A N 1
ATOM 2786 C CA . ASP A 1 351 ? -21.343 -5.083 12.521 1.00 80.75 351 ASP A CA 1
ATOM 2787 C C . ASP A 1 351 ? -21.953 -6.475 12.291 1.00 80.75 351 ASP A C 1
ATOM 2789 O O . ASP A 1 351 ? -21.804 -7.057 11.212 1.00 80.75 351 ASP A O 1
ATOM 2793 N N . SER A 1 352 ? -22.641 -7.010 13.305 1.00 84.81 352 SER A N 1
ATOM 2794 C CA . SER A 1 352 ? -23.418 -8.236 13.165 1.00 84.81 352 SER A CA 1
ATOM 2795 C C . SER A 1 352 ? -24.468 -8.063 12.065 1.00 84.81 352 SER A C 1
ATOM 2797 O O . SER A 1 352 ? -25.173 -7.050 11.982 1.00 84.81 352 SER A O 1
ATOM 2799 N N . ARG A 1 353 ? -24.556 -9.059 11.189 1.00 84.69 353 ARG A N 1
ATOM 2800 C CA . ARG A 1 353 ? -25.491 -9.134 10.068 1.00 84.69 353 ARG A CA 1
ATOM 2801 C C . ARG A 1 353 ? -26.152 -10.498 10.063 1.00 84.69 353 ARG A C 1
ATOM 2803 O O . ARG A 1 353 ? -25.505 -11.507 10.349 1.00 84.69 353 ARG A O 1
ATOM 2810 N N . VAL A 1 354 ? -27.436 -10.528 9.724 1.00 88.69 354 VAL A N 1
ATOM 2811 C CA . VAL A 1 354 ? -28.137 -11.786 9.488 1.00 88.69 354 VAL A CA 1
ATOM 2812 C C . VAL A 1 354 ? -27.885 -12.182 8.040 1.00 88.69 354 VAL A C 1
ATOM 2814 O O . VAL A 1 354 ? -28.281 -11.502 7.097 1.00 88.69 354 VAL A O 1
ATOM 2817 N N . VAL A 1 355 ? -27.189 -13.293 7.856 1.00 88.44 355 VAL A N 1
ATOM 2818 C CA . VAL A 1 355 ? -26.951 -13.901 6.552 1.00 88.44 355 VAL A CA 1
ATOM 2819 C C . VAL A 1 355 ? -27.916 -15.067 6.387 1.00 88.44 355 VAL A C 1
ATOM 2821 O O . VAL A 1 355 ? -27.921 -16.002 7.189 1.00 88.44 355 VAL A O 1
ATOM 2824 N N . ARG A 1 356 ? -28.746 -15.011 5.347 1.00 89.44 356 ARG A N 1
ATOM 2825 C CA . ARG A 1 356 ? -29.676 -16.076 4.973 1.00 89.44 356 ARG A CA 1
ATOM 2826 C C . ARG A 1 356 ? -29.024 -16.982 3.932 1.00 89.44 356 ARG A C 1
ATOM 2828 O O . ARG A 1 356 ? -28.667 -16.507 2.857 1.00 89.44 356 ARG A O 1
ATOM 2835 N N . VAL A 1 357 ? -28.888 -18.269 4.243 1.00 90.88 357 VAL A N 1
ATOM 2836 C CA . VAL A 1 357 ? -28.372 -19.304 3.333 1.00 90.88 357 VAL A CA 1
ATOM 2837 C C . VAL A 1 357 ? -29.420 -20.398 3.208 1.00 90.88 357 VAL A C 1
ATOM 2839 O O . VAL A 1 357 ? -29.658 -21.139 4.162 1.00 90.88 357 VAL A O 1
ATOM 2842 N N . GLY A 1 358 ? -30.075 -20.481 2.049 1.00 89.31 358 GLY A N 1
ATOM 2843 C CA . GLY A 1 358 ? -31.265 -21.321 1.891 1.00 89.31 358 GLY A CA 1
ATOM 2844 C C . GLY A 1 358 ? -32.321 -20.968 2.944 1.00 89.31 358 GLY A C 1
ATOM 2845 O O . GLY A 1 358 ? -32.686 -19.801 3.087 1.00 89.31 358 GLY A O 1
ATOM 2846 N N . ASP A 1 359 ? -32.746 -21.964 3.722 1.00 87.94 359 ASP A N 1
ATOM 2847 C CA . ASP A 1 359 ? -33.732 -21.797 4.800 1.00 87.94 359 ASP A CA 1
ATOM 2848 C C . ASP A 1 359 ? -33.101 -21.440 6.162 1.00 87.94 359 ASP A C 1
ATOM 2850 O O . ASP A 1 359 ? -33.809 -21.240 7.152 1.00 87.94 359 ASP A O 1
ATOM 2854 N N . ALA A 1 360 ? -31.768 -21.359 6.249 1.00 87.00 360 ALA A N 1
ATOM 2855 C CA . ALA A 1 360 ? -31.064 -21.018 7.482 1.00 87.00 360 ALA A CA 1
ATOM 2856 C C . ALA A 1 360 ? -30.794 -19.511 7.587 1.00 87.00 360 ALA A C 1
ATOM 2858 O O . ALA A 1 360 ? -30.540 -18.828 6.597 1.00 87.00 360 ALA A O 1
ATOM 2859 N N . SER A 1 361 ? -30.806 -18.993 8.817 1.00 87.81 361 SER A N 1
ATOM 2860 C CA . SER A 1 361 ? -30.402 -17.621 9.143 1.00 87.81 361 SER A CA 1
ATOM 2861 C C . SER A 1 361 ? -29.269 -17.656 10.158 1.00 87.81 361 SER A C 1
ATOM 2863 O O . SER A 1 361 ? -29.409 -18.250 11.227 1.00 87.81 361 SER A O 1
ATOM 2865 N N . LEU A 1 362 ? -28.156 -17.013 9.829 1.00 86.69 362 LEU A N 1
ATOM 2866 C CA . LEU A 1 362 ? -26.922 -17.044 10.605 1.00 86.69 362 LEU A CA 1
ATOM 2867 C C . LEU A 1 362 ? -26.573 -15.617 11.015 1.00 86.69 362 LEU A C 1
ATOM 2869 O O . LEU A 1 362 ? -26.528 -14.731 10.164 1.00 86.69 362 LEU A O 1
ATOM 2873 N N . LEU A 1 363 ? -26.326 -15.387 12.304 1.00 86.69 363 LEU A N 1
ATOM 2874 C CA . LEU A 1 363 ? -25.839 -14.093 12.772 1.00 86.69 363 LEU A CA 1
ATOM 2875 C C . LEU A 1 363 ? -24.312 -14.110 12.738 1.00 86.69 363 LEU A C 1
ATOM 2877 O O . LEU A 1 363 ? -23.675 -14.867 13.474 1.00 86.69 363 LEU A O 1
ATOM 2881 N N . VAL A 1 364 ? -23.730 -13.287 11.870 1.00 86.88 364 VAL A N 1
ATOM 2882 C CA . VAL A 1 364 ? -22.286 -13.248 11.625 1.00 86.88 364 VAL A CA 1
ATOM 2883 C C . VAL A 1 364 ? -21.750 -11.826 11.733 1.00 86.88 364 VAL A C 1
ATOM 2885 O O . VAL A 1 364 ? -22.445 -10.880 11.380 1.00 86.88 364 VAL A O 1
ATOM 2888 N N . SER A 1 365 ? -20.505 -11.657 12.181 1.00 87.75 365 SER A N 1
ATOM 2889 C CA . SER A 1 365 ? -19.813 -10.367 12.076 1.00 87.75 365 SER A CA 1
ATOM 2890 C C . SER A 1 365 ? -19.208 -10.218 10.684 1.00 87.75 365 SER A C 1
ATOM 2892 O O . SER A 1 365 ? -18.377 -11.030 10.266 1.00 87.75 365 SER A O 1
ATOM 2894 N N . ALA A 1 366 ? -19.645 -9.183 9.964 1.00 86.50 366 ALA A N 1
ATOM 2895 C CA . ALA A 1 366 ? -19.203 -8.914 8.601 1.00 86.50 366 ALA A CA 1
ATOM 2896 C C . ALA A 1 366 ? -17.682 -8.694 8.516 1.00 86.50 366 ALA A C 1
ATOM 2898 O O . ALA A 1 366 ? -17.029 -9.242 7.628 1.00 86.50 366 ALA A O 1
ATOM 2899 N N . SER A 1 367 ? -17.097 -7.959 9.462 1.00 83.50 367 SER A N 1
ATOM 2900 C CA . SER A 1 367 ? -15.664 -7.655 9.511 1.00 83.50 367 SER A CA 1
ATOM 2901 C C . SER A 1 367 ? -14.820 -8.886 9.804 1.00 83.50 367 SER A C 1
ATOM 2903 O O . SER A 1 367 ? -13.793 -9.070 9.153 1.00 83.50 367 SER A O 1
ATOM 2905 N N . ILE A 1 368 ? -15.261 -9.767 10.711 1.00 83.06 368 ILE A N 1
ATOM 2906 C CA . ILE A 1 368 ? -14.568 -11.035 10.972 1.00 83.06 368 ILE A CA 1
ATOM 2907 C C . ILE A 1 368 ? -14.545 -11.877 9.697 1.00 83.06 368 ILE A C 1
ATOM 2909 O O . ILE A 1 368 ? -13.487 -12.359 9.304 1.00 83.06 368 ILE A O 1
ATOM 2913 N N . LEU A 1 369 ? -15.677 -12.011 9.003 1.00 87.69 369 LEU A N 1
ATOM 2914 C CA . LEU A 1 369 ? -15.713 -12.766 7.750 1.00 87.69 369 LEU A CA 1
ATOM 2915 C C . LEU A 1 369 ? -14.819 -12.141 6.673 1.00 87.69 369 LEU A C 1
ATOM 2917 O O . LEU A 1 369 ? -14.074 -12.861 6.015 1.00 87.69 369 LEU A O 1
ATOM 2921 N N . CYS A 1 370 ? -14.827 -10.815 6.532 1.00 88.88 370 CYS A N 1
ATOM 2922 C CA . CYS A 1 370 ? -13.974 -10.112 5.571 1.00 88.88 370 CYS A CA 1
ATOM 2923 C C . CYS A 1 370 ? -12.477 -10.227 5.890 1.00 88.88 370 CYS A C 1
ATOM 2925 O O . CYS A 1 370 ? -11.662 -10.206 4.970 1.00 88.88 370 CYS A O 1
ATOM 2927 N N . LEU A 1 371 ? -12.103 -10.381 7.165 1.00 82.44 371 LEU A N 1
ATOM 2928 C CA . LEU A 1 371 ? -10.713 -10.595 7.574 1.00 82.44 371 LEU A CA 1
ATOM 2929 C C . LEU A 1 371 ? -10.161 -11.919 7.029 1.00 82.44 371 LEU A C 1
ATOM 2931 O O . LEU A 1 371 ? -9.009 -11.980 6.600 1.00 82.44 371 LEU A O 1
ATOM 2935 N N . PHE A 1 372 ? -10.981 -12.972 7.043 1.00 85.94 372 PHE A N 1
ATOM 2936 C CA . PHE A 1 372 ? -10.592 -14.302 6.568 1.00 85.94 372 PHE A CA 1
ATOM 2937 C C . PHE A 1 372 ? -10.908 -14.538 5.091 1.00 85.94 372 PHE A C 1
ATOM 2939 O O . PHE A 1 372 ? -10.341 -15.447 4.498 1.00 85.94 372 PHE A O 1
ATOM 2946 N N . ALA A 1 373 ? -11.785 -13.732 4.497 1.00 91.12 373 ALA A N 1
ATOM 2947 C CA . ALA A 1 373 ? -12.220 -13.845 3.112 1.00 91.12 373 ALA A CA 1
ATOM 2948 C C . ALA A 1 373 ? -12.426 -12.440 2.505 1.00 91.12 373 ALA A C 1
ATOM 2950 O O . ALA A 1 373 ? -13.549 -11.926 2.477 1.00 91.12 373 ALA A O 1
ATOM 2951 N N . PRO A 1 374 ? -11.357 -11.789 2.004 1.00 83.31 374 PRO A N 1
ATOM 2952 C CA . PRO A 1 374 ? -11.387 -10.385 1.587 1.00 83.31 374 PRO A CA 1
ATOM 2953 C C . PRO A 1 374 ? -12.378 -10.071 0.465 1.00 83.31 374 PRO A C 1
ATOM 2955 O O . PRO A 1 374 ? -12.848 -8.941 0.362 1.00 83.31 374 PRO A O 1
ATOM 2958 N N . ARG A 1 375 ? -12.748 -11.051 -0.371 1.00 87.00 375 ARG A N 1
ATOM 2959 C CA . ARG A 1 375 ? -13.748 -10.825 -1.431 1.00 87.00 375 ARG A CA 1
ATOM 2960 C C . ARG A 1 375 ? -15.167 -10.667 -0.884 1.00 87.00 375 ARG A C 1
ATOM 2962 O O . ARG A 1 375 ? -16.051 -10.227 -1.610 1.00 87.00 375 ARG A O 1
ATOM 2969 N N . LEU A 1 376 ? -15.396 -10.978 0.394 1.00 88.38 376 LEU A N 1
ATOM 2970 C CA . LEU A 1 376 ? -16.667 -10.702 1.059 1.00 88.38 376 LEU A CA 1
ATOM 2971 C C . LEU A 1 376 ? -16.863 -9.221 1.390 1.00 88.38 376 LEU A C 1
ATOM 2973 O O . LEU A 1 376 ? -17.988 -8.831 1.699 1.00 88.38 376 LEU A O 1
ATOM 2977 N N . VAL A 1 377 ? -15.822 -8.384 1.285 1.00 86.31 377 VAL A N 1
ATOM 2978 C CA . VAL A 1 377 ? -15.951 -6.936 1.511 1.00 86.31 377 VAL A CA 1
ATOM 2979 C C . VAL A 1 377 ? -16.994 -6.346 0.568 1.00 86.31 377 VAL A C 1
ATOM 2981 O O . VAL A 1 377 ? -17.896 -5.641 1.017 1.00 86.31 377 VAL A O 1
ATOM 2984 N N . ASP A 1 378 ? -16.946 -6.714 -0.712 1.00 81.56 378 ASP A N 1
ATOM 2985 C CA . ASP A 1 378 ? -17.928 -6.259 -1.696 1.00 81.56 378 ASP A CA 1
ATOM 2986 C C . ASP A 1 378 ? -19.324 -6.818 -1.403 1.00 81.56 378 ASP A C 1
ATOM 2988 O O . ASP A 1 378 ? -20.323 -6.149 -1.652 1.00 81.56 378 ASP A O 1
ATOM 2992 N N . PHE A 1 379 ? -19.431 -8.022 -0.838 1.00 85.88 379 PHE A N 1
ATOM 2993 C CA . PHE A 1 379 ? -20.722 -8.600 -0.468 1.00 85.88 379 PHE A CA 1
ATOM 2994 C C . PHE A 1 379 ? -21.378 -7.839 0.694 1.00 85.88 379 PHE A C 1
ATOM 2996 O O . PHE A 1 379 ? -22.555 -7.483 0.601 1.00 85.88 379 PHE A O 1
ATOM 3003 N N . PHE A 1 380 ? -20.626 -7.559 1.760 1.00 84.94 380 PHE A N 1
ATOM 3004 C CA . PHE A 1 380 ? -21.148 -6.929 2.976 1.00 84.94 380 PHE A CA 1
ATOM 3005 C C . PHE A 1 380 ? -21.244 -5.404 2.902 1.00 84.94 380 PHE A C 1
ATOM 3007 O O . PHE A 1 380 ? -22.144 -4.818 3.508 1.00 84.94 380 PHE A O 1
ATOM 3014 N N . TYR A 1 381 ? -20.328 -4.754 2.185 1.00 83.62 381 TYR A N 1
ATOM 3015 C CA . TYR A 1 381 ? -20.138 -3.305 2.263 1.00 83.62 381 TYR A CA 1
ATOM 3016 C C . TYR A 1 381 ? -20.372 -2.560 0.947 1.00 83.62 381 TYR A C 1
ATOM 3018 O O . TYR A 1 381 ? -20.212 -1.338 0.927 1.00 83.62 381 TYR A O 1
ATOM 3026 N N . ASN A 1 382 ? -20.811 -3.230 -0.129 1.00 85.12 382 ASN A N 1
ATOM 3027 C CA . ASN A 1 382 ? -21.316 -2.494 -1.291 1.00 85.12 382 ASN A CA 1
ATOM 3028 C C . ASN A 1 382 ? -22.541 -1.639 -0.914 1.00 85.12 382 ASN A C 1
ATOM 3030 O O . ASN A 1 382 ? -23.283 -1.951 0.022 1.00 85.12 382 ASN A O 1
ATOM 3034 N N . GLU A 1 383 ? -22.777 -0.563 -1.665 1.00 70.88 383 GLU A N 1
ATOM 3035 C CA . GLU A 1 383 ? -23.866 0.383 -1.382 1.00 70.88 383 GLU A CA 1
ATOM 3036 C C . GLU A 1 383 ? -25.254 -0.277 -1.344 1.00 70.88 383 GLU A C 1
ATOM 3038 O O . GLU A 1 383 ? -26.100 0.118 -0.544 1.00 70.88 383 GLU A O 1
ATOM 3043 N N . ALA A 1 384 ? -25.476 -1.326 -2.143 1.00 75.62 384 ALA A N 1
ATOM 3044 C CA . ALA A 1 384 ? -26.752 -2.035 -2.223 1.00 75.62 384 ALA A CA 1
ATOM 3045 C C . ALA A 1 384 ? -27.039 -2.944 -1.011 1.00 75.62 384 ALA A C 1
ATOM 3047 O O . ALA A 1 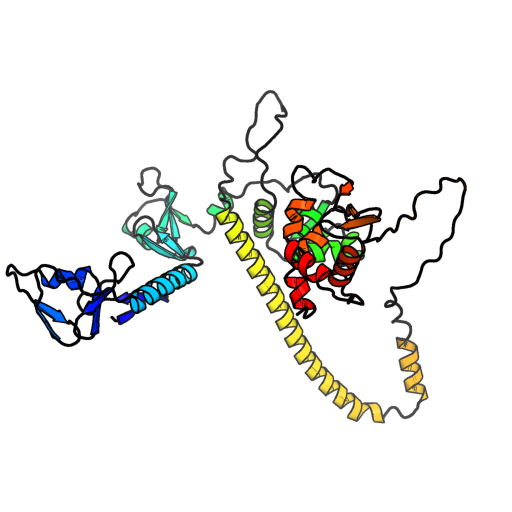384 ? -28.194 -3.317 -0.785 1.00 75.62 384 ALA A O 1
ATOM 3048 N N . ASN A 1 385 ? -26.012 -3.315 -0.247 1.00 72.69 385 ASN A N 1
ATOM 3049 C CA . ASN A 1 385 ? -26.089 -4.277 0.852 1.00 72.69 385 ASN A CA 1
ATOM 3050 C C . ASN A 1 385 ? -25.756 -3.662 2.214 1.00 72.69 385 ASN A C 1
ATOM 3052 O O . ASN A 1 385 ? -26.188 -4.187 3.237 1.00 72.69 385 ASN A O 1
ATOM 3056 N N . ARG A 1 386 ? -25.066 -2.515 2.242 1.00 67.12 386 ARG A N 1
ATOM 3057 C CA . ARG A 1 386 ? -24.579 -1.853 3.462 1.00 67.12 386 ARG A CA 1
ATOM 3058 C C . ARG A 1 386 ? -25.654 -1.637 4.535 1.00 67.12 386 ARG A C 1
ATOM 3060 O O . ARG A 1 386 ? -25.358 -1.746 5.729 1.00 67.12 386 ARG A O 1
ATOM 3067 N N . PHE A 1 387 ? -26.880 -1.336 4.105 1.00 65.56 387 PHE A N 1
ATOM 3068 C CA . PHE A 1 387 ? -28.024 -1.018 4.968 1.00 65.56 387 PHE A CA 1
ATOM 3069 C C . PHE A 1 387 ? -29.056 -2.145 5.082 1.00 65.56 387 PHE A C 1
ATOM 3071 O O . PHE A 1 387 ? -30.076 -1.962 5.739 1.00 65.56 387 PHE A O 1
ATOM 3078 N N . LYS A 1 388 ? -28.825 -3.299 4.448 1.00 77.62 388 LYS A N 1
ATOM 3079 C CA . LYS A 1 388 ? -29.728 -4.442 4.591 1.00 77.62 388 LYS A CA 1
ATOM 3080 C C . LYS A 1 388 ? -29.423 -5.165 5.898 1.00 77.62 388 LYS A C 1
ATOM 3082 O O . LYS A 1 388 ? -28.278 -5.534 6.154 1.00 77.62 388 LYS A O 1
ATOM 3087 N N . GLU A 1 389 ? -30.457 -5.363 6.708 1.00 68.62 389 GLU A N 1
ATOM 3088 C CA . GLU A 1 389 ? -30.375 -6.162 7.938 1.00 68.62 389 GLU A CA 1
ATOM 3089 C C . GLU A 1 389 ? -30.182 -7.652 7.618 1.00 68.62 389 GLU A C 1
ATOM 3091 O O . GLU A 1 389 ? -29.400 -8.331 8.287 1.00 68.62 389 GLU A O 1
ATOM 3096 N N . ASP A 1 390 ? -30.806 -8.102 6.521 1.00 76.94 390 ASP A N 1
ATOM 3097 C CA . ASP A 1 390 ? -30.762 -9.472 6.024 1.00 76.94 390 ASP A CA 1
ATOM 3098 C C . ASP A 1 390 ? -30.084 -9.543 4.649 1.00 76.94 390 ASP A C 1
ATOM 3100 O O . ASP A 1 390 ? -30.519 -8.914 3.677 1.00 76.94 390 ASP A O 1
ATOM 3104 N N . LEU A 1 391 ? -29.037 -10.360 4.545 1.00 81.69 391 LEU A N 1
ATOM 3105 C CA . LEU A 1 391 ? -28.324 -10.613 3.296 1.00 81.69 391 LEU A CA 1
ATOM 3106 C C . LEU A 1 391 ? -28.602 -12.033 2.810 1.00 81.69 391 LEU A C 1
ATOM 3108 O O . LEU A 1 391 ? -28.235 -13.000 3.473 1.00 81.69 391 LEU A O 1
ATOM 3112 N N . ASN A 1 392 ? -29.218 -12.165 1.634 1.00 82.81 392 ASN A N 1
ATOM 3113 C CA . ASN A 1 392 ? -29.359 -13.459 0.971 1.00 82.81 392 ASN A CA 1
ATOM 3114 C C . ASN A 1 392 ? -28.022 -13.860 0.355 1.00 82.81 392 ASN A C 1
ATOM 3116 O O . ASN A 1 392 ? -27.523 -13.213 -0.566 1.00 82.81 392 ASN A O 1
ATOM 3120 N N . TRP A 1 393 ? -27.457 -14.940 0.868 1.00 82.62 393 TRP A N 1
ATOM 3121 C CA . TRP A 1 393 ? -26.182 -15.477 0.447 1.00 82.62 393 TRP A CA 1
ATOM 3122 C C . TRP A 1 393 ? -26.419 -16.755 -0.346 1.00 82.62 393 TRP A C 1
ATOM 3124 O O . TRP A 1 393 ? -26.848 -17.778 0.180 1.00 82.62 393 TRP A O 1
ATOM 3134 N N . THR A 1 394 ? -26.135 -16.679 -1.642 1.00 85.38 394 THR A N 1
ATOM 3135 C CA . THR A 1 394 ? -26.391 -17.758 -2.607 1.00 85.38 394 THR A CA 1
ATOM 3136 C C . THR A 1 394 ? -25.120 -18.468 -3.066 1.00 85.38 394 THR A C 1
ATOM 3138 O O . THR A 1 394 ? -25.196 -19.346 -3.918 1.00 85.38 394 THR A O 1
ATOM 3141 N N . LEU A 1 395 ? -23.946 -18.074 -2.558 1.00 80.44 395 LEU A N 1
ATOM 3142 C CA . LEU A 1 395 ? -22.654 -18.607 -3.010 1.00 80.44 395 LEU A CA 1
ATOM 3143 C C . LEU A 1 395 ? -22.343 -20.009 -2.465 1.00 80.44 395 LEU A C 1
ATOM 3145 O O . LEU A 1 395 ? -21.473 -20.680 -3.009 1.00 80.44 395 LEU A O 1
ATOM 3149 N N . CYS A 1 396 ? -23.008 -20.448 -1.396 1.00 89.12 396 CYS A N 1
ATOM 3150 C CA . CYS A 1 396 ? -22.770 -21.750 -0.777 1.00 89.12 396 CYS A CA 1
ATOM 3151 C C . CYS A 1 396 ? -24.031 -22.281 -0.091 1.00 89.12 396 CYS A C 1
ATOM 3153 O O . CYS A 1 396 ? -24.975 -21.527 0.145 1.00 89.12 396 CYS A O 1
ATOM 3155 N N . ASP A 1 397 ? -24.031 -23.570 0.244 1.00 92.38 397 ASP A N 1
ATOM 3156 C CA . ASP A 1 397 ? -25.022 -24.169 1.137 1.00 92.38 397 ASP A CA 1
ATOM 3157 C C . ASP A 1 397 ? -24.677 -23.931 2.624 1.00 92.38 397 ASP A C 1
ATOM 3159 O O . ASP A 1 397 ? -23.635 -23.367 2.979 1.00 92.38 397 ASP A O 1
ATOM 3163 N N . VAL A 1 398 ? -25.608 -24.312 3.503 1.00 91.44 398 VAL A N 1
ATOM 3164 C CA . VAL A 1 398 ? -25.517 -24.084 4.955 1.00 91.44 398 VAL A CA 1
ATOM 3165 C C . VAL A 1 398 ? -24.352 -24.851 5.574 1.00 91.44 398 VAL A C 1
ATOM 3167 O O . VAL A 1 398 ? -23.700 -24.337 6.483 1.00 91.44 398 VAL A O 1
ATOM 3170 N N . ASP A 1 399 ? -24.088 -26.064 5.093 1.00 91.38 399 ASP A N 1
ATOM 3171 C CA . ASP A 1 399 ? -23.049 -26.929 5.648 1.00 91.38 399 ASP A CA 1
ATOM 3172 C C . ASP A 1 399 ? -21.656 -26.427 5.253 1.00 91.38 399 ASP A C 1
ATOM 3174 O O . ASP A 1 399 ? -20.774 -26.340 6.103 1.00 91.38 399 ASP A O 1
ATOM 3178 N N . THR A 1 400 ? -21.490 -25.948 4.020 1.00 93.44 400 THR A N 1
ATOM 3179 C CA . THR A 1 400 ? -20.262 -25.294 3.552 1.00 93.44 400 THR A CA 1
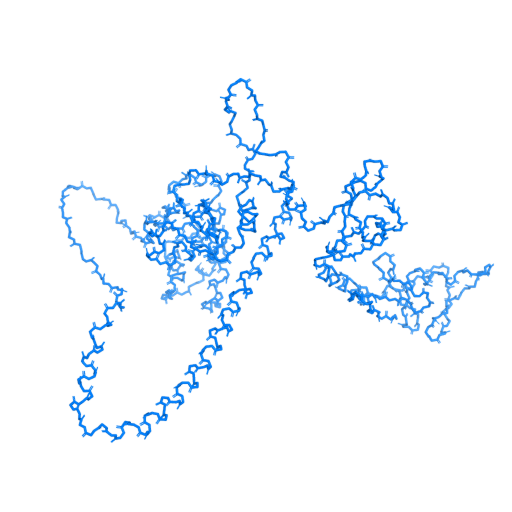ATOM 3180 C C . THR A 1 400 ? -19.953 -24.038 4.368 1.00 93.44 400 THR A C 1
ATOM 3182 O O . THR A 1 400 ? -18.823 -23.849 4.827 1.00 93.44 400 THR A O 1
ATOM 3185 N N . LEU A 1 401 ? -20.957 -23.181 4.603 1.00 91.50 401 LEU A N 1
ATOM 3186 C CA . LEU A 1 401 ? -20.767 -21.985 5.425 1.00 91.50 401 LEU A CA 1
ATOM 3187 C C . LEU A 1 401 ? -20.444 -22.348 6.878 1.00 91.50 401 LEU A C 1
ATOM 3189 O O . LEU A 1 401 ? -19.578 -21.722 7.483 1.00 91.50 401 LEU A O 1
ATOM 3193 N N . ARG A 1 402 ? -21.093 -23.375 7.438 1.00 90.19 402 ARG A N 1
ATOM 3194 C CA . ARG A 1 402 ? -20.786 -23.875 8.784 1.00 90.19 402 ARG A CA 1
ATOM 3195 C C . ARG A 1 402 ? -19.335 -24.345 8.884 1.00 90.19 402 ARG A C 1
ATOM 3197 O O . ARG A 1 402 ? -18.642 -23.906 9.796 1.00 90.19 402 ARG A O 1
ATOM 3204 N N . SER A 1 403 ? -18.860 -25.143 7.931 1.00 93.56 403 SER A N 1
ATOM 3205 C CA . SER A 1 403 ? -17.468 -25.604 7.903 1.00 93.56 403 SER A CA 1
ATOM 3206 C C . SER A 1 403 ? -16.476 -24.445 7.785 1.00 93.56 403 SER A C 1
ATOM 3208 O O . SER A 1 403 ? -15.446 -24.448 8.455 1.00 93.56 403 SER A O 1
ATOM 3210 N N . PHE A 1 404 ? -16.796 -23.404 7.008 1.00 93.50 404 PHE A N 1
ATOM 3211 C CA . PHE A 1 404 ? -15.990 -22.180 6.978 1.00 93.50 404 PHE A CA 1
ATOM 3212 C C . PHE A 1 404 ? -15.967 -21.457 8.333 1.00 93.50 404 PHE A C 1
ATOM 3214 O O . PHE A 1 404 ? -14.898 -21.054 8.795 1.00 93.50 404 PHE A O 1
ATOM 3221 N N . LEU A 1 405 ? -17.122 -21.324 8.993 1.00 91.12 405 LEU A N 1
ATOM 3222 C CA . LEU A 1 405 ? -17.226 -20.714 10.321 1.00 91.12 405 LEU A CA 1
ATOM 3223 C C . LEU A 1 405 ? -16.451 -21.501 11.388 1.00 91.12 405 LEU A C 1
ATOM 3225 O O . LEU A 1 405 ? -15.831 -20.897 12.267 1.00 91.12 405 LEU A O 1
ATOM 3229 N N . ASP A 1 406 ? -16.450 -22.830 11.307 1.00 91.06 406 ASP A N 1
ATOM 3230 C CA . ASP A 1 406 ? -15.651 -23.679 12.187 1.00 91.06 406 ASP A CA 1
ATOM 3231 C C . ASP A 1 406 ? -14.150 -23.445 11.951 1.00 91.06 406 ASP A C 1
ATOM 3233 O O . ASP A 1 406 ? -13.427 -23.168 12.914 1.00 91.06 406 ASP A O 1
ATOM 3237 N N . LEU A 1 407 ? -13.700 -23.408 10.688 1.00 90.56 407 LEU A N 1
ATOM 3238 C CA . LEU A 1 407 ? -12.299 -23.146 10.333 1.00 90.56 407 LEU A CA 1
ATOM 3239 C C . LEU A 1 407 ? -11.792 -21.799 10.874 1.00 90.56 407 LEU A C 1
ATOM 3241 O O . LEU A 1 407 ? -10.728 -21.750 11.499 1.00 90.56 407 LEU A O 1
ATOM 3245 N N . ILE A 1 408 ? -12.541 -20.705 10.697 1.00 89.81 408 ILE A N 1
ATOM 3246 C CA . ILE A 1 408 ? -12.132 -19.383 11.221 1.00 89.81 408 ILE A CA 1
ATOM 3247 C C . ILE A 1 408 ? -12.179 -19.318 12.754 1.00 89.81 408 ILE A C 1
ATOM 3249 O O . ILE A 1 408 ? -11.482 -18.508 13.362 1.00 89.81 408 ILE A O 1
ATOM 3253 N N . SER A 1 409 ? -12.966 -20.193 13.387 1.00 85.00 409 SER A N 1
ATOM 3254 C CA . SER A 1 409 ? -13.063 -20.312 14.845 1.00 85.00 409 SER A CA 1
ATOM 3255 C C . SER A 1 409 ? -11.989 -21.225 15.449 1.00 85.00 409 SER A C 1
ATOM 3257 O O . SER A 1 409 ? -12.019 -21.486 16.653 1.00 85.00 409 SER A O 1
ATOM 3259 N N . GLY A 1 410 ? -11.055 -21.739 14.642 1.00 87.44 410 GLY A N 1
ATOM 3260 C CA . GLY A 1 410 ? -10.011 -22.658 15.101 1.00 87.44 410 GLY A CA 1
ATOM 3261 C C . GLY A 1 410 ? -10.469 -24.115 15.238 1.00 87.44 410 GLY A C 1
ATOM 3262 O O . GLY A 1 410 ? -9.735 -24.934 15.790 1.00 87.44 410 GLY A O 1
ATOM 3263 N N . LYS A 1 411 ? -11.683 -24.452 14.788 1.00 89.75 411 LYS A N 1
ATOM 3264 C CA . LYS A 1 411 ? -12.204 -25.821 14.802 1.00 89.75 411 LYS A CA 1
ATOM 3265 C C . LYS A 1 411 ? -11.962 -26.464 13.445 1.00 89.75 411 LYS A C 1
ATOM 3267 O O . LYS A 1 411 ? -12.338 -25.922 12.411 1.00 89.75 411 LYS A O 1
ATOM 3272 N N . LYS A 1 412 ? -11.366 -27.653 13.449 1.00 88.94 412 LYS A N 1
ATOM 3273 C CA . LYS A 1 412 ? -11.248 -28.457 12.234 1.00 88.94 412 LYS A CA 1
ATOM 3274 C C . LYS A 1 412 ? -12.614 -29.106 11.950 1.00 88.94 412 LYS A C 1
ATOM 3276 O O . LYS A 1 412 ? -13.097 -29.810 12.836 1.00 88.94 412 LYS A O 1
ATOM 3281 N N . PRO A 1 413 ? -13.243 -28.862 10.787 1.00 87.81 413 PRO A N 1
ATOM 3282 C CA . PRO A 1 413 ? -14.474 -29.552 10.415 1.00 87.81 413 PRO A CA 1
ATOM 3283 C C . PRO A 1 413 ? -14.207 -31.053 10.238 1.00 87.81 413 PRO A C 1
ATOM 3285 O O . PRO A 1 413 ? -13.084 -31.451 9.915 1.00 87.81 413 PRO A O 1
ATOM 3288 N N . ASP A 1 414 ? -15.238 -31.873 10.457 1.00 85.31 414 ASP A N 1
ATOM 3289 C CA . ASP A 1 414 ? -15.138 -33.339 10.386 1.00 85.31 414 ASP A CA 1
ATOM 3290 C C . ASP A 1 414 ? -14.712 -33.821 8.990 1.00 85.31 414 ASP A C 1
ATOM 3292 O O . ASP A 1 414 ? -13.959 -34.787 8.861 1.00 85.31 414 ASP A O 1
ATOM 3296 N N . GLU A 1 415 ? -15.147 -33.112 7.947 1.00 88.88 415 GLU A N 1
ATOM 3297 C CA . GLU A 1 415 ? -14.813 -33.392 6.556 1.00 88.88 415 GLU A CA 1
ATOM 3298 C C . GLU A 1 415 ? -14.484 -32.085 5.821 1.00 88.88 415 GLU A C 1
ATOM 3300 O O . GLU A 1 415 ? -15.190 -31.081 5.943 1.00 88.88 415 GLU A O 1
ATOM 3305 N N . ILE A 1 416 ? -13.378 -32.093 5.075 1.00 91.81 416 ILE A N 1
ATOM 3306 C CA . ILE A 1 416 ? -12.993 -31.014 4.162 1.00 91.81 416 ILE A CA 1
ATOM 3307 C C . ILE A 1 416 ? -13.196 -31.561 2.755 1.00 91.81 416 ILE A C 1
ATOM 3309 O O . ILE A 1 416 ? -12.387 -32.353 2.274 1.00 91.81 416 ILE A O 1
ATOM 3313 N N . ASP A 1 417 ? -14.300 -31.176 2.124 1.00 93.12 417 ASP A N 1
ATOM 3314 C CA . ASP A 1 417 ? -14.655 -31.629 0.785 1.00 93.12 417 ASP A CA 1
ATOM 3315 C C . ASP A 1 417 ? -14.255 -30.606 -0.296 1.00 93.12 417 ASP A C 1
ATOM 3317 O O . ASP A 1 417 ? -13.855 -29.469 -0.024 1.00 93.12 417 ASP A O 1
ATOM 3321 N N . ALA A 1 418 ? -14.362 -31.013 -1.563 1.00 93.94 418 ALA A N 1
ATOM 3322 C CA . ALA A 1 418 ? -14.046 -30.142 -2.695 1.00 93.94 418 ALA A CA 1
ATOM 3323 C C . ALA A 1 418 ? -14.931 -28.881 -2.737 1.00 93.94 418 ALA A C 1
ATOM 3325 O O . ALA A 1 418 ? -14.480 -27.832 -3.196 1.00 93.94 418 ALA A O 1
ATOM 3326 N N . ARG A 1 419 ? -16.168 -28.956 -2.219 1.00 93.81 419 ARG A N 1
ATOM 3327 C CA . ARG A 1 419 ? -17.105 -27.823 -2.198 1.00 93.81 419 ARG A CA 1
ATOM 3328 C C . ARG A 1 419 ? -16.618 -26.727 -1.263 1.00 93.81 419 ARG A C 1
ATOM 3330 O O . ARG A 1 419 ? -16.634 -25.558 -1.645 1.00 93.81 419 ARG A O 1
ATOM 3337 N N . LEU A 1 420 ? -16.136 -27.095 -0.076 1.00 94.25 420 LEU A N 1
ATOM 3338 C CA . LEU A 1 420 ? -15.535 -26.157 0.864 1.00 94.25 420 LEU A CA 1
ATOM 3339 C C . LEU A 1 420 ? -14.290 -25.497 0.269 1.00 94.25 420 LEU A C 1
ATOM 3341 O O . LEU A 1 420 ? -14.140 -24.283 0.375 1.00 94.25 420 LEU A O 1
ATOM 3345 N N . ILE A 1 421 ? -13.427 -26.260 -0.404 1.00 93.56 421 ILE A N 1
ATOM 3346 C CA . ILE A 1 421 ? -12.216 -25.722 -1.045 1.00 93.56 421 ILE A CA 1
ATOM 3347 C C . ILE A 1 421 ? -12.571 -24.705 -2.135 1.00 93.56 421 ILE A C 1
ATOM 3349 O O . ILE A 1 421 ? -12.014 -23.603 -2.162 1.00 93.56 421 ILE A O 1
ATOM 3353 N N . ASP A 1 422 ? -13.503 -25.052 -3.021 1.00 94.31 422 ASP A N 1
ATOM 3354 C CA . ASP A 1 422 ? -13.950 -24.164 -4.095 1.00 94.31 422 ASP A CA 1
ATOM 3355 C C . ASP A 1 422 ? -14.612 -22.904 -3.533 1.00 94.31 422 ASP A C 1
ATOM 3357 O O . ASP A 1 422 ? -14.342 -21.792 -4.002 1.00 94.31 422 ASP A O 1
ATOM 3361 N N . PHE A 1 423 ? -15.405 -23.050 -2.468 1.00 94.62 423 PHE A N 1
ATOM 3362 C CA . PHE A 1 423 ? -15.976 -21.922 -1.748 1.00 94.62 423 PHE A CA 1
ATOM 3363 C C . PHE A 1 423 ? -14.889 -21.008 -1.170 1.00 94.62 423 PHE A C 1
ATOM 3365 O O . PHE A 1 423 ? -14.899 -19.814 -1.476 1.00 94.62 423 PHE A O 1
ATOM 3372 N N . LEU A 1 424 ? -13.920 -21.544 -0.416 1.00 93.31 424 LEU A N 1
ATOM 3373 C CA . LEU A 1 424 ? -12.817 -20.773 0.174 1.00 93.31 424 LEU A CA 1
ATOM 3374 C C . LEU A 1 424 ? -12.046 -19.989 -0.899 1.00 93.31 424 LEU A C 1
ATOM 3376 O O . LEU A 1 424 ? -11.811 -18.791 -0.737 1.00 93.31 424 LEU A O 1
ATOM 3380 N N . LYS A 1 425 ? -11.733 -20.617 -2.038 1.00 93.44 425 LYS A N 1
ATOM 3381 C CA . LYS A 1 425 ? -11.092 -19.943 -3.182 1.00 93.44 425 LYS A CA 1
ATOM 3382 C C . LYS A 1 425 ? -11.975 -18.847 -3.777 1.00 93.44 425 LYS A C 1
ATOM 3384 O O . LYS A 1 425 ? -11.485 -17.769 -4.121 1.00 93.44 425 LYS A O 1
ATOM 3389 N N . SER A 1 426 ? -13.282 -19.091 -3.897 1.00 93.00 426 SER A N 1
ATOM 3390 C CA . SER A 1 426 ? -14.220 -18.119 -4.469 1.00 93.00 426 SER A CA 1
ATOM 3391 C C . SER A 1 426 ? -14.284 -16.830 -3.644 1.00 93.00 426 SER A C 1
ATOM 3393 O O . SER A 1 426 ? -14.253 -15.739 -4.221 1.00 93.00 426 SER A O 1
ATOM 3395 N N . VAL A 1 427 ? -14.248 -16.947 -2.310 1.00 92.31 427 VAL A N 1
ATOM 3396 C CA . VAL A 1 427 ? -14.304 -15.818 -1.367 1.00 92.31 427 VAL A CA 1
ATOM 3397 C C . VAL A 1 427 ? -12.922 -15.244 -1.010 1.00 92.31 427 VAL A C 1
ATOM 3399 O O . VAL A 1 427 ? -12.821 -14.275 -0.256 1.00 92.31 427 VAL A O 1
ATOM 3402 N N . GLY A 1 428 ? -11.848 -15.783 -1.599 1.00 91.69 428 GLY A N 1
ATOM 3403 C CA . GLY A 1 428 ? -10.472 -15.316 -1.394 1.00 91.69 428 GLY A CA 1
ATOM 3404 C C . GLY A 1 428 ? -9.887 -15.683 -0.028 1.00 91.69 428 GLY A C 1
ATOM 3405 O O . GLY A 1 428 ? -9.032 -14.965 0.480 1.00 91.69 428 GLY A O 1
ATOM 3406 N N . ALA A 1 429 ? -10.348 -16.772 0.585 1.00 92.75 429 ALA A N 1
ATOM 3407 C CA . ALA A 1 429 ? -9.884 -17.254 1.884 1.00 92.75 429 ALA A CA 1
ATOM 3408 C C . ALA A 1 429 ? -8.597 -18.100 1.793 1.00 92.75 429 ALA A C 1
ATOM 3410 O O . ALA A 1 429 ? -8.478 -19.145 2.436 1.00 92.75 429 ALA A O 1
ATOM 3411 N N . ASP A 1 430 ? -7.614 -17.652 1.004 1.00 89.12 430 ASP A N 1
ATOM 3412 C CA . ASP A 1 430 ? -6.363 -18.389 0.755 1.00 89.12 430 ASP A CA 1
ATOM 3413 C C . ASP A 1 430 ? -5.563 -18.638 2.047 1.00 89.12 430 ASP A C 1
ATOM 3415 O O . ASP A 1 430 ? -4.914 -19.672 2.206 1.00 89.12 430 ASP A O 1
ATOM 3419 N N . SER A 1 431 ? -5.653 -17.716 3.012 1.00 86.56 431 SER A N 1
ATOM 3420 C CA . SER A 1 431 ? -5.020 -17.856 4.328 1.00 86.56 431 SER A CA 1
ATOM 3421 C C . SER A 1 431 ? -5.610 -19.010 5.141 1.00 86.56 431 SER A C 1
ATOM 3423 O O . SER A 1 431 ? -4.874 -19.713 5.829 1.00 86.56 431 SER A O 1
ATOM 3425 N N . VAL A 1 432 ? -6.921 -19.246 5.037 1.00 87.56 432 VAL A N 1
ATOM 3426 C CA . VAL A 1 432 ? -7.603 -20.357 5.714 1.00 87.56 432 VAL A CA 1
ATOM 3427 C C . VAL A 1 432 ? -7.196 -21.688 5.086 1.00 87.56 432 VAL A C 1
ATOM 3429 O O . VAL A 1 432 ? -6.901 -22.631 5.815 1.00 87.56 432 VAL A O 1
ATOM 3432 N N . ILE A 1 433 ? -7.099 -21.746 3.753 1.00 89.69 433 ILE A N 1
ATOM 3433 C CA . ILE A 1 433 ? -6.609 -22.929 3.025 1.00 89.69 433 ILE A CA 1
ATOM 3434 C C . ILE A 1 433 ? -5.189 -23.284 3.484 1.00 89.69 433 ILE A C 1
ATOM 3436 O O . ILE A 1 433 ? -4.913 -24.437 3.815 1.00 89.69 433 ILE A O 1
ATOM 3440 N N . HIS A 1 434 ? -4.303 -22.286 3.560 1.00 87.12 434 HIS A N 1
ATOM 3441 C CA . HIS A 1 434 ? -2.910 -22.494 3.948 1.00 87.12 434 HIS A CA 1
ATOM 3442 C C . HIS A 1 434 ? -2.758 -22.937 5.411 1.00 87.12 434 HIS A C 1
ATOM 3444 O O . HIS A 1 434 ? -2.016 -23.874 5.690 1.00 87.12 434 HIS A O 1
ATOM 3450 N N . ASN A 1 435 ? -3.493 -22.312 6.339 1.00 84.31 435 ASN A N 1
ATOM 3451 C CA . ASN A 1 435 ? -3.388 -22.592 7.778 1.00 84.31 435 ASN A CA 1
ATOM 3452 C C . ASN A 1 435 ? -3.817 -24.011 8.172 1.00 84.31 435 ASN A C 1
ATOM 3454 O O . ASN A 1 435 ? -3.383 -24.509 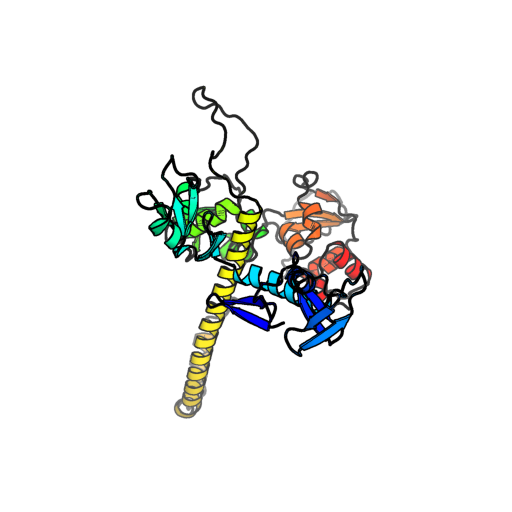9.208 1.00 84.31 435 ASN A O 1
ATOM 3458 N N . TYR A 1 436 ? -4.679 -24.642 7.378 1.00 86.44 436 TYR A N 1
ATOM 3459 C CA . TYR A 1 436 ? -5.191 -25.985 7.649 1.00 86.44 436 TYR A CA 1
ATOM 3460 C C . TYR A 1 436 ? -4.586 -27.061 6.742 1.00 86.44 436 TYR A C 1
ATOM 3462 O O . TYR A 1 436 ? -5.074 -28.190 6.758 1.00 86.44 436 TYR A O 1
ATOM 3470 N N . GLU A 1 437 ? -3.541 -26.719 5.976 1.00 86.44 437 GLU A N 1
ATOM 3471 C CA . GLU A 1 437 ? -2.877 -27.621 5.023 1.00 86.44 437 GLU A CA 1
ATOM 3472 C C . GLU A 1 437 ? -3.884 -28.327 4.099 1.00 86.44 437 GLU A C 1
ATOM 3474 O O . GLU A 1 437 ? -3.797 -29.527 3.841 1.00 86.44 437 GLU A O 1
ATOM 3479 N N . ILE A 1 438 ? -4.887 -27.579 3.632 1.00 79.00 438 ILE A N 1
ATOM 3480 C CA . ILE A 1 438 ? -5.934 -28.114 2.765 1.00 79.00 438 ILE A CA 1
ATOM 3481 C C . ILE A 1 438 ? -5.348 -28.243 1.354 1.00 79.00 438 ILE A C 1
ATOM 3483 O O . ILE A 1 438 ? -5.177 -27.234 0.665 1.00 79.00 438 ILE A O 1
ATOM 3487 N N . VAL A 1 439 ? -4.985 -29.472 0.969 1.00 65.31 439 VAL A N 1
ATOM 3488 C CA . VAL A 1 439 ? -4.366 -29.812 -0.330 1.00 65.31 439 VAL A CA 1
ATOM 3489 C C . VAL A 1 439 ? -5.411 -29.993 -1.420 1.00 65.31 439 VAL A C 1
ATOM 3491 O O . VAL A 1 439 ? -6.363 -30.772 -1.193 1.00 65.31 439 VAL A O 1
#

Solvent-accessible surface area (backbone atoms only — not comparable to full-atom values): 26364 Å² total; per-residue (Å²): 95,43,81,44,73,46,96,87,71,47,70,44,43,26,23,78,76,79,64,44,74,47,44,87,91,29,42,41,20,32,44,99,84,68,50,44,33,25,47,62,65,66,52,58,57,62,74,76,96,51,94,57,54,46,42,63,44,79,85,81,58,52,72,45,78,48,57,102,77,68,70,63,54,67,32,60,71,61,45,50,50,48,52,52,44,50,54,52,46,58,63,70,39,71,72,45,46,64,15,71,84,80,68,47,75,39,48,48,91,46,30,27,31,30,66,34,84,90,43,99,49,46,75,33,45,29,36,55,68,47,43,60,73,77,39,61,94,56,48,70,42,59,50,86,58,45,64,55,63,73,46,51,72,83,68,68,66,56,82,67,91,45,96,54,56,32,32,38,26,22,78,85,44,73,40,56,43,44,44,66,61,47,22,72,77,28,76,64,42,32,43,60,42,64,63,41,79,63,32,61,73,52,58,67,44,81,40,100,44,60,48,68,61,50,51,58,50,47,58,55,73,51,67,82,76,90,78,88,77,95,71,80,60,92,88,48,90,84,79,72,100,57,102,52,82,75,78,46,75,66,54,45,50,55,54,52,52,50,46,55,50,52,58,48,49,52,50,50,50,50,53,48,54,50,47,55,50,45,57,54,46,52,56,48,47,54,52,47,51,48,43,54,69,71,52,48,78,73,64,85,51,78,68,64,54,52,58,56,53,62,67,56,66,81,74,75,85,85,86,79,91,86,76,87,81,77,90,85,85,88,79,91,81,94,71,92,67,76,88,72,59,68,52,75,50,75,88,81,48,94,56,55,35,36,37,30,26,86,93,36,48,33,41,39,45,50,60,62,49,25,73,55,15,56,58,39,43,61,64,53,61,30,87,90,34,56,82,50,64,66,42,82,43,81,87,53,56,60,66,47,51,48,42,52,54,31,48,78,69,75,36,82,53,97,70,88,50,72,65,45,53,53,46,35,59,72,33,50,15,58,67,58,40,60,77,66,70,65,127

InterPro domains:
  IPR000210 BTB/POZ domain [PF00651] (167-225)
  IPR000210 BTB/POZ domain [PS50097] (163-222)
  IPR000210 BTB/POZ domain [SM00225] (164-276)
  IPR011333 SKP1/BTB/POZ domain superfamily [G3DSA:3.30.710.10] (142-299)
  IPR011333 SKP1/BTB/POZ domain superfamily [SSF54695] (157-223)
  IPR013083 Zinc finger, RING/FYVE/PHD-type [G3DSA:3.30.40.10] (6-89)

Mean predicted aligned error: 21.45 Å

Radius of gyration: 33.75 Å; Cα contacts (8 Å, |Δi|>4): 473; chains: 1; bounding box: 89×71×100 Å

Secondary structure (DSSP, 8-state):
-EEEE-TTS-EEEE-TTT--B--GGG-EEE-TTS-EEEHHHHHHTT-SSS---EEE-TTT--EEEPPTT--PPB-HHHHHHHHHHHHHHHHTTTTEEE-TTT--EEEGGGEEEE--TTSTTBT-EEEHHHHHHTSTT--EEEHHHHHHHHH-----TT----TTEEEEEETTEEEEEEHHHHHHH-HHHHHHHHSSHHHHH--EEEE-S-HHHHHHHHHHHS-----S----BTTB----S-TT----HHHHHHHHHHHHHHHHHHHHHHHHHHHHHHHHHHHHHHHHHHHHHHTGGG---HHHHHHHHHHHGGG----------------------------BS-TT-TTEEEEEETTEEEEEEHHHHHHH-TTHHHHHHSTTTTT-SEEE--SS-HHHHHHHHHHHTTPPPS---HHHHHHHHHTT-HHHHHHTT--

pLDDT: mean 70.89, std 20.31, range [28.05, 97.38]

Nearest PDB structures (foldseek):
  4u2m-assembly4_D  TM=3.675E-01  e=1.684E-04  Homo sapiens
  4u2m-assembly2_B  TM=3.708E-01  e=2.864E-04  Homo sapiens
  6y17-assembly1_B  TM=6.680E-01  e=1.586E-02  Homo sapiens
  4u2m-assembly3_C  TM=3.766E-01  e=1.329E-03  Homo sapiens
  4u2m-assembly1_A  TM=3.821E-01  e=1.683E-02  Homo sapiens